Protein AF-A0A9P1G2S8-F1 (afdb_monomer_lite)

Structure (mmCIF, N/CA/C/O backbone):
data_AF-A0A9P1G2S8-F1
#
_entry.id   AF-A0A9P1G2S8-F1
#
loop_
_atom_site.group_PDB
_atom_site.id
_atom_site.type_symbol
_atom_site.label_atom_id
_atom_site.label_alt_id
_atom_site.label_comp_id
_atom_site.label_asym_id
_atom_site.label_entity_id
_atom_site.label_seq_id
_atom_site.pdbx_PDB_ins_code
_atom_site.Cartn_x
_atom_site.Cartn_y
_atom_site.Cartn_z
_atom_site.occupancy
_atom_site.B_iso_or_equiv
_atom_site.auth_seq_id
_atom_site.auth_comp_id
_atom_site.auth_asym_id
_atom_site.auth_atom_id
_atom_site.pdbx_PDB_model_num
ATOM 1 N N . MET A 1 1 ? -47.500 -24.357 4.852 1.00 42.41 1 MET A N 1
ATOM 2 C CA . MET A 1 1 ? -46.135 -23.811 5.026 1.00 42.41 1 MET A CA 1
ATOM 3 C C . MET A 1 1 ? -45.367 -24.737 5.951 1.00 42.41 1 MET A C 1
ATOM 5 O O . MET A 1 1 ? -45.923 -25.123 6.969 1.00 42.41 1 MET A O 1
ATOM 9 N N . ARG A 1 2 ? -44.141 -25.143 5.601 1.00 37.66 2 ARG A N 1
ATOM 10 C CA . ARG A 1 2 ? -43.254 -25.796 6.578 1.00 37.66 2 ARG A CA 1
ATOM 11 C C . ARG A 1 2 ? -42.805 -24.723 7.572 1.00 37.66 2 ARG A C 1
ATOM 13 O O . ARG A 1 2 ? -42.394 -23.655 7.128 1.00 37.66 2 ARG A O 1
ATOM 20 N N . MET A 1 3 ? -42.925 -24.987 8.873 1.00 40.34 3 MET A N 1
ATOM 21 C CA . MET A 1 3 ? -42.343 -24.112 9.893 1.00 40.34 3 MET A CA 1
ATOM 22 C C . MET A 1 3 ? -40.837 -24.035 9.653 1.00 40.34 3 MET A C 1
ATOM 24 O O . MET A 1 3 ? -40.172 -25.065 9.543 1.00 40.34 3 MET A O 1
ATOM 28 N N . LEU A 1 4 ? -40.329 -22.816 9.500 1.00 58.28 4 LEU A N 1
ATOM 29 C CA . LEU A 1 4 ? -38.921 -22.558 9.249 1.00 58.28 4 LEU A CA 1
ATOM 30 C C . LEU A 1 4 ? -38.306 -22.124 10.576 1.00 58.28 4 LEU A C 1
ATOM 32 O O . LEU A 1 4 ? -38.484 -20.991 11.013 1.00 58.28 4 LEU A O 1
ATOM 36 N N . THR A 1 5 ? -37.662 -23.064 11.258 1.00 68.69 5 THR A N 1
ATOM 37 C CA . THR A 1 5 ? -37.025 -22.818 12.550 1.00 68.69 5 THR A CA 1
ATOM 38 C C . THR A 1 5 ? -35.725 -22.055 12.320 1.00 68.69 5 THR A C 1
ATOM 40 O O . THR A 1 5 ? -34.803 -22.571 11.692 1.00 68.69 5 THR A O 1
ATOM 43 N N . VAL A 1 6 ? -35.654 -20.817 12.808 1.00 73.12 6 VAL A N 1
ATOM 44 C CA . VAL A 1 6 ? -34.445 -19.988 12.744 1.00 73.12 6 VAL A CA 1
ATOM 45 C C . VAL A 1 6 ? -33.815 -19.952 14.129 1.00 73.12 6 VAL A C 1
ATOM 47 O O . VAL A 1 6 ? -34.362 -19.355 15.050 1.00 73.12 6 VAL A O 1
ATOM 50 N N . THR A 1 7 ? -32.658 -20.589 14.279 1.00 79.25 7 THR A N 1
ATOM 51 C CA . THR A 1 7 ? -31.870 -20.557 15.516 1.00 79.25 7 THR A CA 1
ATOM 52 C C . THR A 1 7 ? -30.674 -19.632 15.334 1.00 79.25 7 THR A C 1
ATOM 54 O O . THR A 1 7 ? -29.745 -19.951 14.588 1.00 79.25 7 THR A O 1
ATOM 57 N N . CYS A 1 8 ? -30.681 -18.489 16.018 1.00 77.06 8 CYS A N 1
ATOM 58 C CA . CYS A 1 8 ? -29.465 -17.708 16.218 1.00 77.06 8 CYS A CA 1
ATOM 59 C C . CYS A 1 8 ? -28.588 -18.435 17.252 1.00 77.06 8 CYS A C 1
ATOM 61 O O . CYS A 1 8 ? -29.102 -18.954 18.239 1.00 77.06 8 CYS A O 1
ATOM 63 N N . GLY A 1 9 ? -27.279 -18.549 16.994 1.00 78.31 9 GLY A N 1
ATOM 64 C CA . GLY A 1 9 ? -26.351 -19.267 17.878 1.00 78.31 9 GLY A CA 1
ATOM 65 C C . GLY A 1 9 ? -26.297 -18.690 19.300 1.00 78.31 9 GLY A C 1
ATOM 66 O O . GLY A 1 9 ? -26.830 -17.611 19.560 1.00 78.31 9 GLY A O 1
ATOM 67 N N . HIS A 1 10 ? -25.630 -19.393 20.224 1.00 67.50 10 HIS A N 1
ATOM 68 C CA . HIS A 1 10 ? -25.499 -18.966 21.625 1.00 67.50 10 HIS A CA 1
ATOM 69 C C . HIS A 1 10 ? -25.072 -17.486 21.727 1.00 67.50 10 HIS A C 1
ATOM 71 O O . HIS A 1 10 ? -24.125 -17.058 21.062 1.00 67.50 10 HIS A O 1
ATOM 77 N N . ASN A 1 11 ? -25.785 -16.703 22.543 1.00 70.12 11 ASN A N 1
ATOM 78 C CA . ASN A 1 11 ? -25.596 -15.255 22.740 1.00 70.12 11 ASN A CA 1
ATOM 79 C C . ASN A 1 11 ? -25.870 -14.382 21.503 1.00 70.12 11 ASN A C 1
ATOM 81 O O . ASN A 1 11 ? -25.334 -13.279 21.377 1.00 70.12 11 ASN A O 1
ATOM 85 N N . SER A 1 12 ? -26.711 -14.850 20.583 1.00 78.31 12 SER A N 1
ATOM 86 C CA . SER A 1 12 ? -27.191 -14.056 19.453 1.00 78.31 12 SER A CA 1
ATOM 87 C C . SER A 1 12 ? -28.716 -13.994 19.448 1.00 78.31 12 SER A C 1
ATOM 89 O O . SER A 1 12 ? -29.385 -15.005 19.634 1.00 78.31 12 SER A O 1
ATOM 91 N N . VAL A 1 13 ? -29.265 -12.807 19.209 1.00 79.81 13 VAL A N 1
ATOM 92 C CA . VAL A 1 13 ? -30.699 -12.565 19.016 1.00 79.81 13 VAL A CA 1
ATOM 93 C C . VAL A 1 13 ? -30.982 -12.287 17.547 1.00 79.81 13 VAL A C 1
ATOM 95 O O . VAL A 1 13 ? -30.102 -11.855 16.803 1.00 79.81 13 VAL A O 1
ATOM 98 N N . LEU A 1 14 ? -32.214 -12.534 17.111 1.00 81.88 14 LEU A N 1
ATOM 99 C CA . LEU A 1 14 ? -32.661 -12.168 15.772 1.00 81.88 14 LEU A CA 1
ATOM 100 C C . LEU A 1 14 ? -32.690 -10.634 15.661 1.00 81.88 14 LEU A C 1
ATOM 102 O O . LEU A 1 14 ? -33.515 -9.979 16.285 1.00 81.88 14 LEU A O 1
ATOM 106 N N . GLY A 1 15 ? -31.755 -10.066 14.904 1.00 78.50 15 GLY A N 1
ATOM 107 C CA . GLY A 1 15 ? -31.619 -8.626 14.684 1.00 78.50 15 GLY A CA 1
ATOM 108 C C . GLY A 1 15 ? -32.382 -8.105 13.467 1.00 78.50 15 GLY A C 1
ATOM 109 O O . GLY A 1 15 ? -32.628 -6.908 13.373 1.00 78.50 15 GLY A O 1
ATOM 110 N N . GLY A 1 16 ? -32.777 -8.980 12.541 1.00 78.44 16 GLY A N 1
ATOM 111 C CA . GLY A 1 16 ? -33.580 -8.600 11.383 1.00 78.44 16 GLY A CA 1
ATOM 112 C C . GLY A 1 16 ? -34.168 -9.808 10.665 1.00 78.44 16 GLY A C 1
ATOM 113 O O . GLY A 1 16 ? -33.554 -10.875 10.630 1.00 78.44 16 GLY A O 1
ATOM 114 N N . PHE A 1 17 ? -35.356 -9.636 10.089 1.00 83.38 17 PHE A N 1
ATOM 115 C CA . PHE A 1 17 ? -36.053 -10.652 9.306 1.00 83.38 17 PHE A CA 1
ATOM 116 C C . PHE A 1 17 ? -36.696 -9.992 8.085 1.00 83.38 17 PHE A C 1
ATOM 118 O O . PHE A 1 17 ? -37.532 -9.103 8.213 1.00 83.38 17 PHE A O 1
ATOM 125 N N . HIS A 1 18 ? -36.296 -10.428 6.898 1.00 81.31 18 HIS A N 1
ATOM 126 C CA . HIS A 1 18 ? -36.784 -9.948 5.616 1.00 81.31 18 HIS A CA 1
ATOM 127 C C . HIS A 1 18 ? -37.332 -11.115 4.810 1.00 81.31 18 HIS A C 1
ATOM 129 O O . HIS A 1 18 ? -36.657 -12.120 4.590 1.00 81.31 18 HIS A O 1
ATOM 135 N N . PHE A 1 19 ? -38.563 -10.958 4.342 1.00 74.62 19 PHE A N 1
ATOM 136 C CA . PHE A 1 19 ? -39.216 -11.916 3.471 1.00 74.62 19 PHE A CA 1
ATOM 137 C C . PHE A 1 19 ? -39.363 -11.292 2.085 1.00 74.62 19 PHE A C 1
ATOM 139 O O . PHE A 1 19 ? -40.053 -10.291 1.917 1.00 74.62 19 PHE A O 1
ATOM 146 N N . GLU A 1 20 ? -38.688 -11.865 1.098 1.00 82.56 20 GLU A N 1
ATOM 147 C CA . GLU A 1 20 ? -38.772 -11.471 -0.305 1.00 82.56 20 GLU A CA 1
ATOM 148 C C . GLU A 1 20 ? -39.632 -12.496 -1.040 1.00 82.56 20 GLU A C 1
ATOM 150 O O . GLU A 1 20 ? -39.452 -13.698 -0.859 1.00 82.56 20 GLU A O 1
ATOM 155 N N . PHE A 1 21 ? -40.543 -12.056 -1.899 1.00 78.12 21 PHE A N 1
ATOM 156 C CA . PHE A 1 21 ? -41.272 -12.941 -2.802 1.00 78.12 2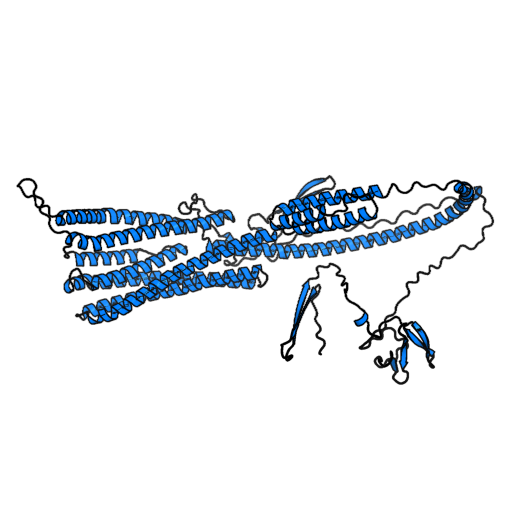1 PHE A CA 1
ATOM 157 C C . PHE A 1 21 ? -41.084 -12.472 -4.238 1.00 78.12 21 PHE A C 1
ATOM 159 O O . PHE A 1 21 ? -40.959 -11.281 -4.510 1.00 78.12 21 PHE A O 1
ATOM 166 N N . SER A 1 22 ? -41.053 -13.416 -5.174 1.00 77.69 22 SER A N 1
ATOM 167 C CA . SER A 1 22 ? -41.103 -13.078 -6.594 1.00 77.69 22 SER A CA 1
ATOM 168 C C . SER A 1 22 ? -42.436 -12.406 -6.916 1.00 77.69 22 SER A C 1
ATOM 170 O O . SER A 1 22 ? -43.462 -12.893 -6.439 1.00 77.69 22 SER A O 1
ATOM 172 N N . GLU A 1 23 ? -42.456 -11.409 -7.800 1.00 64.44 23 GLU A N 1
ATOM 173 C CA . GLU A 1 23 ? -43.695 -10.751 -8.263 1.00 64.44 23 GLU A CA 1
ATOM 174 C C . GLU A 1 23 ? -44.743 -11.738 -8.817 1.00 64.44 23 GLU A C 1
ATOM 176 O O . GLU A 1 23 ? -45.937 -11.472 -8.764 1.00 64.44 23 GLU A O 1
ATOM 181 N N . GLY A 1 24 ? -44.319 -12.920 -9.282 1.00 62.81 24 GLY A N 1
ATOM 182 C CA . GLY A 1 24 ? -45.211 -13.994 -9.738 1.00 62.81 24 GLY A CA 1
ATOM 183 C C . GLY A 1 24 ? -45.580 -15.055 -8.691 1.00 62.81 24 GLY A C 1
ATOM 184 O O . GLY A 1 24 ? -46.099 -16.101 -9.075 1.00 62.81 24 GLY A O 1
ATOM 185 N N . GLY A 1 25 ? -45.240 -14.870 -7.409 1.00 68.88 25 GLY A N 1
ATOM 186 C CA . GLY A 1 25 ? -45.541 -15.811 -6.314 1.00 68.88 25 GLY A CA 1
ATOM 187 C C . GLY A 1 25 ? -44.894 -17.202 -6.422 1.00 68.88 25 GLY A C 1
ATOM 188 O O . GLY A 1 25 ? -45.247 -18.108 -5.672 1.00 68.88 25 GLY A O 1
ATOM 189 N N . ARG A 1 26 ? -43.953 -17.399 -7.355 1.00 63.50 26 ARG A N 1
ATOM 190 C CA . ARG A 1 26 ? -43.325 -18.701 -7.637 1.00 63.50 26 ARG A CA 1
ATOM 191 C C . ARG A 1 26 ? -42.249 -19.082 -6.626 1.00 63.50 26 ARG A C 1
ATOM 193 O O . ARG A 1 26 ? -41.965 -20.265 -6.468 1.00 63.50 26 ARG A O 1
ATOM 200 N N . TRP A 1 27 ? -41.646 -18.104 -5.955 1.00 73.44 27 TRP A N 1
ATOM 201 C CA . TRP A 1 27 ? -40.699 -18.351 -4.874 1.00 73.44 27 TRP A CA 1
ATOM 202 C C . TRP A 1 27 ? -40.769 -17.266 -3.799 1.00 73.44 27 TRP A C 1
ATOM 204 O O . TRP A 1 27 ? -41.097 -16.112 -4.077 1.00 73.44 27 TRP A O 1
ATOM 214 N N . GLY A 1 28 ? -40.433 -17.665 -2.572 1.00 68.19 28 GLY A N 1
ATOM 215 C CA . GLY A 1 28 ? -40.182 -16.782 -1.439 1.00 68.19 28 GLY A CA 1
ATOM 216 C C . GLY A 1 28 ? -38.792 -17.062 -0.870 1.00 68.19 28 GLY A C 1
ATOM 217 O O . GLY A 1 28 ? -38.385 -18.221 -0.769 1.00 68.19 28 GLY A O 1
ATOM 218 N N . ARG A 1 29 ? -38.046 -16.014 -0.532 1.00 77.81 29 ARG A N 1
ATOM 219 C CA . ARG A 1 29 ? -36.735 -16.070 0.113 1.00 77.81 29 ARG A CA 1
ATOM 220 C C . ARG A 1 29 ? -36.829 -15.387 1.469 1.00 77.81 29 ARG A C 1
ATOM 222 O O . ARG A 1 29 ? -37.262 -14.246 1.570 1.00 77.81 29 ARG A O 1
ATOM 229 N N . VAL A 1 30 ? -36.351 -16.076 2.497 1.00 77.56 30 VAL A N 1
ATOM 230 C CA . VAL A 1 30 ? -36.195 -15.516 3.839 1.00 77.56 30 VAL A CA 1
ATOM 231 C C . VAL A 1 30 ? -34.740 -15.117 4.032 1.00 77.56 30 VAL A C 1
ATOM 233 O O . VAL A 1 30 ? -33.840 -15.933 3.833 1.00 77.56 30 VAL A O 1
ATOM 236 N N . ARG A 1 31 ? -34.504 -13.870 4.419 1.00 82.88 31 ARG A N 1
ATOM 237 C CA . ARG A 1 31 ? -33.220 -13.369 4.902 1.00 82.88 31 ARG A CA 1
ATOM 238 C C . ARG A 1 31 ? -33.385 -13.031 6.371 1.00 82.88 31 ARG A C 1
ATOM 240 O O . ARG A 1 31 ? -34.311 -12.318 6.734 1.00 82.88 31 ARG A O 1
ATOM 247 N N . TYR A 1 32 ? -32.496 -13.525 7.215 1.00 84.19 32 TYR A N 1
ATOM 248 C CA . TYR A 1 32 ? -32.465 -13.138 8.616 1.00 84.19 32 TYR A CA 1
ATOM 249 C C . TYR A 1 32 ? -31.050 -12.746 9.018 1.00 84.19 32 TYR A C 1
ATOM 251 O O . TYR A 1 32 ? -30.070 -13.245 8.466 1.00 84.19 32 TYR A O 1
ATOM 259 N N . GLN A 1 33 ? -30.956 -11.835 9.975 1.00 88.31 33 GLN A N 1
ATOM 260 C CA . GLN A 1 33 ? -29.709 -11.365 10.550 1.00 88.31 33 GLN A CA 1
ATOM 261 C C . GLN A 1 33 ? -29.739 -11.671 12.041 1.00 88.31 33 GLN A C 1
ATOM 263 O O . GLN A 1 33 ? -30.688 -11.302 12.725 1.00 88.31 33 GLN A O 1
ATOM 268 N N . CYS A 1 34 ? -28.711 -12.346 12.545 1.00 83.44 34 CYS A N 1
ATOM 269 C CA . CYS A 1 34 ? -28.518 -12.542 13.977 1.00 83.44 34 CYS A CA 1
ATOM 270 C C . CYS A 1 34 ? -27.506 -11.506 14.483 1.00 83.44 34 CYS A C 1
ATOM 272 O O . CYS A 1 34 ? -26.425 -11.368 13.912 1.00 83.44 34 CYS A O 1
ATOM 274 N N . CYS A 1 35 ? -27.854 -10.787 15.545 1.00 76.56 35 CYS A N 1
ATOM 275 C CA . CYS A 1 35 ? -26.988 -9.830 16.224 1.00 76.56 35 CYS A CA 1
ATOM 276 C C . CYS A 1 35 ? -26.536 -10.417 17.559 1.00 76.56 35 CYS A C 1
ATOM 278 O O . CYS A 1 35 ? -27.321 -11.047 18.262 1.00 76.56 35 CYS A O 1
ATOM 280 N N . LYS A 1 36 ? -25.275 -10.206 17.932 1.00 77.94 36 LYS A N 1
ATOM 281 C CA . LYS A 1 36 ? -24.748 -10.674 19.217 1.00 77.94 36 LYS A CA 1
ATOM 282 C C . LYS A 1 36 ? -25.405 -9.863 20.340 1.00 77.94 36 LYS A C 1
ATOM 284 O O . LYS A 1 36 ? -25.227 -8.648 20.395 1.00 77.94 36 LYS A O 1
ATOM 289 N N . ALA A 1 37 ? -26.186 -10.506 21.202 1.00 62.81 37 ALA A N 1
ATOM 290 C CA . ALA A 1 37 ? -26.769 -9.841 22.361 1.00 62.81 37 ALA A CA 1
ATOM 291 C C . ALA A 1 37 ? -25.678 -9.730 23.426 1.00 62.81 37 ALA A C 1
ATOM 293 O O . ALA A 1 37 ? -25.281 -10.728 24.023 1.00 62.81 37 ALA A O 1
ATOM 294 N N . GLY A 1 38 ? -25.142 -8.525 23.616 1.00 49.09 38 GLY A N 1
ATOM 295 C CA . GLY A 1 38 ? -24.061 -8.231 24.562 1.00 49.09 38 GLY A CA 1
ATOM 296 C C . GLY A 1 38 ? -24.475 -8.298 26.036 1.00 49.09 38 GLY A C 1
ATOM 297 O O . GLY A 1 38 ? -24.194 -7.365 26.774 1.00 49.09 38 GLY A O 1
ATOM 298 N N . GLY A 1 39 ? -25.178 -9.349 26.465 1.00 46.56 39 GLY A N 1
ATOM 299 C CA . GLY A 1 39 ? -25.519 -9.601 27.872 1.00 46.56 39 GLY A CA 1
ATOM 300 C C . GLY A 1 39 ? -26.513 -8.627 28.519 1.00 46.56 39 GLY A C 1
ATOM 301 O O . GLY A 1 39 ? -26.874 -8.827 29.673 1.00 46.56 39 GLY A O 1
ATOM 302 N N . ALA A 1 40 ? -26.988 -7.599 27.810 1.00 37.97 40 ALA A N 1
ATOM 303 C CA . ALA A 1 40 ? -28.041 -6.725 28.314 1.00 37.97 40 ALA A CA 1
ATOM 304 C C . ALA A 1 40 ? -29.403 -7.448 28.251 1.00 37.97 40 ALA A C 1
ATOM 306 O O . ALA A 1 40 ? -29.740 -7.990 27.193 1.00 37.97 40 ALA A O 1
ATOM 307 N N . PRO A 1 41 ? -30.199 -7.461 29.338 1.00 37.00 41 PRO A N 1
ATOM 308 C CA . PRO A 1 41 ? -31.570 -7.948 29.284 1.00 37.00 41 PRO A CA 1
ATOM 309 C C . PRO A 1 41 ? -32.364 -7.060 28.321 1.00 37.00 41 PRO A C 1
ATOM 311 O O . PRO A 1 41 ? -32.488 -5.855 28.527 1.00 37.00 41 PRO A O 1
ATOM 314 N N . VAL A 1 42 ? -32.857 -7.652 27.235 1.00 38.00 42 VAL A N 1
ATOM 315 C CA . VAL A 1 42 ? -33.680 -6.958 26.242 1.00 38.00 42 VAL A CA 1
ATOM 316 C C . VAL A 1 42 ? -35.136 -7.294 26.533 1.00 38.00 42 VAL A C 1
ATOM 318 O O . VAL A 1 42 ? -35.533 -8.454 26.442 1.00 38.00 42 VAL A O 1
ATOM 321 N N . THR A 1 43 ? -35.934 -6.293 26.885 1.00 33.69 43 THR A N 1
ATOM 322 C CA . THR A 1 43 ? -37.393 -6.402 26.943 1.00 33.69 43 THR A CA 1
ATOM 323 C C . THR A 1 43 ? -37.969 -6.046 25.577 1.00 33.69 43 THR A C 1
ATOM 325 O O . THR A 1 43 ? -37.717 -4.967 25.044 1.00 33.69 43 THR A O 1
ATOM 328 N N . PHE A 1 44 ? -38.743 -6.963 24.998 1.00 36.25 44 PHE A N 1
ATOM 329 C CA . PHE A 1 44 ? -39.578 -6.671 23.839 1.00 36.25 44 PHE A CA 1
ATOM 330 C C . PHE A 1 44 ? -40.893 -6.077 24.345 1.00 36.25 44 PHE A C 1
ATOM 332 O O . PHE A 1 44 ? -41.663 -6.774 24.999 1.00 36.25 44 PHE A O 1
ATOM 339 N N . ASP A 1 45 ? -41.132 -4.797 24.062 1.00 29.81 45 ASP A N 1
ATOM 340 C CA . ASP A 1 45 ? -42.415 -4.132 24.304 1.00 29.81 45 ASP A CA 1
ATOM 341 C C . ASP A 1 45 ? -43.215 -4.117 22.987 1.00 29.81 45 ASP A C 1
ATOM 343 O O . ASP A 1 45 ? -42.901 -3.330 22.082 1.00 29.81 45 ASP A O 1
ATOM 347 N N . PRO A 1 46 ? -44.182 -5.034 22.790 1.00 36.53 46 PRO A N 1
ATOM 348 C CA . PRO A 1 46 ? -44.975 -5.071 21.573 1.00 36.53 46 PRO A CA 1
ATOM 349 C C . PRO A 1 46 ? -45.916 -3.862 21.530 1.00 36.53 46 PRO A C 1
ATOM 351 O O . PRO A 1 46 ? -47.016 -3.871 22.078 1.00 36.53 46 PRO A O 1
ATOM 354 N N . ARG A 1 47 ? -45.516 -2.813 20.806 1.00 32.44 47 ARG A N 1
ATOM 355 C CA . ARG A 1 47 ? -46.432 -1.729 20.433 1.00 32.44 47 ARG A CA 1
ATOM 356 C C . ARG A 1 47 ? -47.332 -2.178 19.282 1.00 32.44 47 ARG A C 1
ATOM 358 O O . ARG A 1 47 ? -46.978 -2.056 18.114 1.00 32.44 47 ARG A O 1
ATOM 365 N N . GLY A 1 48 ? -48.503 -2.695 19.637 1.00 43.88 48 GLY A N 1
ATOM 366 C CA . GLY A 1 48 ? -49.589 -3.072 18.730 1.00 43.88 48 GLY A CA 1
ATOM 367 C C . GLY A 1 48 ? -50.742 -3.707 19.509 1.00 43.88 48 GLY A C 1
ATOM 368 O O . GLY A 1 48 ? -50.522 -4.269 20.577 1.00 43.88 48 GLY A O 1
ATOM 369 N N . GLN A 1 49 ? -51.980 -3.596 19.014 1.00 44.34 49 GLN A N 1
ATOM 370 C CA . GLN A 1 49 ? -53.155 -4.202 19.657 1.00 44.34 49 GLN A CA 1
ATOM 371 C C . GLN A 1 49 ? -52.987 -5.731 19.758 1.00 44.34 49 GLN A C 1
ATOM 373 O O . GLN A 1 49 ? -53.168 -6.458 18.785 1.00 44.34 49 GLN A O 1
ATOM 378 N N . LEU A 1 50 ? -52.655 -6.207 20.962 1.00 43.47 50 LEU A N 1
ATOM 379 C CA . LEU A 1 50 ? -52.443 -7.617 21.323 1.00 43.47 50 LEU A CA 1
ATOM 380 C C . LEU A 1 50 ? -53.700 -8.494 21.198 1.00 43.47 50 LEU A C 1
ATOM 382 O O . LEU A 1 50 ? -53.611 -9.712 21.309 1.00 43.47 50 LEU A O 1
ATOM 386 N N . SER A 1 51 ? -54.865 -7.906 20.920 1.00 47.50 51 SER A N 1
ATOM 387 C CA . SER A 1 51 ? -56.136 -8.626 20.803 1.00 47.50 51 SER A CA 1
ATOM 388 C C . SER A 1 51 ? -56.189 -9.633 19.647 1.00 47.50 51 SER A C 1
ATOM 390 O O . SER A 1 51 ? -57.095 -10.456 19.625 1.00 47.50 51 SER A O 1
ATOM 392 N N . GLN A 1 52 ? -55.235 -9.606 18.706 1.00 50.19 52 GLN A N 1
ATOM 393 C CA . GLN A 1 52 ? -55.154 -10.572 17.598 1.00 50.19 52 GLN A CA 1
ATOM 394 C C . GLN A 1 52 ? -54.155 -11.724 17.828 1.00 50.19 52 GLN A C 1
ATOM 396 O O . GLN A 1 52 ? -54.104 -12.640 17.010 1.00 50.19 52 GLN A O 1
ATOM 401 N N . LEU A 1 53 ? -53.358 -11.687 18.905 1.00 50.81 53 LEU A N 1
ATOM 402 C CA . LEU A 1 53 ? -52.322 -12.693 19.209 1.00 50.81 53 LEU A CA 1
ATOM 403 C C . LEU A 1 53 ? -52.689 -13.635 20.361 1.00 50.81 53 LEU A C 1
ATOM 405 O O . LEU A 1 53 ? -52.043 -14.667 20.514 1.00 50.81 53 LEU A O 1
ATOM 409 N N . VAL A 1 54 ? -53.710 -13.293 21.147 1.00 58.09 54 VAL A N 1
ATOM 410 C CA . VAL A 1 54 ? -54.243 -14.158 22.202 1.00 58.09 54 VAL A CA 1
ATOM 411 C C . VAL A 1 54 ? -55.106 -15.223 21.528 1.00 58.09 54 VAL A C 1
ATOM 413 O O . VAL A 1 54 ? -56.105 -14.904 20.876 1.00 58.09 54 VAL A O 1
ATOM 416 N N . SER A 1 55 ? -54.686 -16.484 21.622 1.00 71.31 55 SER A N 1
ATOM 417 C CA . SER A 1 55 ? -55.473 -17.618 21.142 1.00 71.31 55 SER A CA 1
ATOM 418 C C . SER A 1 55 ? -56.826 -17.603 21.856 1.00 71.31 55 SER A C 1
ATOM 420 O O . SER A 1 55 ? -56.876 -17.262 23.038 1.00 71.31 55 SER A O 1
ATOM 422 N N . PRO A 1 56 ? -57.939 -18.003 21.213 1.00 80.06 56 PRO A N 1
ATOM 423 C CA . PRO A 1 56 ? -59.225 -18.080 21.901 1.00 80.06 56 PRO A CA 1
ATOM 424 C C . PRO A 1 56 ? -59.173 -18.960 23.160 1.00 80.06 56 PRO A C 1
ATOM 426 O O . PRO A 1 56 ? -60.031 -18.796 24.017 1.00 80.06 56 PRO A O 1
ATOM 429 N N . PHE A 1 57 ? -58.191 -19.863 23.277 1.00 85.94 57 PHE A N 1
ATOM 430 C CA . PHE A 1 57 ? -58.012 -20.769 24.416 1.00 85.94 57 PHE A CA 1
ATOM 431 C C . PHE A 1 57 ? -57.181 -20.191 25.568 1.00 85.94 57 PHE A C 1
ATOM 433 O O . PHE A 1 57 ? -57.152 -20.805 26.634 1.00 85.94 57 PHE A O 1
ATOM 440 N N . ASP A 1 58 ? -56.527 -19.042 25.382 1.00 84.12 58 ASP A N 1
ATOM 441 C CA . ASP A 1 58 ? -55.651 -18.452 26.395 1.00 84.12 58 ASP A CA 1
ATOM 442 C C . ASP A 1 58 ? -56.480 -17.825 27.527 1.00 84.12 58 ASP A C 1
ATOM 444 O O . ASP A 1 58 ? -57.333 -16.959 27.310 1.00 84.12 58 ASP A O 1
ATOM 448 N N . GLY A 1 59 ? -56.223 -18.256 28.762 1.00 87.94 59 GLY A N 1
ATOM 449 C CA . GLY A 1 59 ? -56.871 -17.714 29.953 1.00 87.94 59 GLY A CA 1
ATOM 450 C C . GLY A 1 59 ? -56.640 -18.562 31.201 1.00 87.94 59 GLY A C 1
ATOM 451 O O . GLY A 1 59 ? -56.107 -19.668 31.136 1.00 87.94 59 GLY A O 1
ATOM 452 N N . THR A 1 60 ? -57.066 -18.045 32.352 1.00 89.62 60 THR A N 1
ATOM 453 C CA . THR A 1 60 ? -57.057 -18.794 33.616 1.00 89.62 60 THR A CA 1
ATOM 454 C C . THR A 1 60 ? -58.305 -19.670 33.693 1.00 89.62 60 THR A C 1
ATOM 456 O O . THR A 1 60 ? -59.420 -19.158 33.594 1.00 89.62 60 THR A O 1
ATOM 459 N N . TYR A 1 61 ? -58.123 -20.981 33.871 1.00 92.50 61 TYR A N 1
ATOM 460 C CA . TYR A 1 61 ? -59.211 -21.951 34.008 1.00 92.50 61 TYR A CA 1
ATOM 461 C C . TYR A 1 61 ? -59.338 -22.387 35.468 1.00 92.50 61 TYR A C 1
ATOM 463 O O . TYR A 1 61 ? -58.498 -23.121 35.988 1.00 92.50 61 TYR A O 1
ATOM 471 N N . CYS A 1 62 ? -60.405 -21.946 36.126 1.00 90.50 62 CYS A N 1
ATOM 472 C CA . CYS A 1 62 ? -60.696 -22.291 37.514 1.00 90.50 62 CYS A CA 1
ATOM 473 C C . CYS A 1 62 ? -61.646 -23.497 37.567 1.00 90.50 62 CYS A C 1
ATOM 475 O O . CYS A 1 62 ? -62.518 -23.610 36.708 1.00 90.50 62 CYS A O 1
ATOM 477 N N . PRO A 1 63 ? -61.534 -24.404 38.550 1.00 92.25 63 PRO A N 1
ATOM 478 C CA . PRO A 1 63 ? -62.479 -25.508 38.698 1.00 92.25 63 PRO A CA 1
ATOM 479 C C . PRO A 1 63 ? -63.888 -24.966 38.981 1.00 92.25 63 PRO A C 1
ATOM 481 O O . PRO A 1 63 ? -64.110 -24.299 39.989 1.00 92.25 63 PRO A O 1
ATOM 484 N N . THR A 1 64 ? -64.840 -25.244 38.092 1.00 93.50 64 THR A N 1
ATOM 485 C CA . THR A 1 64 ? -66.218 -24.726 38.166 1.00 93.50 64 THR A CA 1
ATOM 486 C C . THR A 1 64 ? -67.243 -25.801 38.506 1.00 93.50 64 THR A C 1
ATOM 488 O O . THR A 1 64 ? -68.238 -25.509 39.166 1.00 93.50 64 THR A O 1
ATOM 491 N N . ALA A 1 65 ? -67.017 -27.047 38.087 1.00 92.31 65 ALA A N 1
ATOM 492 C CA . ALA A 1 65 ? -67.940 -28.157 38.314 1.00 92.31 65 ALA A CA 1
ATOM 493 C C . ALA A 1 65 ? -67.194 -29.490 38.451 1.00 92.31 65 ALA A C 1
ATOM 495 O O . ALA A 1 65 ? -65.972 -29.555 38.324 1.00 92.31 65 ALA A O 1
ATOM 496 N N . ARG A 1 66 ? -67.931 -30.573 38.711 1.00 90.56 66 ARG A N 1
ATOM 497 C CA . ARG A 1 66 ? -67.437 -31.948 38.575 1.00 90.56 66 ARG A CA 1
ATOM 498 C C . ARG A 1 66 ? -68.316 -32.708 37.591 1.00 90.56 66 ARG A C 1
ATOM 500 O O . ARG A 1 66 ? -69.529 -32.516 37.585 1.00 90.56 66 ARG A O 1
ATOM 507 N N . ASP A 1 67 ? -67.710 -33.554 36.769 1.00 86.50 67 ASP A N 1
ATOM 508 C CA . ASP A 1 67 ? -68.440 -34.436 35.860 1.00 86.50 67 ASP A CA 1
ATOM 509 C C . ASP A 1 67 ? -69.075 -35.633 36.600 1.00 86.50 67 ASP A C 1
ATOM 511 O O . ASP A 1 67 ? -68.894 -35.818 37.807 1.00 86.50 67 ASP A O 1
ATOM 515 N N . ALA A 1 68 ? -69.805 -36.485 35.872 1.00 87.00 68 ALA A N 1
ATOM 516 C CA . ALA A 1 68 ? -70.453 -37.674 36.436 1.00 87.00 68 ALA A CA 1
ATOM 517 C C . ALA A 1 68 ? -69.471 -38.706 37.035 1.00 87.00 68 ALA A C 1
ATOM 519 O O . ALA A 1 68 ? -69.893 -39.590 37.777 1.00 87.00 68 ALA A O 1
ATOM 520 N N . SER A 1 69 ? -68.174 -38.614 36.722 1.00 84.38 69 SER A N 1
ATOM 521 C CA . SER A 1 69 ? -67.116 -39.453 37.300 1.00 84.38 69 SER A CA 1
ATOM 522 C C . SER A 1 69 ? -66.455 -38.824 38.534 1.00 84.38 69 SER A C 1
ATOM 524 O O . SER A 1 69 ? -65.600 -39.447 39.162 1.00 84.38 69 SER A O 1
ATOM 526 N N . GLY A 1 70 ? -66.850 -37.601 38.896 1.00 88.00 70 GLY A N 1
ATOM 527 C CA . GLY A 1 70 ? -66.279 -36.833 39.995 1.00 88.00 70 GLY A CA 1
ATOM 528 C C . GLY A 1 70 ? -65.024 -36.040 39.620 1.00 88.00 70 GLY A C 1
ATOM 529 O O . GLY A 1 70 ? -64.411 -35.451 40.516 1.00 88.00 70 GLY A O 1
ATOM 530 N N . ARG A 1 71 ? -64.630 -35.983 38.341 1.00 87.94 71 ARG A N 1
ATOM 531 C CA . ARG A 1 71 ? -63.460 -35.211 37.887 1.00 87.94 71 ARG A CA 1
ATOM 532 C C . ARG A 1 71 ? -63.807 -33.728 37.756 1.00 87.94 71 ARG A C 1
ATOM 534 O O . ARG A 1 71 ? -64.912 -33.414 37.318 1.00 87.94 71 ARG A O 1
ATOM 541 N N . PRO A 1 72 ? -62.902 -32.812 38.139 1.00 88.75 72 PRO A N 1
ATOM 542 C CA . PRO A 1 72 ? -63.146 -31.382 38.016 1.00 88.75 72 PRO A CA 1
ATOM 543 C C . PRO A 1 72 ? -63.229 -30.959 36.543 1.00 88.75 72 PRO A C 1
ATOM 545 O O . PRO A 1 72 ? -62.410 -31.360 35.719 1.00 88.75 72 PRO A O 1
ATOM 548 N N . GLN A 1 73 ? -64.218 -30.127 36.238 1.00 92.62 73 GLN A N 1
ATOM 549 C CA . GLN A 1 73 ? -64.312 -29.344 35.012 1.00 92.62 73 GLN A CA 1
ATOM 550 C C . GLN A 1 73 ? -63.798 -27.942 35.313 1.00 92.62 73 GLN A C 1
ATOM 552 O O . GLN A 1 73 ? -64.111 -27.391 36.373 1.00 92.62 73 GLN A O 1
ATOM 557 N N . TYR A 1 74 ? -63.026 -27.367 34.396 1.00 95.12 74 TYR A N 1
ATOM 558 C CA . TYR A 1 74 ? -62.437 -26.048 34.595 1.00 95.12 74 TYR A CA 1
ATOM 559 C C . TYR A 1 74 ? -63.056 -25.041 33.627 1.00 95.12 74 TYR A C 1
ATOM 561 O O . TYR A 1 74 ? -63.088 -25.286 32.425 1.00 95.12 74 TYR A O 1
ATOM 569 N N . GLY A 1 75 ? -63.557 -23.919 34.138 1.00 93.38 75 GLY A N 1
ATOM 570 C CA . GLY A 1 75 ? -64.125 -22.825 33.354 1.00 93.38 75 GLY A CA 1
ATOM 571 C C . GLY A 1 75 ? -63.205 -21.607 33.326 1.00 93.38 75 GLY A C 1
ATOM 572 O O . GLY A 1 75 ? -62.577 -21.273 34.330 1.00 93.38 75 GLY A O 1
ATOM 573 N N . SER A 1 76 ? -63.141 -20.945 32.175 1.00 92.25 76 SER A N 1
ATOM 574 C CA . SER A 1 76 ? -62.449 -19.669 31.980 1.00 92.25 76 SER A CA 1
ATOM 575 C C . SER A 1 76 ? -63.430 -18.492 32.004 1.00 92.25 76 SER A C 1
ATOM 577 O O . SER A 1 76 ? -64.626 -18.660 31.761 1.00 92.25 76 SER A O 1
ATOM 579 N N . SER A 1 77 ? -62.919 -17.278 32.230 1.00 85.62 77 SER A N 1
ATOM 580 C CA . SER A 1 77 ? -63.679 -16.026 32.095 1.00 85.62 77 SER A CA 1
ATOM 581 C C . SER A 1 77 ? -64.257 -15.812 30.692 1.00 85.62 77 SER A C 1
ATOM 583 O O . SER A 1 77 ? -65.233 -15.086 30.547 1.00 85.62 77 SER A O 1
ATOM 585 N N . ASN A 1 78 ? -63.684 -16.458 29.671 1.00 85.06 78 ASN A N 1
ATOM 586 C CA . ASN A 1 78 ? -64.123 -16.364 28.274 1.00 85.06 78 ASN A CA 1
ATOM 587 C C . ASN A 1 78 ? -65.198 -17.410 27.910 1.00 85.06 78 ASN A C 1
ATOM 589 O O . ASN A 1 78 ? -65.319 -17.783 26.747 1.00 85.06 78 ASN A O 1
ATOM 593 N N . GLU A 1 79 ? -65.923 -17.940 28.903 1.00 90.12 79 GLU A N 1
ATOM 594 C CA . GLU A 1 79 ? -66.972 -18.970 28.760 1.00 90.12 79 GLU A CA 1
ATOM 595 C C . GLU A 1 79 ? -66.504 -20.312 28.165 1.00 90.12 79 GLU A C 1
ATOM 597 O O . GLU A 1 79 ? -67.308 -21.176 27.813 1.00 90.12 79 GLU A O 1
ATOM 602 N N . GLN A 1 80 ? -65.194 -20.538 28.085 1.00 93.50 80 GLN A N 1
ATOM 603 C CA . GLN A 1 80 ? -64.645 -21.817 27.651 1.00 93.50 80 GLN A CA 1
ATOM 604 C C . GLN A 1 80 ? -64.520 -22.791 28.813 1.00 93.50 80 GLN A C 1
ATOM 606 O O . GLN A 1 80 ? -64.190 -22.410 29.937 1.00 93.50 80 GLN A O 1
ATOM 611 N N . THR A 1 81 ? -64.759 -24.068 28.523 1.00 94.50 81 THR A N 1
ATOM 612 C CA . THR A 1 81 ? -64.667 -25.151 29.501 1.00 94.50 81 THR A CA 1
ATOM 613 C C . THR A 1 81 ? -63.655 -26.194 29.046 1.00 94.50 81 THR A C 1
ATOM 615 O O . THR A 1 81 ? -63.712 -26.698 27.924 1.00 94.50 81 THR A O 1
ATOM 618 N N . LEU A 1 82 ? -62.716 -26.506 29.934 1.00 95.25 82 LEU A N 1
ATOM 619 C CA . LEU A 1 82 ? -61.779 -27.610 29.811 1.00 95.25 82 LEU A CA 1
ATOM 620 C C . LEU A 1 82 ? -62.401 -28.829 30.498 1.00 95.25 82 LEU A C 1
ATOM 622 O O . LEU A 1 82 ? -62.582 -28.852 31.721 1.00 95.25 82 LEU A O 1
ATOM 626 N N . THR A 1 83 ? -62.754 -29.830 29.696 1.00 95.44 83 THR A N 1
ATOM 627 C CA . THR A 1 83 ? -63.455 -31.041 30.141 1.00 95.44 83 THR A CA 1
ATOM 628 C C . THR A 1 83 ? -62.711 -32.295 29.700 1.00 95.44 83 THR A C 1
ATOM 630 O O . THR A 1 83 ? -61.969 -32.276 28.720 1.00 95.44 83 THR A O 1
ATOM 633 N N . PHE A 1 84 ? -62.883 -33.385 30.445 1.00 95.50 84 PHE A N 1
ATOM 634 C CA . PHE A 1 84 ? -62.326 -34.685 30.088 1.00 95.50 84 PHE A CA 1
ATOM 635 C C . PHE A 1 84 ? -63.382 -35.510 29.344 1.00 95.50 84 PHE A C 1
ATOM 637 O O . PHE A 1 84 ? -64.416 -35.861 29.915 1.00 95.50 84 PHE A O 1
ATOM 644 N N . ASP A 1 85 ? -63.127 -35.822 28.075 1.00 93.44 85 ASP A N 1
ATOM 645 C CA . ASP A 1 85 ? -63.914 -36.774 27.298 1.00 93.44 85 ASP A CA 1
ATOM 646 C C . ASP A 1 85 ? -63.503 -38.195 27.696 1.00 93.44 85 ASP A C 1
ATOM 648 O O . ASP A 1 85 ? -62.401 -38.665 27.394 1.00 93.44 85 ASP A O 1
ATOM 652 N N . ARG A 1 86 ? -64.408 -38.876 28.401 1.00 89.81 86 ARG A N 1
ATOM 653 C CA . ARG A 1 86 ? -64.184 -40.222 28.930 1.00 89.81 86 ARG A CA 1
ATOM 654 C C . ARG A 1 86 ? -64.119 -41.281 27.835 1.00 89.81 86 ARG A C 1
ATOM 656 O O . ARG A 1 86 ? -63.390 -42.255 27.996 1.00 89.81 86 ARG A O 1
ATOM 663 N N . ASP A 1 87 ? -64.879 -41.116 26.760 1.00 90.94 87 ASP A N 1
ATOM 664 C CA . ASP A 1 87 ? -64.967 -42.135 25.716 1.00 90.94 87 ASP A CA 1
ATOM 665 C C . ASP A 1 87 ? -63.738 -42.053 24.800 1.00 90.94 87 ASP A C 1
ATOM 667 O O . ASP A 1 87 ? -63.236 -43.076 24.331 1.00 90.94 87 ASP A O 1
ATOM 671 N N . ALA A 1 88 ? -63.198 -40.844 24.619 1.00 91.38 88 ALA A N 1
ATOM 672 C CA . ALA A 1 88 ? -61.985 -40.603 23.843 1.00 91.38 88 ALA A CA 1
ATOM 673 C C . ALA A 1 88 ? -60.683 -40.594 24.668 1.00 91.38 88 ALA A C 1
ATOM 675 O O . ALA A 1 88 ? -59.611 -40.537 24.067 1.00 91.38 88 ALA A O 1
ATOM 676 N N . TRP A 1 89 ? -60.761 -40.630 26.006 1.00 93.06 89 TRP A N 1
ATOM 677 C CA . TRP A 1 89 ? -59.629 -40.479 26.936 1.00 93.06 89 TRP A CA 1
ATOM 678 C C . TRP A 1 89 ? -58.803 -39.206 26.685 1.00 93.06 89 TRP A C 1
ATOM 680 O O . TRP A 1 89 ? -57.576 -39.253 26.595 1.00 93.06 89 TRP A O 1
ATOM 690 N N . LYS A 1 90 ? -59.467 -38.053 26.528 1.00 95.38 90 LYS A N 1
ATOM 691 C CA . LYS A 1 90 ? -58.823 -36.779 26.150 1.00 95.38 90 LYS A CA 1
ATOM 692 C C . LYS A 1 90 ? -59.308 -35.609 26.977 1.00 95.38 90 LYS A C 1
ATOM 694 O O . LYS A 1 90 ? -60.475 -35.537 27.337 1.00 95.38 90 LYS A O 1
ATOM 699 N N . TRP A 1 91 ? -58.434 -34.633 27.184 1.00 95.25 91 TRP A N 1
ATOM 700 C CA . TRP A 1 91 ? -58.827 -33.319 27.684 1.00 95.25 91 TRP A CA 1
ATOM 701 C C . TRP A 1 91 ? -59.125 -32.389 26.514 1.00 95.25 91 TRP A C 1
ATOM 703 O O . TRP A 1 91 ? -58.305 -32.268 25.606 1.00 95.25 91 TRP A O 1
ATOM 713 N N . CYS A 1 92 ? -60.283 -31.736 26.527 1.00 94.44 92 CYS A N 1
ATOM 714 C CA . CYS A 1 92 ? -60.772 -30.924 25.420 1.00 94.44 92 CYS A CA 1
ATOM 715 C C . CYS A 1 92 ? -61.201 -29.531 25.881 1.00 94.44 92 CYS A C 1
ATOM 717 O O . CYS A 1 92 ? -61.880 -29.390 26.900 1.00 94.44 92 CYS A O 1
ATOM 719 N N . ILE A 1 93 ? -60.852 -28.521 25.079 1.00 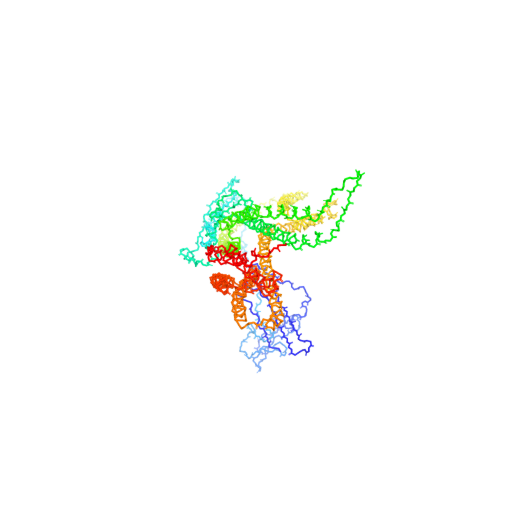94.69 93 ILE A N 1
ATOM 720 C CA . ILE A 1 93 ? -61.439 -27.178 25.129 1.00 94.69 93 ILE A CA 1
ATOM 721 C C . ILE A 1 93 ? -62.238 -26.995 23.837 1.00 94.69 93 ILE A C 1
ATOM 723 O O . ILE A 1 93 ? -61.672 -26.895 22.743 1.00 94.69 93 ILE A O 1
ATOM 727 N N . GLY A 1 94 ? -63.568 -27.039 23.938 1.00 91.12 94 GLY A N 1
ATOM 728 C CA . GLY A 1 94 ? -64.441 -27.107 22.763 1.00 91.12 94 GLY A CA 1
ATOM 729 C C . GLY A 1 94 ? -64.128 -28.336 21.896 1.00 91.12 94 GLY A C 1
ATOM 730 O O . GLY A 1 94 ? -64.117 -29.460 22.386 1.00 91.12 94 GLY A O 1
ATOM 731 N N . SER A 1 95 ? -63.843 -28.129 20.608 1.00 91.31 95 SER A N 1
ATOM 732 C CA . SER A 1 95 ? -63.465 -29.199 19.668 1.00 91.31 95 SER A CA 1
ATOM 733 C C . SER A 1 95 ? -61.971 -29.558 19.676 1.00 91.31 95 SER A C 1
ATOM 735 O O . SER A 1 95 ? -61.545 -30.418 18.905 1.00 91.31 95 SER A O 1
ATOM 737 N N . HIS A 1 96 ? -61.151 -28.882 20.488 1.00 92.62 96 HIS A N 1
ATOM 738 C CA . HIS A 1 96 ? -59.697 -29.049 20.497 1.00 92.62 96 HIS A CA 1
ATOM 739 C C . HIS A 1 96 ? -59.260 -29.919 21.668 1.00 92.62 96 HIS A C 1
ATOM 741 O O . HIS A 1 96 ? -59.191 -29.461 22.808 1.00 92.62 96 HIS A O 1
ATOM 747 N N . CYS A 1 97 ? -58.938 -31.170 21.357 1.00 94.31 97 CYS A N 1
ATOM 748 C CA . CYS A 1 97 ? -58.580 -32.184 22.336 1.00 94.31 97 CYS A CA 1
ATOM 749 C C . CYS A 1 97 ? -57.078 -32.489 22.351 1.00 94.31 97 CYS A C 1
ATOM 751 O O . CYS A 1 97 ? -56.397 -32.409 21.322 1.00 94.31 97 CYS A O 1
ATOM 753 N N . SER A 1 98 ? -56.573 -32.890 23.515 1.00 92.81 98 SER A N 1
ATOM 754 C CA . SER A 1 98 ? -55.244 -33.469 23.682 1.00 92.81 98 SER A CA 1
ATOM 755 C C . SER A 1 98 ? -55.111 -34.803 22.938 1.00 92.81 98 SER A C 1
ATOM 757 O O . SER A 1 98 ? -56.086 -35.373 22.444 1.00 92.81 98 SER A O 1
ATOM 759 N N . ALA A 1 99 ? -53.888 -35.331 22.864 1.00 91.06 99 ALA A N 1
ATOM 760 C CA . ALA A 1 99 ? -53.708 -36.753 22.584 1.00 91.06 99 ALA A CA 1
ATOM 761 C C . ALA A 1 99 ? -54.309 -37.597 23.725 1.00 91.06 99 ALA A C 1
ATOM 763 O O . ALA A 1 99 ? -54.545 -37.073 24.820 1.00 91.06 99 ALA A O 1
ATOM 764 N N . ASP A 1 100 ? -54.560 -38.878 23.448 1.00 89.38 100 ASP A N 1
ATOM 765 C CA . ASP A 1 100 ? -55.058 -39.851 24.422 1.00 89.38 100 ASP A CA 1
ATOM 766 C C . ASP A 1 100 ? -54.169 -39.818 25.680 1.00 89.38 100 ASP A C 1
ATOM 768 O O . ASP A 1 100 ? -52.943 -39.929 25.592 1.00 89.38 100 ASP A O 1
ATOM 772 N N . THR A 1 101 ? -54.778 -39.611 26.846 1.00 86.12 101 THR A N 1
ATOM 773 C CA . THR A 1 101 ? -54.082 -39.471 28.126 1.00 86.12 101 THR A CA 1
ATOM 774 C C . THR A 1 101 ? -54.896 -40.095 29.255 1.00 86.12 101 THR A C 1
ATOM 776 O O . THR A 1 101 ? -56.106 -39.906 29.374 1.00 86.12 101 THR A O 1
ATOM 779 N N . ASP A 1 102 ? -54.214 -40.854 30.106 1.00 84.06 102 ASP A N 1
ATOM 780 C CA . ASP A 1 102 ? -54.758 -41.459 31.321 1.00 84.06 102 ASP A CA 1
ATOM 781 C C . ASP A 1 102 ? -54.652 -40.528 32.544 1.00 84.06 102 ASP A C 1
ATOM 783 O O . ASP A 1 102 ? -55.135 -40.858 33.633 1.00 84.06 102 ASP A O 1
ATOM 787 N N . VAL A 1 103 ? -54.063 -39.339 32.376 1.00 85.50 103 VAL A N 1
ATOM 788 C CA . VAL A 1 103 ? -53.779 -38.415 33.474 1.00 85.50 103 VAL A CA 1
ATOM 789 C C . VAL A 1 103 ? -55.074 -37.786 33.990 1.00 85.50 103 VAL A C 1
ATOM 791 O O . VAL A 1 103 ? -55.859 -37.173 33.262 1.00 85.50 103 VAL A O 1
ATOM 794 N N . ALA A 1 104 ? -55.299 -37.934 35.298 1.00 83.25 104 ALA A N 1
ATOM 795 C CA . ALA A 1 104 ? -56.514 -37.466 35.962 1.00 83.25 104 ALA A CA 1
ATOM 796 C C . ALA A 1 104 ? -56.615 -35.943 36.127 1.00 83.25 104 ALA A C 1
ATOM 798 O O . ALA A 1 104 ? -57.691 -35.433 36.428 1.00 83.25 104 ALA A O 1
ATOM 799 N N . SER A 1 105 ? -55.508 -35.236 35.923 1.00 87.62 105 SER A N 1
ATOM 800 C CA . SER A 1 105 ? -55.388 -33.784 36.000 1.00 87.62 105 SER A CA 1
ATOM 801 C C . SER A 1 105 ? -54.906 -33.247 34.654 1.00 87.62 105 SER A C 1
ATOM 803 O O . SER A 1 105 ? -54.048 -33.882 34.040 1.00 87.62 105 SER A O 1
ATOM 805 N N . PRO A 1 106 ? -55.392 -32.082 34.197 1.00 90.00 106 PRO A N 1
ATOM 806 C CA . PRO A 1 106 ? -54.900 -31.495 32.962 1.00 90.00 106 PRO A CA 1
ATOM 807 C C . PRO A 1 106 ? -53.506 -30.861 33.103 1.00 90.00 106 PRO A C 1
ATOM 809 O O . PRO A 1 106 ? -52.931 -30.439 32.105 1.00 90.00 106 PRO A O 1
ATOM 812 N N . LEU A 1 107 ? -52.955 -30.767 34.321 1.00 89.31 107 LEU A N 1
ATOM 813 C CA . LEU A 1 107 ? -51.663 -30.128 34.581 1.00 89.31 107 LEU A CA 1
ATOM 814 C C . LEU A 1 107 ? -50.521 -30.801 33.806 1.00 89.31 107 LEU A C 1
ATOM 816 O O . LEU A 1 107 ? -50.313 -32.009 33.913 1.00 89.31 107 LEU A O 1
ATOM 820 N N . GLY A 1 108 ? -49.752 -29.997 33.069 1.00 86.06 108 GLY A N 1
ATOM 821 C CA . GLY A 1 108 ? -48.627 -30.460 32.255 1.00 86.06 108 GLY A CA 1
ATOM 822 C C . GLY A 1 108 ? -49.019 -30.997 30.876 1.00 86.06 108 GLY A C 1
ATOM 823 O O . GLY A 1 108 ? -48.143 -31.459 30.145 1.00 86.06 108 GLY A O 1
ATOM 824 N N . LEU A 1 109 ? -50.301 -30.942 30.491 1.00 89.50 109 LEU A N 1
ATOM 825 C CA . LEU A 1 109 ? -50.716 -31.298 29.135 1.00 89.50 109 LEU A CA 1
ATOM 826 C C . LEU A 1 109 ? -50.244 -30.256 28.128 1.00 89.50 109 LEU A C 1
ATOM 828 O O . LEU A 1 109 ? -50.488 -29.063 28.293 1.00 89.50 109 LEU A O 1
ATOM 832 N N . VAL A 1 110 ? -49.636 -30.741 27.046 1.00 84.94 110 VAL A N 1
ATOM 833 C CA . VAL A 1 110 ? -49.201 -29.937 25.902 1.00 84.94 110 VAL A CA 1
ATOM 834 C C . VAL A 1 110 ? -49.885 -30.478 24.651 1.00 84.94 110 VAL A C 1
ATOM 836 O O . VAL A 1 110 ? -49.748 -31.652 24.304 1.00 84.94 110 VAL A O 1
ATOM 839 N N . THR A 1 111 ? -50.641 -29.629 23.964 1.00 88.50 111 THR A N 1
ATOM 840 C CA . THR A 1 111 ? -51.286 -29.948 22.685 1.00 88.50 111 THR A CA 1
ATOM 841 C C . THR A 1 111 ? -50.650 -29.147 21.552 1.00 88.50 111 THR A C 1
ATOM 843 O O . THR A 1 111 ? -49.732 -28.358 21.758 1.00 88.50 111 THR A O 1
ATOM 846 N N . LYS A 1 112 ? -51.140 -29.322 20.319 1.00 85.50 112 LYS A N 1
ATOM 847 C CA . LYS A 1 112 ? -50.694 -28.489 19.189 1.00 85.50 112 LYS A CA 1
ATOM 848 C C . LYS A 1 112 ? -51.112 -27.019 19.322 1.00 85.50 112 LYS A C 1
ATOM 850 O O . LYS A 1 112 ? -50.559 -26.192 18.607 1.00 85.50 112 LYS A O 1
ATOM 855 N N . THR A 1 113 ? -52.116 -26.720 20.149 1.00 85.75 113 THR A N 1
ATOM 856 C CA . THR A 1 113 ? -52.791 -25.412 20.188 1.00 85.75 113 THR A CA 1
ATOM 857 C C . THR A 1 113 ? -52.795 -24.741 21.559 1.00 85.75 113 THR A C 1
ATOM 859 O O . THR A 1 113 ? -53.051 -23.546 21.616 1.00 85.75 113 THR A O 1
ATOM 862 N N . TRP A 1 114 ? -52.549 -25.481 22.642 1.00 90.31 114 TRP A N 1
ATOM 863 C CA . TRP A 1 114 ? -52.573 -24.979 24.021 1.00 90.31 114 TRP A CA 1
ATOM 864 C C . TRP A 1 114 ? -51.757 -25.879 24.961 1.00 90.31 114 TRP A C 1
ATOM 866 O O . TRP A 1 114 ? -51.609 -27.076 24.695 1.00 90.31 114 TRP A O 1
ATOM 876 N N . GLU A 1 115 ? -51.272 -25.315 26.067 1.00 90.94 115 GLU A N 1
ATOM 877 C CA . GLU A 1 115 ? -50.617 -26.029 27.170 1.00 90.94 115 GLU A CA 1
ATOM 878 C C . GLU A 1 115 ? -51.207 -25.615 28.526 1.00 90.94 115 GLU A C 1
ATOM 880 O O . GLU A 1 115 ? -51.737 -24.514 28.661 1.00 90.94 115 GLU A O 1
ATOM 885 N N . VAL A 1 116 ? -51.139 -26.496 29.528 1.00 90.62 116 VAL A N 1
ATOM 886 C CA . VAL A 1 116 ? -51.698 -26.246 30.867 1.00 90.62 116 VAL A CA 1
ATOM 887 C C . VAL A 1 116 ? -50.582 -26.203 31.904 1.00 90.62 116 VAL A C 1
ATOM 889 O O . VAL A 1 116 ? -49.937 -27.215 32.189 1.00 90.62 116 VAL A O 1
ATOM 892 N N . VAL A 1 117 ? -50.407 -25.037 32.525 1.00 86.94 117 VAL A N 1
ATOM 893 C CA . VAL A 1 117 ? -49.401 -24.780 33.565 1.00 86.94 117 VAL A CA 1
ATOM 894 C C . VAL A 1 117 ? -50.101 -24.405 34.872 1.00 86.94 117 VAL A C 1
ATOM 896 O O . VAL A 1 117 ? -51.131 -23.733 34.860 1.00 86.94 117 VAL A O 1
ATOM 899 N N . ASN A 1 118 ? -49.562 -24.854 36.009 1.00 84.38 118 ASN A N 1
ATOM 900 C CA . ASN A 1 118 ? -50.093 -24.474 37.317 1.00 84.38 118 ASN A CA 1
ATOM 901 C C . ASN A 1 118 ? -49.765 -23.004 37.616 1.00 84.38 118 ASN A C 1
ATOM 903 O O . ASN A 1 118 ? -48.608 -22.598 37.506 1.00 84.38 118 ASN A O 1
ATOM 907 N N . VAL A 1 119 ? -50.759 -22.235 38.050 1.00 70.75 119 VAL A N 1
ATOM 908 C CA . VAL A 1 119 ? -50.571 -20.873 38.556 1.00 70.75 119 VAL A CA 1
ATOM 909 C C . VAL A 1 119 ? -50.746 -20.941 40.070 1.00 70.75 119 VAL A C 1
ATOM 911 O O . VAL A 1 119 ? -51.869 -21.077 40.546 1.00 70.75 119 VAL A O 1
ATOM 914 N N . SER A 1 120 ? -49.647 -20.902 40.833 1.00 55.97 120 SER A N 1
ATOM 915 C CA . SER A 1 120 ? -49.737 -20.806 42.294 1.00 55.97 120 SER A CA 1
ATOM 916 C C . SER A 1 120 ? -50.122 -19.383 42.685 1.00 55.97 120 SER A C 1
ATOM 918 O O . SER A 1 120 ? -49.434 -18.427 42.314 1.00 55.97 120 SER A O 1
ATOM 920 N N . ASP A 1 121 ? -51.189 -19.244 43.455 1.00 47.81 121 ASP A N 1
ATOM 921 C CA . ASP A 1 121 ? -51.568 -18.003 44.104 1.00 47.81 121 ASP A CA 1
ATOM 922 C C . ASP A 1 121 ? -50.530 -17.642 45.177 1.00 47.81 121 ASP A C 1
ATOM 924 O O . ASP A 1 121 ? -50.440 -18.250 46.235 1.00 47.81 121 ASP A O 1
ATOM 928 N N . PHE A 1 122 ? -49.708 -16.627 44.913 1.00 43.16 122 PHE A N 1
ATOM 929 C CA . PHE A 1 122 ? -48.909 -15.968 45.950 1.00 43.16 122 PHE A CA 1
ATOM 930 C C . PHE A 1 122 ? -49.856 -15.149 46.851 1.00 43.16 122 PHE A C 1
ATOM 932 O O . PHE A 1 122 ? -49.958 -13.931 46.723 1.00 43.16 122 PHE A O 1
ATOM 939 N N . ASN A 1 123 ? -50.613 -15.817 47.721 1.00 47.34 123 ASN A N 1
ATOM 940 C CA . ASN A 1 123 ? -51.662 -15.216 48.554 1.00 47.34 123 ASN A CA 1
ATOM 941 C C . ASN A 1 123 ? -51.196 -14.774 49.959 1.00 47.34 123 ASN A C 1
ATOM 943 O O . ASN A 1 123 ? -51.956 -14.111 50.653 1.00 47.34 123 ASN A O 1
ATOM 947 N N . GLY A 1 124 ? -49.941 -15.016 50.357 1.00 43.44 124 GLY A N 1
ATOM 948 C CA . GLY A 1 124 ? -49.321 -14.304 51.486 1.00 43.44 124 GLY A CA 1
ATOM 949 C C . GLY A 1 124 ? -50.034 -14.426 52.844 1.00 43.44 124 GLY A C 1
ATOM 950 O O . GLY A 1 124 ? -50.007 -13.470 53.616 1.00 43.44 124 GLY A O 1
ATOM 951 N N . GLU A 1 125 ? -50.653 -15.564 53.169 1.00 38.94 125 GLU A N 1
ATOM 952 C CA . GLU A 1 125 ? -51.162 -15.803 54.526 1.00 38.94 125 GLU A CA 1
ATOM 953 C C . GLU A 1 125 ? -50.014 -16.161 55.488 1.00 38.94 125 GLU A C 1
ATOM 955 O O . GLU A 1 125 ? -49.356 -17.193 55.362 1.00 38.94 125 GLU A O 1
ATOM 960 N N . PHE A 1 126 ? -49.764 -15.280 56.462 1.00 38.31 126 PHE A N 1
ATOM 961 C CA . PHE A 1 126 ? -48.861 -15.506 57.594 1.00 38.31 126 PHE A CA 1
ATOM 962 C C . PHE A 1 126 ? -49.674 -16.053 58.781 1.00 38.31 126 PHE A C 1
ATOM 964 O O . PHE A 1 126 ? -50.504 -15.340 59.347 1.00 38.31 126 PHE A O 1
ATOM 971 N N . GLU A 1 127 ? -49.421 -17.295 59.203 1.00 36.53 127 GLU A N 1
ATOM 972 C CA . GLU A 1 127 ? -49.977 -17.866 60.440 1.00 36.53 127 GLU A CA 1
ATOM 973 C C . GLU A 1 127 ? -49.286 -17.258 61.678 1.00 36.53 127 GLU A C 1
ATOM 975 O O . GLU A 1 127 ? -48.336 -17.808 62.236 1.00 36.53 127 GLU A O 1
ATOM 980 N N . GLY A 1 128 ? -49.740 -16.086 62.123 1.00 36.91 128 GLY A N 1
ATOM 981 C CA . GLY A 1 128 ? -49.308 -15.499 63.393 1.00 36.91 128 GLY A CA 1
ATOM 982 C C . GLY A 1 128 ? -49.980 -16.185 64.587 1.00 36.91 128 GLY A C 1
ATOM 983 O O . GLY A 1 128 ? -51.163 -15.969 64.841 1.00 36.91 128 GLY A O 1
ATOM 984 N N . GLN A 1 129 ? -49.234 -16.980 65.361 1.00 37.97 129 GLN A N 1
ATOM 985 C CA . GLN A 1 129 ? -49.674 -17.438 66.684 1.00 37.97 129 GLN A CA 1
ATOM 986 C C . GLN A 1 129 ? -49.775 -16.235 67.634 1.00 37.97 129 GLN A C 1
ATOM 988 O O . GLN A 1 129 ? -48.764 -15.757 68.142 1.00 37.97 129 GLN A O 1
ATOM 993 N N . MET A 1 130 ? -50.985 -15.735 67.895 1.00 31.05 130 MET A N 1
ATOM 994 C CA . MET A 1 130 ? -51.180 -14.748 68.961 1.00 31.05 130 MET A CA 1
ATOM 995 C C . MET A 1 130 ? -50.917 -15.382 70.342 1.00 31.05 130 MET A C 1
ATOM 997 O O . MET A 1 130 ? -51.337 -16.524 70.577 1.00 31.05 130 MET A O 1
ATOM 1001 N N . PRO A 1 131 ? -50.256 -14.671 71.281 1.00 37.91 131 PRO A N 1
ATOM 1002 C CA . PRO A 1 131 ? -50.049 -15.170 72.633 1.00 37.91 131 PRO A CA 1
ATOM 1003 C C . PRO A 1 131 ? -51.399 -15.336 73.331 1.00 37.91 131 PRO A C 1
ATOM 1005 O O . PRO A 1 131 ? -52.258 -14.458 73.276 1.00 37.91 131 PRO A O 1
ATOM 1008 N N . LYS A 1 132 ? -51.588 -16.469 74.008 1.00 41.22 132 LYS A N 1
ATOM 1009 C CA . LYS A 1 132 ? -52.802 -16.755 74.780 1.00 41.22 132 LYS A CA 1
ATOM 1010 C C . LYS A 1 132 ? -52.990 -15.686 75.865 1.00 41.22 132 LYS A C 1
ATOM 1012 O O . LYS A 1 132 ? -52.142 -15.554 76.746 1.00 41.22 132 LYS A O 1
ATOM 1017 N N . GLU A 1 133 ? -54.107 -14.962 75.813 1.00 38.03 133 GLU A N 1
ATOM 1018 C CA . GLU A 1 133 ? -54.538 -14.003 76.835 1.00 38.03 133 GLU A CA 1
ATOM 1019 C C . GLU A 1 133 ? -54.621 -14.689 78.211 1.00 38.03 133 GLU A C 1
ATOM 1021 O O . GLU A 1 133 ? -55.540 -15.456 78.496 1.00 38.03 133 GLU A O 1
ATOM 1026 N N . GLY A 1 134 ? -53.628 -14.448 79.069 1.00 41.41 134 GLY A N 1
ATOM 1027 C CA . GLY A 1 134 ? -53.571 -15.036 80.412 1.00 41.41 134 GLY A CA 1
ATOM 1028 C C . GLY A 1 134 ? -52.955 -14.146 81.493 1.00 41.41 134 GLY A C 1
ATOM 1029 O O . GLY A 1 134 ? -52.980 -14.511 82.668 1.00 41.41 134 GLY A O 1
ATOM 1030 N N . THR A 1 135 ? -52.420 -12.972 81.158 1.00 46.12 135 THR A N 1
ATOM 1031 C CA . THR A 1 135 ? -51.719 -12.105 82.116 1.00 46.12 135 THR A CA 1
ATOM 1032 C C . THR A 1 135 ? -52.654 -11.060 82.722 1.00 46.12 135 THR A C 1
ATOM 1034 O O . THR A 1 135 ? -52.817 -9.950 82.225 1.00 46.12 135 THR A O 1
ATOM 1037 N N . LYS A 1 136 ? -53.260 -11.404 83.864 1.00 47.06 136 LYS A N 1
ATOM 1038 C CA . LYS A 1 136 ? -53.893 -10.426 84.760 1.00 47.06 136 LYS A CA 1
ATOM 1039 C C . LYS A 1 136 ? -52.841 -9.428 85.280 1.00 47.06 136 LYS A C 1
ATOM 1041 O O . LYS A 1 136 ? -51.946 -9.823 86.017 1.00 47.06 136 LYS A O 1
ATOM 1046 N N . GLY A 1 137 ? -52.997 -8.158 84.892 1.00 52.81 137 GLY A N 1
ATOM 1047 C CA . GLY A 1 137 ? -52.517 -6.925 85.542 1.00 52.81 137 GLY A CA 1
ATOM 1048 C C . GLY A 1 137 ? -51.141 -6.949 86.215 1.00 52.81 137 GLY A C 1
ATOM 1049 O O . GLY A 1 137 ? -51.060 -7.058 87.436 1.00 52.81 137 GLY A O 1
ATOM 1050 N N . MET A 1 138 ? -50.073 -6.753 85.439 1.00 55.06 138 MET A N 1
ATOM 1051 C CA . MET A 1 138 ? -48.732 -6.472 85.966 1.00 55.06 138 MET A CA 1
ATOM 1052 C C . MET A 1 138 ? -48.561 -4.951 86.164 1.00 55.06 138 MET A C 1
ATOM 1054 O O . MET A 1 138 ? -48.899 -4.174 85.273 1.00 55.06 138 MET A O 1
ATOM 1058 N N . SER A 1 139 ? -48.086 -4.508 87.334 1.00 62.03 139 SER A N 1
ATOM 1059 C CA . SER A 1 139 ? -47.903 -3.081 87.653 1.00 62.03 139 SER A CA 1
ATOM 1060 C C . SER A 1 139 ? -46.680 -2.481 86.934 1.00 62.03 139 SER A C 1
ATOM 1062 O O . SER A 1 139 ? -45.711 -3.198 86.675 1.00 62.03 139 SER A O 1
ATOM 1064 N N . LEU A 1 140 ? -46.667 -1.163 86.662 1.00 57.19 140 LEU A N 1
ATOM 1065 C CA . LEU A 1 140 ? -45.520 -0.473 86.033 1.00 57.19 140 LEU A CA 1
ATOM 1066 C C . LEU A 1 140 ? -44.205 -0.720 86.804 1.00 57.19 140 LEU A C 1
ATOM 1068 O O . LEU A 1 140 ? -43.150 -0.880 86.199 1.00 57.19 140 LEU A O 1
ATOM 1072 N N . GLN A 1 141 ? -44.258 -0.824 88.136 1.00 70.25 141 GLN A N 1
ATOM 1073 C CA . GLN A 1 141 ? -43.080 -1.075 88.977 1.00 70.25 141 GLN A CA 1
ATOM 1074 C C . GLN A 1 141 ? -42.522 -2.498 88.837 1.00 70.25 141 GLN A C 1
ATOM 1076 O O . GLN A 1 141 ? -41.322 -2.697 89.021 1.00 70.25 141 GLN A O 1
ATOM 1081 N N . ASP A 1 142 ? -43.360 -3.480 88.507 1.00 72.25 142 ASP A N 1
ATOM 1082 C CA . ASP A 1 142 ? -42.921 -4.857 88.272 1.00 72.25 142 ASP A CA 1
ATOM 1083 C C . ASP A 1 142 ? -42.467 -5.062 86.822 1.00 72.25 142 ASP A C 1
ATOM 1085 O O . ASP A 1 142 ? -41.471 -5.752 86.596 1.00 72.25 142 ASP A O 1
ATOM 1089 N N . ALA A 1 143 ? -43.089 -4.362 85.863 1.00 65.50 143 ALA A N 1
ATOM 1090 C CA . ALA A 1 143 ? -42.615 -4.287 84.479 1.00 65.50 143 ALA A CA 1
ATOM 1091 C C . ALA A 1 143 ? -41.201 -3.675 84.392 1.00 65.50 143 ALA A C 1
ATOM 1093 O O . ALA A 1 143 ? -40.349 -4.172 83.657 1.00 65.50 143 ALA A O 1
ATOM 1094 N N . LEU A 1 144 ? -40.899 -2.662 85.216 1.00 70.06 144 LEU A N 1
ATOM 1095 C CA . LEU A 1 144 ? -39.575 -2.024 85.277 1.00 70.06 144 LEU A CA 1
ATOM 1096 C C . LEU A 1 144 ? -38.473 -2.902 85.907 1.00 70.06 144 LEU A C 1
ATOM 1098 O O . LEU A 1 144 ? -37.291 -2.617 85.716 1.00 70.06 144 LEU A O 1
ATOM 1102 N N . LYS A 1 145 ? -38.816 -3.971 86.643 1.00 77.69 145 LYS A N 1
ATOM 1103 C CA . LYS A 1 145 ? -37.830 -4.910 87.225 1.00 77.69 145 LYS A CA 1
ATOM 1104 C C . LYS A 1 145 ? -37.396 -6.006 86.247 1.00 77.69 145 LYS A C 1
ATOM 1106 O O . LYS A 1 145 ? -36.413 -6.701 86.521 1.00 77.69 145 LYS A O 1
ATOM 1111 N N . MET A 1 146 ? -38.097 -6.185 85.124 1.00 77.75 146 MET A N 1
ATOM 1112 C CA . MET A 1 146 ? -37.680 -7.135 84.094 1.00 77.75 146 MET A CA 1
ATOM 1113 C C . MET A 1 146 ? -36.377 -6.657 83.444 1.00 77.75 146 MET A C 1
ATOM 1115 O O . MET A 1 146 ? -36.258 -5.515 82.995 1.00 77.75 146 MET A O 1
ATOM 1119 N N . LYS A 1 147 ? -35.381 -7.546 83.377 1.00 78.56 147 LYS A N 1
ATOM 1120 C CA . LYS A 1 147 ? -34.109 -7.242 82.714 1.00 78.56 147 LYS A CA 1
ATOM 1121 C C . LYS A 1 147 ? -34.311 -7.272 81.196 1.00 78.56 147 LYS A C 1
ATOM 1123 O O . LYS A 1 147 ? -34.856 -8.258 80.703 1.00 78.56 147 LYS A O 1
ATOM 1128 N N . PRO A 1 148 ? -33.851 -6.252 80.458 1.00 73.25 148 PRO A N 1
ATOM 1129 C CA . PRO A 1 148 ? -34.005 -6.220 79.012 1.00 73.25 148 PRO A CA 1
ATOM 1130 C C . PRO A 1 148 ? -33.222 -7.370 78.355 1.00 73.25 148 PRO A C 1
ATOM 1132 O O . PRO A 1 148 ? -32.106 -7.681 78.800 1.00 73.25 148 PRO A O 1
ATOM 1135 N N . PRO A 1 149 ? -33.766 -7.996 77.295 1.00 81.00 149 PRO A N 1
ATOM 1136 C CA . PRO A 1 149 ? -33.066 -9.045 76.565 1.00 81.00 149 PRO A CA 1
ATOM 1137 C C . PRO A 1 149 ? -31.760 -8.496 75.974 1.00 81.00 149 PRO A C 1
ATOM 1139 O O . PRO A 1 149 ? -31.731 -7.441 75.330 1.00 81.00 149 PRO A O 1
ATOM 1142 N N . LYS A 1 150 ? -30.647 -9.204 76.207 1.00 83.75 150 LYS A N 1
ATOM 1143 C CA . LYS A 1 150 ? -29.331 -8.818 75.674 1.00 83.75 150 LYS A CA 1
ATOM 1144 C C . LYS A 1 150 ? -29.290 -9.085 74.173 1.00 83.75 150 LYS A C 1
ATOM 1146 O O . LYS A 1 150 ? -29.598 -10.189 73.739 1.00 83.75 150 LYS A O 1
ATOM 1151 N N . ARG A 1 151 ? -28.866 -8.083 73.399 1.00 79.00 151 ARG A N 1
ATOM 1152 C CA . ARG A 1 151 ? -28.727 -8.199 71.943 1.00 79.00 151 ARG A CA 1
ATOM 1153 C C . ARG A 1 151 ? -27.697 -9.289 71.598 1.00 79.00 151 ARG A C 1
ATOM 1155 O O . ARG A 1 151 ? -26.586 -9.229 72.138 1.00 79.00 151 ARG A O 1
ATOM 1162 N N . PRO A 1 152 ? -28.029 -10.267 70.736 1.00 86.81 152 PRO A N 1
ATOM 1163 C CA . PRO A 1 152 ? -27.062 -11.249 70.262 1.00 86.81 152 PRO A CA 1
ATOM 1164 C C . PRO A 1 152 ? -25.926 -10.567 69.492 1.00 86.81 152 PRO A C 1
ATOM 1166 O O . PRO A 1 152 ? -26.100 -9.483 68.931 1.00 86.81 152 PRO A O 1
ATOM 1169 N N . LYS A 1 153 ? -24.753 -11.205 69.448 1.00 86.69 153 LYS A N 1
ATOM 1170 C CA . LYS A 1 153 ? -23.677 -10.762 68.553 1.00 86.69 153 LYS A CA 1
ATOM 1171 C C . LYS A 1 153 ? -24.070 -11.095 67.115 1.00 86.69 153 LYS A C 1
ATOM 1173 O O . LYS A 1 153 ? -24.543 -12.200 66.865 1.00 86.69 153 LYS A O 1
ATOM 1178 N N . ALA A 1 154 ? -23.864 -10.151 66.199 1.00 78.50 154 ALA A N 1
ATOM 1179 C CA . ALA A 1 154 ? -24.117 -10.376 64.782 1.00 78.50 154 ALA A CA 1
ATOM 1180 C C . ALA A 1 154 ? -23.266 -11.551 64.258 1.00 78.50 154 ALA A C 1
ATOM 1182 O O . ALA A 1 154 ? -22.129 -11.725 64.721 1.00 78.50 154 ALA A O 1
ATOM 1183 N N . PRO A 1 155 ? -23.787 -12.350 63.310 1.00 87.50 155 PRO A N 1
ATOM 1184 C CA . PRO A 1 155 ? -23.001 -13.393 62.668 1.00 87.50 155 PRO A CA 1
ATOM 1185 C C . PRO A 1 155 ? -21.771 -12.780 61.972 1.00 87.50 155 PRO A C 1
ATOM 1187 O O . PRO A 1 155 ? -21.844 -11.649 61.476 1.00 87.50 155 PRO A O 1
ATOM 1190 N N . PRO A 1 156 ? -20.624 -13.484 61.945 1.00 87.75 156 PRO A N 1
ATOM 1191 C CA . PRO A 1 156 ? -19.426 -12.990 61.278 1.00 87.75 156 PRO A CA 1
ATOM 1192 C C . PRO A 1 156 ? -19.677 -12.850 59.771 1.00 87.75 156 PRO A C 1
ATOM 1194 O O . PRO A 1 156 ? -20.181 -13.770 59.128 1.00 87.75 156 PRO A O 1
ATOM 1197 N N . MET A 1 157 ? -19.327 -11.691 59.210 1.00 76.25 157 MET A N 1
ATOM 1198 C CA . MET A 1 157 ? -19.446 -11.440 57.774 1.00 76.25 157 MET A CA 1
ATOM 1199 C C . MET A 1 157 ? -18.384 -12.246 57.017 1.00 76.25 157 MET A C 1
ATOM 1201 O O . MET A 1 157 ? -17.228 -12.297 57.437 1.00 76.25 157 MET A O 1
ATOM 1205 N N . GLN A 1 158 ? -18.771 -12.885 55.912 1.00 86.62 158 GLN A N 1
ATOM 1206 C CA . GLN A 1 158 ? -17.814 -13.561 55.036 1.00 86.62 158 GLN A CA 1
ATOM 1207 C C . GLN A 1 158 ? -16.933 -12.535 54.317 1.00 86.62 158 GLN A C 1
ATOM 1209 O O . GLN A 1 158 ? -17.403 -11.468 53.922 1.00 86.62 158 GLN A O 1
ATOM 1214 N N . GLU A 1 159 ? -15.657 -12.872 54.142 1.00 90.62 159 GLU A N 1
ATOM 1215 C CA . GLU A 1 159 ? -14.710 -12.043 53.402 1.00 90.62 159 GLU A CA 1
ATOM 1216 C C . GLU A 1 159 ? -15.127 -11.972 51.926 1.00 90.62 159 GLU A C 1
ATOM 1218 O O . GLU A 1 159 ? -15.353 -12.997 51.273 1.00 90.62 159 GLU A O 1
ATOM 1223 N N . LEU A 1 160 ? -15.298 -10.751 51.418 1.00 88.44 160 LEU A N 1
ATOM 1224 C CA . LEU A 1 160 ? -15.763 -10.522 50.055 1.00 88.44 160 LEU A CA 1
ATOM 1225 C C . LEU A 1 160 ? -14.634 -10.803 49.063 1.00 88.44 160 LEU A C 1
ATOM 1227 O O . LEU A 1 160 ? -13.478 -10.449 49.280 1.00 88.44 160 LEU A O 1
ATOM 1231 N N . GLN A 1 161 ? -14.975 -11.421 47.937 1.00 92.00 161 GLN A N 1
ATOM 1232 C CA . GLN A 1 161 ? -14.015 -11.696 46.876 1.00 92.00 161 GLN A CA 1
ATOM 1233 C C . GLN A 1 161 ? -13.611 -10.389 46.189 1.00 92.00 161 GLN A C 1
ATOM 1235 O O . GLN A 1 161 ? -14.461 -9.701 45.621 1.00 92.00 161 GLN A O 1
ATOM 1240 N N . GLU A 1 162 ? -12.314 -10.084 46.164 1.00 89.81 162 GLU A N 1
ATOM 1241 C CA . GLU A 1 162 ? -11.777 -8.961 45.391 1.00 89.81 162 GLU A CA 1
ATOM 1242 C C . GLU A 1 162 ? -11.723 -9.289 43.897 1.00 89.81 162 GLU A C 1
ATOM 1244 O O . GLU A 1 162 ? -11.272 -10.366 43.488 1.00 89.81 162 GLU A O 1
ATOM 1249 N N . PHE A 1 163 ? -12.145 -8.350 43.053 1.00 87.75 163 PHE A N 1
ATOM 1250 C CA . PHE A 1 163 ? -11.957 -8.427 41.608 1.00 87.75 163 PHE A CA 1
ATOM 1251 C C . PHE A 1 163 ? -10.632 -7.764 41.208 1.00 87.75 163 PHE A C 1
ATOM 1253 O O . PHE A 1 163 ? -10.365 -6.625 41.568 1.00 87.75 163 PHE A O 1
ATOM 1260 N N . LYS A 1 164 ? -9.816 -8.486 40.434 1.00 87.44 164 LYS A N 1
ATOM 1261 C CA . LYS A 1 164 ? -8.614 -7.967 39.775 1.00 87.44 164 LYS A CA 1
ATOM 1262 C C . LYS A 1 164 ? -8.765 -8.279 38.294 1.00 87.44 164 LYS A C 1
ATOM 1264 O O . LYS A 1 164 ? -9.009 -9.438 37.956 1.00 87.44 164 LYS A O 1
ATOM 1269 N N . ALA A 1 165 ? -8.696 -7.255 37.451 1.00 83.88 165 ALA A N 1
ATOM 1270 C CA . ALA A 1 165 ? -8.823 -7.415 36.010 1.00 83.88 165 ALA A CA 1
ATOM 1271 C C . ALA A 1 165 ? -7.606 -8.165 35.447 1.00 83.88 165 ALA A C 1
ATOM 1273 O O . ALA A 1 165 ? -6.470 -7.898 35.837 1.00 83.88 165 ALA A O 1
ATOM 1274 N N . GLU A 1 166 ? -7.842 -9.102 34.530 1.00 85.94 166 GLU A N 1
ATOM 1275 C CA . GLU A 1 166 ? -6.783 -9.725 33.737 1.00 85.94 166 GLU A CA 1
ATOM 1276 C C . GLU A 1 166 ? -6.508 -8.844 32.508 1.00 85.94 166 GLU A C 1
ATOM 1278 O O . GLU A 1 166 ? -7.423 -8.545 31.735 1.00 85.94 166 GLU A O 1
ATOM 1283 N N . GLN A 1 167 ? -5.258 -8.415 32.318 1.00 83.94 167 GLN A N 1
ATOM 1284 C CA . GLN A 1 167 ? -4.872 -7.657 31.126 1.00 83.94 167 GLN A CA 1
ATOM 1285 C C . GLN A 1 167 ? -4.889 -8.554 29.871 1.00 83.94 167 GLN A C 1
ATOM 1287 O O . GLN A 1 167 ? -4.523 -9.736 29.952 1.00 83.94 167 GLN A O 1
ATOM 1292 N N . PRO A 1 168 ? -5.272 -8.017 28.698 1.00 86.75 168 PRO A N 1
ATOM 1293 C CA . PRO A 1 168 ? -5.187 -8.738 27.432 1.00 86.75 168 PRO A CA 1
ATOM 1294 C C . PRO A 1 168 ? -3.737 -9.112 27.097 1.00 86.75 168 PRO A C 1
ATOM 1296 O O . PRO A 1 168 ? -2.800 -8.353 27.345 1.00 86.75 168 PRO A O 1
ATOM 1299 N N . LYS A 1 169 ? -3.568 -10.285 26.481 1.00 88.50 169 LYS A N 1
ATOM 1300 C CA . LYS A 1 169 ? -2.295 -10.734 25.900 1.00 88.50 169 LYS A CA 1
ATOM 1301 C C . LYS A 1 169 ? -2.342 -10.547 24.393 1.00 88.50 169 LYS A C 1
ATOM 1303 O O . LYS A 1 169 ? -3.294 -11.036 23.783 1.00 88.50 169 LYS A O 1
ATOM 1308 N N . TYR A 1 170 ? -1.343 -9.897 23.810 1.00 87.62 170 TYR A N 1
ATOM 1309 C CA . TYR A 1 170 ? -1.302 -9.538 22.385 1.00 87.62 170 TYR A CA 1
ATOM 1310 C C . TYR A 1 170 ? -0.318 -10.403 21.599 1.00 87.62 170 TYR A C 1
ATOM 1312 O O . TYR A 1 170 ? 0.526 -11.075 22.195 1.00 87.62 170 TYR A O 1
ATOM 1320 N N . ALA A 1 171 ? -0.421 -10.393 20.270 1.00 86.00 171 ALA A N 1
ATOM 1321 C CA . ALA A 1 171 ? 0.578 -11.030 19.418 1.00 86.00 171 ALA A CA 1
ATOM 1322 C C . ALA A 1 171 ? 1.973 -10.402 19.642 1.00 86.00 171 ALA A C 1
ATOM 1324 O O . ALA A 1 171 ? 2.100 -9.181 19.797 1.00 86.00 171 ALA A O 1
ATOM 1325 N N . ALA A 1 172 ? 3.020 -11.229 19.705 1.00 86.62 172 ALA A N 1
ATOM 1326 C CA . ALA A 1 172 ? 4.379 -10.801 20.055 1.00 86.62 172 ALA A CA 1
ATOM 1327 C C . ALA A 1 172 ? 4.936 -9.732 19.094 1.00 86.62 172 ALA A C 1
ATOM 1329 O O . ALA A 1 172 ? 5.589 -8.773 19.519 1.00 86.62 172 ALA A O 1
ATOM 1330 N N . GLU A 1 173 ? 4.620 -9.856 17.809 1.00 84.94 173 GLU A N 1
ATOM 1331 C CA . GLU A 1 173 ? 4.989 -8.929 16.742 1.00 84.94 173 GLU A CA 1
ATOM 1332 C C . GLU A 1 173 ? 4.386 -7.529 16.922 1.00 84.94 173 GLU A C 1
ATOM 1334 O O . GLU A 1 173 ? 5.008 -6.535 16.548 1.00 84.94 173 GLU A O 1
ATOM 1339 N N . CYS A 1 174 ? 3.230 -7.430 17.580 1.00 86.31 174 CYS A N 1
ATOM 1340 C CA . CYS A 1 174 ? 2.547 -6.164 17.832 1.00 86.31 174 CYS A CA 1
ATOM 1341 C C . CYS A 1 174 ? 3.040 -5.448 19.096 1.00 86.31 174 CYS A C 1
ATOM 1343 O O . CYS A 1 174 ? 2.885 -4.235 19.218 1.00 86.31 174 CYS A O 1
ATOM 1345 N N . LEU A 1 175 ? 3.684 -6.165 20.023 1.00 80.75 175 LEU A N 1
ATOM 1346 C CA . LEU A 1 175 ? 4.215 -5.594 21.269 1.00 80.75 175 LEU A CA 1
ATOM 1347 C C . LEU A 1 175 ? 5.537 -4.847 21.081 1.00 80.75 175 LEU A C 1
ATOM 1349 O O . LEU A 1 175 ? 5.817 -3.876 21.789 1.00 80.75 175 LEU A O 1
ATOM 1353 N N . ASN A 1 176 ? 6.356 -5.285 20.124 1.00 70.12 176 ASN A N 1
ATOM 1354 C CA . ASN A 1 176 ? 7.612 -4.612 19.791 1.00 70.12 176 ASN A CA 1
ATOM 1355 C C . ASN A 1 176 ? 7.427 -3.420 18.846 1.00 70.12 176 ASN A C 1
ATOM 1357 O O . ASN A 1 176 ? 8.369 -2.650 18.654 1.00 70.12 176 ASN A O 1
ATOM 1361 N N . TYR A 1 177 ? 6.223 -3.225 18.309 1.00 63.38 177 TYR A N 1
ATOM 1362 C CA . TYR A 1 177 ? 5.945 -2.172 17.348 1.00 63.38 177 TYR A CA 1
ATOM 1363 C C . TYR A 1 177 ? 5.917 -0.784 18.027 1.00 63.38 177 TYR A C 1
ATOM 1365 O O . TYR A 1 177 ? 5.055 -0.482 18.855 1.00 63.38 177 TYR A O 1
ATOM 1373 N N . GLN A 1 178 ? 6.905 0.061 17.699 1.00 59.78 178 GLN A N 1
ATOM 1374 C CA . GLN A 1 178 ? 7.014 1.491 18.053 1.00 59.78 178 GLN A CA 1
ATOM 1375 C C . GLN A 1 178 ? 7.042 1.893 19.542 1.00 59.78 178 GLN A C 1
ATOM 1377 O O . GLN A 1 178 ? 6.779 3.048 19.862 1.00 59.78 178 GLN A O 1
ATOM 1382 N N . ASN A 1 179 ? 7.362 1.001 20.483 1.00 64.31 179 ASN A N 1
ATOM 1383 C CA . ASN A 1 179 ? 7.301 1.265 21.940 1.00 64.31 179 ASN A CA 1
ATOM 1384 C C . ASN A 1 179 ? 5.905 1.637 22.493 1.00 64.31 179 ASN A C 1
ATOM 1386 O O . ASN A 1 179 ? 5.720 1.555 23.708 1.00 64.31 179 ASN A O 1
ATOM 1390 N N . LEU A 1 180 ? 4.937 1.988 21.638 1.00 59.38 180 LEU A N 1
ATOM 1391 C CA . LEU A 1 180 ? 3.568 2.385 21.980 1.00 59.38 180 LEU A CA 1
ATOM 1392 C C . LEU A 1 180 ? 2.840 1.307 22.791 1.00 59.38 180 LEU A C 1
ATOM 1394 O O . LEU A 1 180 ? 2.026 1.630 23.646 1.00 59.38 180 LEU A O 1
ATOM 1398 N N . TRP A 1 181 ? 3.189 0.038 22.572 1.00 67.12 181 TRP A N 1
ATOM 1399 C CA . TRP A 1 181 ? 2.574 -1.113 23.234 1.00 67.12 181 TRP A CA 1
ATOM 1400 C C . TRP A 1 181 ? 3.466 -1.762 24.302 1.00 67.12 181 TRP A C 1
ATOM 1402 O O . TRP A 1 181 ? 3.138 -2.822 24.827 1.00 67.12 181 TRP A O 1
ATOM 1412 N N . LYS A 1 182 ? 4.602 -1.153 24.673 1.00 68.31 182 LYS A N 1
ATOM 1413 C CA . LYS A 1 182 ? 5.491 -1.744 25.695 1.00 68.31 182 LYS A CA 1
ATOM 1414 C C . LYS A 1 182 ? 4.958 -1.579 27.114 1.00 68.31 182 LYS A C 1
ATOM 1416 O O . LYS A 1 182 ? 5.302 -2.372 27.994 1.00 68.31 182 LYS A O 1
ATOM 1421 N N . LYS A 1 183 ? 4.179 -0.526 27.355 1.00 77.19 183 LYS A N 1
ATOM 1422 C CA . LYS A 1 183 ? 3.673 -0.146 28.673 1.00 77.19 183 LYS A CA 1
ATOM 1423 C C . LYS A 1 183 ? 2.282 0.449 28.524 1.00 77.19 183 LYS A C 1
ATOM 1425 O O . LYS A 1 183 ? 2.091 1.335 27.699 1.00 77.19 183 LYS A O 1
ATOM 1430 N N . VAL A 1 184 ? 1.350 -0.008 29.348 1.00 76.31 184 VAL A N 1
ATOM 1431 C CA . VAL A 1 184 ? 0.088 0.692 29.580 1.00 76.31 184 VAL A CA 1
ATOM 1432 C C . VAL A 1 184 ? 0.229 1.404 30.913 1.00 76.31 184 VAL A C 1
ATOM 1434 O O . VAL A 1 184 ? 0.507 0.770 31.932 1.00 76.31 184 VAL A O 1
ATOM 1437 N N . THR A 1 185 ? 0.111 2.727 30.886 1.00 76.94 185 THR A N 1
ATOM 1438 C CA . THR A 1 185 ? 0.020 3.559 32.082 1.00 76.94 185 THR A CA 1
ATOM 1439 C C . THR A 1 185 ? -1.443 3.854 32.355 1.00 76.94 185 THR A C 1
ATOM 1441 O O . THR A 1 185 ? -2.108 4.561 31.600 1.00 76.94 185 THR A O 1
ATOM 1444 N N . GLU A 1 186 ? -1.952 3.271 33.433 1.00 77.94 186 GLU A N 1
ATOM 1445 C CA . GLU A 1 186 ? -3.254 3.619 33.984 1.00 77.94 186 GLU A CA 1
ATOM 1446 C C . GLU A 1 186 ? -3.032 4.662 35.073 1.00 77.94 186 GLU A C 1
ATOM 1448 O O . GLU A 1 186 ? -2.379 4.394 36.083 1.00 77.94 186 GLU A O 1
ATOM 1453 N N . THR A 1 187 ? -3.557 5.864 34.860 1.00 79.44 187 THR A N 1
ATOM 1454 C CA . THR A 1 187 ? -3.654 6.885 35.898 1.00 79.44 187 THR A CA 1
ATOM 1455 C C . THR A 1 187 ? -5.031 6.795 36.535 1.00 79.44 187 THR A C 1
ATOM 1457 O O . THR A 1 187 ? -6.056 6.987 35.879 1.00 79.44 187 THR A O 1
ATOM 1460 N N . PHE A 1 188 ? -5.066 6.480 37.824 1.00 81.94 188 PHE A N 1
ATOM 1461 C CA . PHE A 1 188 ? -6.287 6.518 38.622 1.00 81.94 188 PHE A CA 1
ATOM 1462 C C . PHE A 1 188 ? -6.027 7.286 39.910 1.00 81.94 188 PHE A C 1
ATOM 1464 O O . PHE A 1 188 ? -4.886 7.422 40.349 1.00 81.94 188 PHE A O 1
ATOM 1471 N N . LYS A 1 189 ? -7.092 7.832 40.492 1.00 84.00 189 LYS A N 1
ATOM 1472 C CA . LYS A 1 189 ? -7.007 8.440 41.812 1.00 84.00 189 LYS A CA 1
ATOM 1473 C C . LYS A 1 189 ? -7.188 7.362 42.872 1.00 84.00 189 LYS A C 1
ATOM 1475 O O . LYS A 1 189 ? -8.113 6.556 42.751 1.00 84.00 189 LYS A O 1
ATOM 1480 N N . ASP A 1 190 ? -6.291 7.312 43.846 1.00 85.19 190 ASP A N 1
ATOM 1481 C CA . ASP A 1 190 ? -6.453 6.435 45.004 1.00 85.19 190 ASP A CA 1
ATOM 1482 C C . ASP A 1 190 ? -7.518 6.977 45.978 1.00 85.19 190 ASP A C 1
ATOM 1484 O O . ASP A 1 190 ? -8.182 7.982 45.714 1.00 85.19 190 ASP A O 1
ATOM 1488 N N . GLU A 1 191 ? -7.720 6.284 47.100 1.00 85.69 191 GLU A N 1
ATOM 1489 C CA . GLU A 1 191 ? -8.683 6.687 48.136 1.00 85.69 191 GLU A CA 1
ATOM 1490 C C . GLU A 1 191 ? -8.358 8.055 48.770 1.00 85.69 191 GLU A C 1
ATOM 1492 O O . GLU A 1 191 ? -9.236 8.674 49.371 1.00 85.69 191 GLU A O 1
ATOM 1497 N N . GLU A 1 192 ? -7.128 8.549 48.606 1.00 89.38 192 GLU A N 1
ATOM 1498 C CA . GLU A 1 192 ? -6.651 9.843 49.102 1.00 89.38 192 GLU A CA 1
ATOM 1499 C C . GLU A 1 192 ? -6.710 10.947 48.025 1.00 89.38 192 GLU A C 1
ATOM 1501 O O . GLU A 1 192 ? -6.218 12.054 48.240 1.00 89.38 192 GLU A O 1
ATOM 1506 N N . ASP A 1 193 ? -7.340 10.667 46.877 1.00 83.00 193 ASP A N 1
ATOM 1507 C CA . ASP A 1 193 ? -7.439 11.549 45.704 1.00 83.00 193 ASP A CA 1
ATOM 1508 C C . ASP A 1 193 ? -6.074 11.865 45.046 1.00 83.00 193 ASP A C 1
ATOM 1510 O O . ASP A 1 193 ? -5.979 12.748 44.184 1.00 83.00 193 ASP A O 1
ATOM 1514 N N . ASN A 1 194 ? -5.018 11.115 45.382 1.00 89.44 194 ASN A N 1
ATOM 1515 C CA . ASN A 1 194 ? -3.710 11.238 44.744 1.00 89.44 194 ASN A CA 1
ATOM 1516 C C . ASN A 1 194 ? -3.725 10.530 43.386 1.00 89.44 194 ASN A C 1
ATOM 1518 O O . ASN A 1 194 ? -4.234 9.418 43.250 1.00 89.44 194 ASN A O 1
ATOM 1522 N N . GLN A 1 195 ? -3.123 11.142 42.362 1.00 82.94 195 GLN A N 1
ATOM 1523 C CA . GLN A 1 195 ? -2.917 10.465 41.080 1.00 82.94 195 GLN A CA 1
ATOM 1524 C C . GLN A 1 195 ? -1.840 9.387 41.225 1.00 82.94 195 GLN A C 1
ATOM 1526 O O . GLN A 1 195 ? -0.656 9.693 41.364 1.00 82.94 195 GLN A O 1
ATOM 1531 N N . VAL A 1 196 ? -2.249 8.126 41.144 1.00 86.19 196 VAL A N 1
ATOM 1532 C CA . VAL A 1 196 ? -1.351 6.976 41.094 1.00 86.19 196 VAL A CA 1
ATOM 1533 C C . VAL A 1 196 ? -1.228 6.533 39.641 1.00 86.19 196 VAL A C 1
ATOM 1535 O O . VAL A 1 196 ? -2.210 6.171 38.993 1.00 86.19 196 VAL A O 1
ATOM 1538 N N . GLU A 1 197 ? -0.006 6.571 39.117 1.00 88.12 197 GLU A N 1
ATOM 1539 C CA . GLU A 1 197 ? 0.316 6.062 37.787 1.00 88.12 197 GLU A CA 1
ATOM 1540 C C . GLU A 1 197 ? 0.809 4.618 37.907 1.00 88.12 197 GLU A C 1
ATOM 1542 O O . GLU A 1 197 ? 1.920 4.341 38.368 1.00 88.12 197 GLU A O 1
ATOM 1547 N N . LYS A 1 198 ? -0.027 3.665 37.497 1.00 86.69 198 LYS A N 1
ATOM 1548 C CA . LYS A 1 198 ? 0.327 2.250 37.482 1.00 86.69 198 LYS A CA 1
ATOM 1549 C C . LYS A 1 198 ? 0.753 1.859 36.076 1.00 86.69 198 LYS A C 1
ATOM 1551 O O . LYS A 1 198 ? -0.037 1.860 35.139 1.00 86.69 198 LYS A O 1
ATOM 1556 N N . THR A 1 199 ? 2.031 1.522 35.936 1.00 82.25 199 THR A N 1
ATOM 1557 C CA . THR A 1 199 ? 2.591 1.038 34.673 1.00 82.25 199 THR A CA 1
ATOM 1558 C C . THR A 1 199 ? 2.594 -0.487 34.660 1.00 82.25 199 THR A C 1
ATOM 1560 O O . THR A 1 199 ? 3.350 -1.106 35.411 1.00 82.25 199 THR A O 1
ATOM 1563 N N . GLU A 1 200 ? 1.817 -1.106 33.775 1.00 83.19 200 GLU A N 1
ATOM 1564 C CA . GLU A 1 200 ? 1.871 -2.550 33.532 1.00 83.19 200 GLU A CA 1
ATOM 1565 C C . GLU A 1 200 ? 2.500 -2.843 32.164 1.00 83.19 200 GLU A C 1
ATOM 1567 O O . GLU A 1 200 ? 2.257 -2.153 31.170 1.00 83.19 200 GLU A O 1
ATOM 1572 N N . LYS A 1 201 ? 3.364 -3.864 32.113 1.00 84.69 201 LYS A N 1
ATOM 1573 C CA . LYS A 1 201 ? 3.911 -4.363 30.848 1.00 84.69 201 LYS A CA 1
ATOM 1574 C C . LYS A 1 201 ? 2.877 -5.267 30.193 1.00 84.69 201 LYS A C 1
ATOM 1576 O O . LYS A 1 201 ? 2.404 -6.211 30.824 1.00 84.69 201 LYS A O 1
ATOM 1581 N N . LEU A 1 202 ? 2.578 -5.001 28.926 1.00 83.25 202 LEU A N 1
ATOM 1582 C CA . LEU A 1 202 ? 1.765 -5.903 28.124 1.00 83.25 202 LEU A CA 1
ATOM 1583 C C . LEU A 1 202 ? 2.532 -7.206 27.877 1.00 83.25 202 LEU A C 1
ATOM 1585 O O . LEU A 1 202 ? 3.739 -7.194 27.627 1.00 83.25 202 LEU A O 1
ATOM 1589 N N . LEU A 1 203 ? 1.829 -8.329 27.998 1.00 85.88 203 LEU A N 1
ATOM 1590 C CA . LEU A 1 203 ? 2.403 -9.663 27.850 1.00 85.88 203 LEU A CA 1
ATOM 1591 C C . LEU A 1 203 ? 2.068 -10.231 26.472 1.00 85.88 203 LEU A C 1
ATOM 1593 O O . LEU A 1 203 ? 0.948 -10.065 25.979 1.00 85.88 203 LEU A O 1
ATOM 1597 N N . ALA A 1 204 ? 3.034 -10.929 25.876 1.00 85.56 204 ALA A N 1
ATOM 1598 C CA . ALA A 1 204 ? 2.816 -11.681 24.650 1.00 85.56 204 ALA A CA 1
ATOM 1599 C C . ALA A 1 204 ? 1.885 -12.867 24.912 1.00 85.56 204 ALA A C 1
ATOM 1601 O O . ALA A 1 204 ? 1.833 -13.433 26.011 1.00 85.56 204 ALA A O 1
ATOM 1602 N N . GLU A 1 205 ? 1.126 -13.259 23.895 1.00 84.69 205 GLU A N 1
ATOM 1603 C CA . GLU A 1 205 ? 0.441 -14.535 23.938 1.00 84.69 205 GLU A CA 1
ATOM 1604 C C . GLU A 1 205 ? 1.470 -15.671 23.805 1.00 84.69 205 GLU A C 1
ATOM 1606 O O . GLU A 1 205 ? 2.269 -15.646 22.862 1.00 84.69 205 GLU A O 1
ATOM 1611 N N . PRO A 1 206 ? 1.424 -16.698 24.677 1.00 85.12 206 PRO A N 1
ATOM 1612 C CA . PRO A 1 206 ? 2.412 -17.780 24.681 1.00 85.12 206 PRO A CA 1
ATOM 1613 C C . PRO A 1 206 ? 2.537 -18.525 23.347 1.00 85.12 206 PRO A C 1
ATOM 1615 O O . PRO A 1 206 ? 3.563 -19.126 23.072 1.00 85.12 206 PRO A O 1
ATOM 1618 N N . THR A 1 207 ? 1.486 -18.514 22.521 1.00 84.88 207 THR A N 1
ATOM 1619 C CA . THR A 1 207 ? 1.472 -19.161 21.200 1.00 84.88 207 THR A CA 1
ATOM 1620 C C . THR A 1 207 ? 2.208 -18.367 20.126 1.00 84.88 207 THR A C 1
ATOM 1622 O O . THR A 1 207 ? 2.577 -18.940 19.108 1.00 84.88 207 THR A O 1
ATOM 1625 N N . THR A 1 208 ? 2.382 -17.060 20.327 1.00 83.62 208 THR A N 1
ATOM 1626 C CA . THR A 1 208 ? 3.110 -16.166 19.407 1.00 83.62 208 THR A CA 1
ATOM 1627 C C . THR A 1 208 ? 4.523 -15.861 19.898 1.00 83.62 208 THR A C 1
ATOM 1629 O O . THR A 1 208 ? 5.377 -15.432 19.129 1.00 83.62 208 THR A O 1
ATOM 1632 N N . GLU A 1 209 ? 4.790 -16.090 21.182 1.00 83.19 209 GLU A N 1
ATOM 1633 C CA . GLU A 1 209 ? 6.097 -15.866 21.783 1.00 83.19 209 GLU A CA 1
ATOM 1634 C C . GLU A 1 209 ? 7.108 -16.897 21.253 1.00 83.19 209 GLU A C 1
ATOM 1636 O O . GLU A 1 209 ? 7.020 -18.087 21.544 1.00 83.19 209 GLU A O 1
ATOM 1641 N N . GLY A 1 210 ? 8.055 -16.439 20.428 1.00 81.25 210 GLY A N 1
ATOM 1642 C CA . GLY A 1 210 ? 9.070 -17.291 19.798 1.00 81.25 210 GLY A CA 1
ATOM 1643 C C . GLY A 1 210 ? 8.641 -17.951 18.484 1.00 81.25 210 GLY A C 1
ATOM 1644 O O . GLY A 1 210 ? 9.410 -18.737 17.936 1.00 81.25 210 GLY A O 1
ATOM 1645 N N . ALA A 1 211 ? 7.451 -17.634 17.961 1.00 84.94 211 ALA A N 1
ATOM 1646 C CA . ALA A 1 211 ? 7.088 -18.018 16.603 1.00 84.94 211 ALA A CA 1
ATOM 1647 C C . ALA A 1 211 ? 7.922 -17.198 15.607 1.00 84.94 211 ALA A C 1
ATOM 1649 O O . ALA A 1 211 ? 7.883 -15.967 15.620 1.00 84.94 211 ALA A O 1
ATOM 1650 N N . GLU A 1 212 ? 8.692 -17.881 14.762 1.00 86.06 212 GLU A N 1
ATOM 1651 C CA . GLU A 1 212 ? 9.392 -17.241 13.650 1.00 86.06 212 GLU A CA 1
ATOM 1652 C C . GLU A 1 212 ? 8.337 -16.770 12.641 1.00 86.06 212 GLU A C 1
ATOM 1654 O O . GLU A 1 212 ? 7.539 -17.567 12.141 1.00 86.06 212 GLU A O 1
ATOM 1659 N N . LEU A 1 213 ? 8.276 -15.459 12.402 1.00 86.06 213 LEU A N 1
ATOM 1660 C CA . LEU A 1 213 ? 7.448 -14.916 11.334 1.00 86.06 213 LEU A CA 1
ATOM 1661 C C . LEU A 1 213 ? 8.079 -15.303 10.000 1.00 86.06 213 LEU A C 1
ATOM 1663 O O . LEU A 1 213 ? 9.294 -15.208 9.842 1.00 86.06 213 LEU A O 1
ATOM 1667 N N . ASP A 1 214 ? 7.255 -15.676 9.022 1.00 83.88 214 ASP A N 1
ATOM 1668 C CA . ASP A 1 214 ? 7.738 -15.825 7.652 1.00 83.88 214 ASP A CA 1
ATOM 1669 C C . ASP A 1 214 ? 8.425 -14.524 7.193 1.00 83.88 214 ASP A C 1
ATOM 1671 O O . ASP A 1 214 ? 7.909 -13.433 7.445 1.00 83.88 214 ASP A O 1
ATOM 1675 N N . ASP A 1 215 ? 9.510 -14.621 6.416 1.00 82.12 215 ASP A N 1
ATOM 1676 C CA . ASP A 1 215 ? 10.227 -13.462 5.840 1.00 82.12 215 ASP A CA 1
ATOM 1677 C C . ASP A 1 215 ? 9.316 -12.519 5.023 1.00 82.12 215 ASP A C 1
ATOM 1679 O O . ASP A 1 215 ? 9.651 -11.367 4.742 1.00 82.12 215 ASP A O 1
ATOM 1683 N N . TYR A 1 216 ? 8.157 -13.021 4.588 1.00 77.56 216 TYR A N 1
ATOM 1684 C CA . TYR A 1 216 ? 7.146 -12.275 3.838 1.00 77.56 216 TYR A CA 1
ATOM 1685 C C . TYR A 1 216 ? 6.017 -11.737 4.712 1.00 77.56 216 TYR A C 1
ATOM 1687 O O . TYR A 1 216 ? 5.068 -11.162 4.179 1.00 77.56 216 TYR A O 1
ATOM 1695 N N . HIS A 1 217 ? 6.070 -11.920 6.028 1.00 83.81 217 HIS A N 1
ATOM 1696 C CA . HIS A 1 217 ? 5.078 -11.352 6.920 1.00 83.81 217 HIS A CA 1
ATOM 1697 C C . HIS A 1 217 ? 5.180 -9.817 6.875 1.00 83.81 217 HIS A C 1
ATOM 1699 O O . HIS A 1 217 ? 6.282 -9.279 7.020 1.00 83.81 217 HIS A O 1
ATOM 1705 N N . PRO A 1 218 ? 4.067 -9.078 6.702 1.00 82.81 218 PRO A N 1
ATOM 1706 C CA . PRO A 1 218 ? 4.111 -7.621 6.574 1.00 82.81 218 PRO A CA 1
ATOM 1707 C C . PRO A 1 218 ? 4.840 -6.922 7.729 1.00 82.81 218 PRO A C 1
ATOM 1709 O O . PRO A 1 218 ? 5.564 -5.959 7.500 1.00 82.81 218 PRO A O 1
ATOM 1712 N N . CYS A 1 219 ? 4.717 -7.441 8.954 1.00 85.19 219 CYS A N 1
ATOM 1713 C CA . CYS A 1 219 ? 5.430 -6.890 10.107 1.00 85.19 219 CYS A CA 1
ATOM 1714 C C . CYS A 1 219 ? 6.946 -7.127 10.075 1.00 85.19 219 CYS A C 1
ATOM 1716 O O . CYS A 1 219 ? 7.687 -6.247 10.501 1.00 85.19 219 CYS A O 1
ATOM 1718 N N . GLU A 1 220 ? 7.423 -8.255 9.538 1.00 87.31 220 GLU A N 1
ATOM 1719 C CA . GLU A 1 220 ? 8.868 -8.513 9.438 1.00 87.31 220 GLU A CA 1
ATOM 1720 C C . GLU A 1 220 ? 9.488 -7.665 8.318 1.00 87.31 220 GLU A C 1
ATOM 1722 O O . GLU A 1 220 ? 10.523 -7.027 8.505 1.00 87.31 220 GLU A O 1
ATOM 1727 N N . VAL A 1 221 ? 8.779 -7.530 7.189 1.00 83.88 221 VAL A N 1
ATOM 1728 C CA . VAL A 1 221 ? 9.172 -6.621 6.099 1.00 83.88 221 VAL A CA 1
ATOM 1729 C C . VAL A 1 221 ? 9.200 -5.163 6.576 1.00 83.88 221 VAL A C 1
ATOM 1731 O O . VAL A 1 221 ? 10.105 -4.415 6.211 1.00 83.88 221 VAL A O 1
ATOM 1734 N N . ALA A 1 222 ? 8.238 -4.754 7.410 1.00 83.44 222 ALA A N 1
ATOM 1735 C CA . ALA A 1 222 ? 8.191 -3.408 7.978 1.00 83.44 222 ALA A CA 1
ATOM 1736 C C . ALA A 1 222 ? 9.292 -3.149 9.019 1.00 83.44 222 ALA A C 1
ATOM 1738 O O . ALA A 1 222 ? 9.707 -2.008 9.181 1.00 83.44 222 ALA A O 1
ATOM 1739 N N . LYS A 1 223 ? 9.780 -4.179 9.714 1.00 82.38 223 LYS A N 1
ATOM 1740 C CA . LYS A 1 223 ? 10.870 -4.062 10.693 1.00 82.38 223 LYS A CA 1
ATOM 1741 C C . LYS A 1 223 ? 12.230 -3.847 10.026 1.00 82.38 223 LYS A C 1
ATOM 1743 O O . LYS A 1 223 ? 13.051 -3.098 10.536 1.00 82.38 223 LYS A O 1
ATOM 1748 N N . GLY A 1 224 ? 12.452 -4.461 8.863 1.00 79.12 224 GLY A N 1
ATOM 1749 C CA . GLY A 1 224 ? 13.640 -4.223 8.034 1.00 79.12 224 GLY A CA 1
ATOM 1750 C C . GLY A 1 224 ? 13.589 -2.927 7.216 1.00 79.12 224 GLY A C 1
ATOM 1751 O O . GLY A 1 224 ? 14.455 -2.697 6.370 1.00 79.12 224 GLY A O 1
ATOM 1752 N N . ALA A 1 225 ? 12.561 -2.098 7.405 1.00 75.44 225 ALA A N 1
ATOM 1753 C CA . ALA A 1 225 ? 12.349 -0.899 6.616 1.00 75.44 225 ALA A CA 1
ATOM 1754 C C . ALA A 1 225 ? 13.296 0.236 7.028 1.00 75.44 225 ALA A C 1
ATOM 1756 O O . ALA A 1 225 ? 13.028 0.977 7.970 1.00 75.44 225 ALA A O 1
ATOM 1757 N N . GLY A 1 226 ? 14.377 0.408 6.270 1.00 77.31 226 GLY A N 1
ATOM 1758 C CA . GLY A 1 226 ? 15.295 1.544 6.373 1.00 77.31 226 GLY A CA 1
ATOM 1759 C C . GLY A 1 226 ? 15.457 2.293 5.047 1.00 77.31 226 GLY A C 1
ATOM 1760 O O . GLY A 1 226 ? 14.927 1.891 4.008 1.00 77.31 226 GLY A O 1
ATOM 1761 N N . GLY A 1 227 ? 16.192 3.401 5.084 1.00 84.12 227 GLY A N 1
ATOM 1762 C CA . GLY A 1 227 ? 16.549 4.206 3.913 1.00 84.12 227 GLY A CA 1
ATOM 1763 C C . GLY A 1 227 ? 17.299 5.477 4.307 1.00 84.12 227 GLY A C 1
ATOM 1764 O O . GLY A 1 227 ? 17.533 5.702 5.487 1.00 84.12 227 GLY A O 1
ATOM 1765 N N . ILE A 1 228 ? 17.680 6.305 3.339 1.00 84.69 228 ILE A N 1
ATOM 1766 C CA . ILE A 1 228 ? 18.308 7.618 3.548 1.00 84.69 228 ILE A CA 1
ATOM 1767 C C . ILE A 1 228 ? 17.363 8.716 3.042 1.00 84.69 228 ILE A C 1
ATOM 1769 O O . ILE A 1 228 ? 16.847 8.628 1.929 1.00 84.69 228 ILE A O 1
ATOM 1773 N N . PHE A 1 229 ? 17.133 9.756 3.838 1.00 86.81 229 PHE A N 1
ATOM 1774 C CA . PHE A 1 229 ? 16.415 10.958 3.411 1.00 86.81 229 PHE A CA 1
ATOM 1775 C C . PHE A 1 229 ? 17.361 11.856 2.638 1.00 86.81 229 PHE A C 1
ATOM 1777 O O . PHE A 1 229 ? 18.014 12.707 3.224 1.00 86.81 229 PHE A O 1
ATOM 1784 N N . GLY A 1 230 ? 17.520 11.644 1.342 1.00 85.19 230 GLY A N 1
ATOM 1785 C CA . GLY A 1 230 ? 18.513 12.408 0.605 1.00 85.19 230 GLY A CA 1
ATOM 1786 C C . GLY A 1 230 ? 18.069 13.825 0.188 1.00 85.19 230 GLY A C 1
ATOM 1787 O O . GLY A 1 230 ? 16.874 14.133 0.203 1.00 85.19 230 GLY A O 1
ATOM 1788 N N . PRO A 1 231 ? 19.034 14.693 -0.171 1.00 87.19 231 PRO A N 1
ATOM 1789 C CA . PRO A 1 231 ? 18.810 16.104 -0.502 1.00 87.19 231 PRO A CA 1
ATOM 1790 C C . PRO A 1 231 ? 17.969 16.374 -1.755 1.00 87.19 231 PRO A C 1
ATOM 1792 O O . PRO A 1 231 ? 17.257 17.379 -1.791 1.00 87.19 231 PRO A O 1
ATOM 1795 N N . TRP A 1 232 ? 18.010 15.520 -2.778 1.00 84.38 232 TRP A N 1
ATOM 1796 C CA . TRP A 1 232 ? 17.183 15.672 -3.982 1.00 84.38 232 TRP A CA 1
ATOM 1797 C C . TRP A 1 232 ? 15.696 15.421 -3.710 1.00 84.38 232 TRP A C 1
ATOM 1799 O O . TRP A 1 232 ? 14.850 15.981 -4.404 1.00 84.38 232 TRP A O 1
ATOM 1809 N N . GLY A 1 233 ? 15.381 14.619 -2.691 1.00 83.00 233 GLY A N 1
ATOM 1810 C CA . GLY A 1 233 ? 14.033 14.452 -2.143 1.00 83.00 233 GLY A CA 1
ATOM 1811 C C . GLY A 1 233 ? 13.688 15.409 -0.995 1.00 83.00 233 GLY A C 1
ATOM 1812 O O . GLY A 1 233 ? 12.806 15.086 -0.205 1.00 83.00 233 GLY A O 1
ATOM 1813 N N . GLY A 1 234 ? 14.422 16.516 -0.827 1.00 84.81 234 GLY A N 1
ATOM 1814 C CA . GLY A 1 234 ? 14.178 17.495 0.242 1.00 84.81 234 GLY A CA 1
ATOM 1815 C C . GLY A 1 234 ? 14.640 17.063 1.642 1.00 84.81 234 GLY A C 1
ATOM 1816 O O . GLY A 1 234 ? 14.366 17.764 2.616 1.00 84.81 234 GLY A O 1
ATOM 181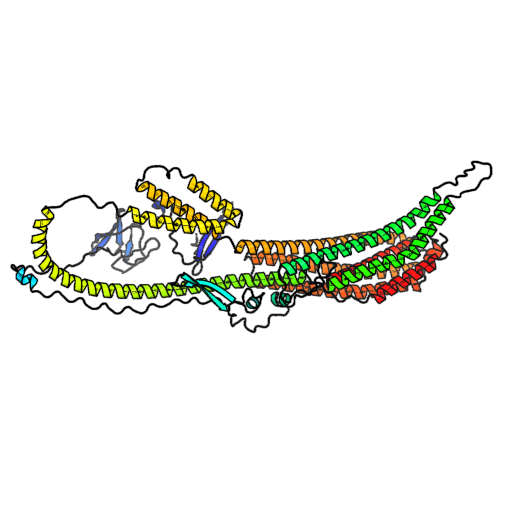7 N N . GLY A 1 235 ? 15.341 15.932 1.755 1.00 87.12 235 GLY A N 1
ATOM 1818 C CA . GLY A 1 235 ? 15.906 15.410 2.998 1.00 87.12 235 GLY A CA 1
ATOM 1819 C C . GLY A 1 235 ? 17.274 15.998 3.364 1.00 87.12 235 GLY A C 1
ATOM 1820 O O . GLY A 1 235 ? 17.902 16.728 2.601 1.00 87.12 235 GLY A O 1
ATOM 1821 N N . ASP A 1 236 ? 17.763 15.675 4.558 1.00 89.94 236 ASP A N 1
ATOM 1822 C CA . ASP A 1 236 ? 19.015 16.191 5.137 1.00 89.94 236 ASP A CA 1
ATOM 1823 C C . ASP A 1 236 ? 20.217 15.229 5.004 1.00 89.94 236 ASP A C 1
ATOM 1825 O O . ASP A 1 236 ? 21.308 15.498 5.507 1.00 89.94 236 ASP A O 1
ATOM 1829 N N . GLY A 1 237 ? 20.032 14.099 4.326 1.00 87.62 237 GLY A N 1
ATOM 1830 C CA . GLY A 1 237 ? 20.984 12.994 4.218 1.00 87.62 237 GLY A CA 1
ATOM 1831 C C . GLY A 1 237 ? 20.958 12.025 5.404 1.00 87.62 237 GLY A C 1
ATOM 1832 O O . GLY A 1 237 ? 21.802 11.127 5.464 1.00 87.62 237 GLY A O 1
ATOM 1833 N N . SER A 1 238 ? 20.036 12.181 6.358 1.00 90.44 238 SER A N 1
ATOM 1834 C CA . SER A 1 238 ? 19.951 11.297 7.523 1.00 90.44 238 SER A CA 1
ATOM 1835 C C . SER A 1 238 ? 19.446 9.898 7.157 1.00 90.44 238 SER A C 1
ATOM 1837 O O . SER A 1 238 ? 18.702 9.692 6.196 1.00 90.44 238 SER A O 1
ATOM 1839 N N . THR A 1 239 ? 19.878 8.897 7.928 1.00 87.31 239 THR A N 1
ATOM 1840 C CA . THR A 1 239 ? 19.335 7.537 7.826 1.00 87.31 239 THR A CA 1
ATOM 1841 C C . THR A 1 239 ? 17.998 7.482 8.546 1.00 87.31 239 THR A C 1
ATOM 1843 O O . THR A 1 239 ? 17.864 7.948 9.678 1.00 87.31 239 THR A O 1
ATOM 1846 N N . ALA A 1 240 ? 17.002 6.902 7.886 1.00 83.44 240 ALA A N 1
ATOM 1847 C CA . ALA A 1 240 ? 15.705 6.676 8.476 1.00 83.44 240 ALA A CA 1
ATOM 1848 C C . ALA A 1 240 ? 15.855 5.761 9.700 1.00 83.44 240 ALA A C 1
ATOM 1850 O O . ALA A 1 240 ? 16.579 4.760 9.635 1.00 83.44 240 ALA A O 1
ATOM 1851 N N . PRO A 1 241 ? 15.197 6.094 10.820 1.00 83.12 241 PRO A N 1
ATOM 1852 C CA . PRO A 1 241 ? 15.326 5.311 12.034 1.00 83.12 241 PRO A CA 1
ATOM 1853 C C . PRO A 1 241 ? 14.775 3.896 11.822 1.00 83.12 241 PRO A C 1
ATOM 1855 O O . PRO A 1 241 ? 13.822 3.690 11.073 1.00 83.12 241 PRO A O 1
ATOM 1858 N N . GLU A 1 242 ? 15.339 2.927 12.549 1.00 73.38 242 GLU A N 1
ATOM 1859 C CA . GLU A 1 242 ? 14.974 1.496 12.500 1.00 73.38 242 GLU A CA 1
ATOM 1860 C C . GLU A 1 242 ? 13.477 1.247 12.796 1.00 73.38 242 GLU A C 1
ATOM 1862 O O . GLU A 1 242 ? 12.915 0.221 12.437 1.00 73.38 242 GLU A O 1
ATOM 1867 N N . ASN A 1 243 ? 12.807 2.226 13.417 1.00 72.12 243 ASN A N 1
ATOM 1868 C CA . ASN A 1 243 ? 11.359 2.283 13.593 1.00 72.12 243 ASN A CA 1
ATOM 1869 C C . ASN A 1 243 ? 10.817 3.607 13.051 1.00 72.12 243 ASN A C 1
ATOM 1871 O O . ASN A 1 243 ? 10.327 4.439 13.819 1.00 72.12 243 ASN A O 1
ATOM 1875 N N . MET A 1 244 ? 10.935 3.796 11.737 1.00 76.06 244 MET A N 1
ATOM 1876 C CA . MET A 1 244 ? 10.393 4.935 10.991 1.00 76.06 244 MET A CA 1
ATOM 1877 C C . MET A 1 244 ? 9.005 5.305 11.539 1.00 76.06 244 MET A C 1
ATOM 1879 O O . MET A 1 244 ? 8.203 4.412 11.804 1.00 76.06 244 MET A O 1
ATOM 1883 N N . MET A 1 245 ? 8.671 6.571 11.760 1.00 79.75 245 MET A N 1
ATOM 1884 C CA . MET A 1 245 ? 7.306 7.008 12.098 1.00 79.75 245 MET A CA 1
ATOM 1885 C C . MET A 1 245 ? 6.479 7.283 10.832 1.00 79.75 245 MET A C 1
ATOM 1887 O O . MET A 1 245 ? 6.998 7.220 9.723 1.00 79.75 245 MET A O 1
ATOM 1891 N N . TYR A 1 246 ? 5.172 7.548 10.961 1.00 77.00 246 TYR A N 1
ATOM 1892 C CA . TYR A 1 246 ? 4.346 7.940 9.803 1.00 77.00 246 TYR A CA 1
ATOM 1893 C C . TYR A 1 246 ? 4.776 9.285 9.202 1.00 77.00 246 TYR A C 1
ATOM 1895 O O . TYR A 1 246 ? 4.590 9.487 8.008 1.00 77.00 246 TYR A O 1
ATOM 1903 N N . ALA A 1 247 ? 5.343 10.181 10.019 1.00 80.69 247 ALA A N 1
ATOM 1904 C CA . ALA A 1 247 ? 5.951 11.424 9.549 1.00 80.69 247 ALA A CA 1
ATOM 1905 C C . ALA A 1 247 ? 7.157 11.110 8.655 1.00 80.69 247 ALA A C 1
ATOM 1907 O O . ALA A 1 247 ? 7.097 11.364 7.462 1.00 80.69 247 ALA A O 1
ATOM 1908 N N . ASP A 1 248 ? 8.137 10.387 9.198 1.00 82.88 248 ASP A N 1
ATOM 1909 C CA . ASP A 1 248 ? 9.305 9.887 8.468 1.00 82.88 248 ASP A CA 1
ATOM 1910 C C . ASP A 1 248 ? 8.921 9.114 7.184 1.00 82.88 248 ASP A C 1
ATOM 1912 O O . ASP A 1 248 ? 9.575 9.213 6.150 1.00 82.88 248 ASP A O 1
ATOM 1916 N N . TRP A 1 249 ? 7.830 8.342 7.213 1.00 81.88 249 TRP A N 1
ATOM 1917 C CA . TRP A 1 249 ? 7.326 7.644 6.028 1.00 81.88 249 TRP A CA 1
ATOM 1918 C C . TRP A 1 249 ? 6.708 8.591 4.992 1.00 81.88 249 TRP A C 1
ATOM 1920 O O . TRP A 1 249 ? 6.961 8.430 3.797 1.00 81.88 249 TRP A O 1
ATOM 1930 N N . ASN A 1 250 ? 5.913 9.573 5.423 1.00 80.56 250 ASN A N 1
ATOM 1931 C CA . ASN A 1 250 ? 5.390 10.608 4.534 1.00 80.56 250 ASN A CA 1
ATOM 1932 C C . ASN A 1 250 ? 6.528 11.421 3.914 1.00 80.56 250 ASN A C 1
ATOM 1934 O O . ASN A 1 250 ? 6.462 11.704 2.724 1.00 80.56 250 ASN A O 1
ATOM 1938 N N . ASP A 1 251 ? 7.576 11.724 4.677 1.00 83.69 251 ASP A N 1
ATOM 1939 C CA . ASP A 1 251 ? 8.765 12.416 4.182 1.00 83.69 251 ASP A CA 1
ATOM 1940 C C . ASP A 1 251 ? 9.508 11.545 3.159 1.00 83.69 251 ASP A C 1
ATOM 1942 O O . ASP A 1 251 ? 9.900 12.026 2.099 1.00 83.69 251 ASP A O 1
ATOM 1946 N N . CYS A 1 252 ? 9.601 10.230 3.394 1.00 85.50 252 CYS A N 1
ATOM 1947 C CA . CYS A 1 252 ? 10.138 9.288 2.407 1.00 85.50 252 CYS A CA 1
ATOM 1948 C C . CYS A 1 252 ? 9.299 9.260 1.115 1.00 85.50 252 CYS A C 1
ATOM 1950 O O . CYS A 1 252 ? 9.859 9.270 0.018 1.00 85.50 252 CYS A O 1
ATOM 1952 N N . MET A 1 253 ? 7.965 9.233 1.221 1.00 81.44 253 MET A N 1
ATOM 1953 C CA . MET A 1 253 ? 7.074 9.282 0.055 1.00 81.44 253 MET A CA 1
ATOM 1954 C C . MET A 1 253 ? 7.195 10.602 -0.705 1.00 81.44 253 MET A C 1
ATOM 1956 O O . MET A 1 253 ? 7.266 10.607 -1.931 1.00 81.44 253 MET A O 1
ATOM 1960 N N . GLN A 1 254 ? 7.190 11.717 0.020 1.00 82.00 254 GLN A N 1
ATOM 1961 C CA . GLN A 1 254 ? 7.283 13.051 -0.553 1.00 82.00 254 GLN A CA 1
ATOM 1962 C C . GLN A 1 254 ? 8.626 13.226 -1.262 1.00 82.00 254 GLN A C 1
ATOM 1964 O O . GLN A 1 254 ? 8.651 13.672 -2.407 1.00 82.00 254 GLN A O 1
ATOM 1969 N N . GLY A 1 255 ? 9.714 12.761 -0.647 1.00 84.25 255 GLY A N 1
ATOM 1970 C CA . GLY A 1 255 ? 11.033 12.769 -1.263 1.00 84.25 255 GLY A CA 1
ATOM 1971 C C . GLY A 1 255 ? 11.144 11.874 -2.498 1.00 84.25 255 GLY A C 1
ATOM 1972 O O . GLY A 1 255 ? 11.887 12.206 -3.415 1.00 84.25 255 GLY A O 1
ATOM 1973 N N . ASP A 1 256 ? 10.391 10.772 -2.583 1.00 80.81 256 ASP A N 1
ATOM 1974 C CA . ASP A 1 256 ? 10.290 9.960 -3.809 1.00 80.81 256 ASP A CA 1
ATOM 1975 C C . ASP A 1 256 ? 9.594 10.731 -4.939 1.00 80.81 256 ASP A C 1
ATOM 1977 O O . ASP A 1 256 ? 10.108 10.786 -6.052 1.00 80.81 256 ASP A O 1
ATOM 1981 N N . ILE A 1 257 ? 8.486 11.416 -4.636 1.00 75.75 257 ILE A N 1
ATOM 1982 C CA . ILE A 1 257 ? 7.760 12.252 -5.606 1.00 75.75 257 ILE A CA 1
ATOM 1983 C C . ILE A 1 257 ? 8.619 13.430 -6.083 1.00 75.75 257 ILE A C 1
ATOM 1985 O O . ILE A 1 257 ? 8.650 13.729 -7.277 1.00 75.75 257 ILE A O 1
ATOM 1989 N N . GLU A 1 258 ? 9.297 14.121 -5.165 1.00 79.81 258 GLU A N 1
ATOM 1990 C CA . GLU A 1 258 ? 10.150 15.271 -5.485 1.00 79.81 258 GLU A CA 1
ATOM 1991 C C . GLU A 1 258 ? 11.362 14.858 -6.314 1.00 79.81 258 GLU A C 1
ATOM 1993 O O . GLU A 1 258 ? 11.692 15.525 -7.298 1.00 79.81 258 GLU A O 1
ATOM 1998 N N . ARG A 1 259 ? 11.961 13.710 -5.992 1.00 84.38 259 ARG A N 1
ATOM 1999 C CA . ARG A 1 259 ? 13.051 13.125 -6.768 1.00 84.38 259 ARG A CA 1
ATOM 2000 C C . ARG A 1 259 ? 12.597 12.703 -8.166 1.00 84.38 259 ARG A C 1
ATOM 2002 O O . ARG A 1 259 ? 13.276 13.032 -9.136 1.00 84.38 259 ARG A O 1
ATOM 2009 N N . ASP A 1 260 ? 11.454 12.030 -8.290 1.00 73.25 260 ASP A N 1
ATOM 2010 C CA . ASP A 1 260 ? 10.881 11.652 -9.589 1.00 73.25 260 ASP A CA 1
ATOM 2011 C C . ASP A 1 260 ? 10.586 12.894 -10.441 1.00 73.25 260 ASP A C 1
ATOM 2013 O O . ASP A 1 260 ? 10.868 12.918 -11.640 1.00 73.25 260 ASP A O 1
ATOM 2017 N N . LEU A 1 261 ? 10.072 13.962 -9.823 1.00 71.06 261 LEU A N 1
ATOM 2018 C CA . LEU A 1 261 ? 9.851 15.240 -10.494 1.00 71.06 261 LEU A CA 1
ATOM 2019 C C . LEU A 1 261 ? 11.172 15.893 -10.927 1.00 71.06 261 LEU A C 1
ATOM 2021 O O . LEU A 1 261 ? 11.247 16.432 -12.033 1.00 71.06 261 LEU A O 1
ATOM 2025 N N . ALA A 1 262 ? 12.209 15.848 -10.087 1.00 76.44 262 ALA A N 1
ATOM 2026 C CA . ALA A 1 262 ? 13.538 16.355 -10.418 1.00 76.44 262 ALA A CA 1
ATOM 2027 C C . ALA A 1 262 ? 14.160 15.579 -11.591 1.00 76.44 262 ALA A C 1
ATOM 2029 O O . ALA A 1 262 ? 14.658 16.201 -12.532 1.00 76.44 262 ALA A O 1
ATOM 2030 N N . SER A 1 263 ? 14.047 14.247 -11.586 1.00 74.69 263 SER A N 1
ATOM 2031 C CA . SER A 1 263 ? 14.477 13.377 -12.686 1.00 74.69 263 SER A CA 1
ATOM 2032 C C . SER A 1 263 ? 13.713 13.689 -13.970 1.00 74.69 263 SER A C 1
ATOM 2034 O O . SER A 1 263 ? 14.325 13.982 -14.991 1.00 74.69 263 SER A O 1
ATOM 2036 N N . ALA A 1 264 ? 12.379 13.736 -13.919 1.00 64.75 264 ALA A N 1
ATOM 2037 C CA . ALA A 1 264 ? 11.552 14.043 -15.084 1.00 64.75 264 ALA A CA 1
ATOM 2038 C C . ALA A 1 264 ? 11.835 15.443 -15.648 1.00 64.75 264 ALA A C 1
ATOM 2040 O O . ALA A 1 264 ? 11.767 15.657 -16.857 1.00 64.75 264 ALA A O 1
ATOM 2041 N N . ARG A 1 265 ? 12.169 16.411 -14.788 1.00 67.88 265 ARG A N 1
ATOM 2042 C CA . ARG A 1 265 ? 12.562 17.757 -15.211 1.00 67.88 265 ARG A CA 1
ATOM 2043 C C . ARG A 1 265 ? 13.926 17.760 -15.897 1.00 67.88 265 ARG A C 1
ATOM 2045 O O . ARG A 1 265 ? 14.082 18.475 -16.885 1.00 67.88 265 ARG A O 1
ATOM 2052 N N . LEU A 1 266 ? 14.888 16.982 -15.402 1.00 74.12 266 LEU A N 1
ATOM 2053 C CA . LEU A 1 266 ? 16.183 16.792 -16.063 1.00 74.12 266 LEU A CA 1
ATOM 2054 C C . LEU A 1 266 ? 16.018 16.097 -17.414 1.00 74.12 266 LEU A C 1
ATOM 2056 O O . LEU A 1 266 ? 16.553 16.597 -18.398 1.00 74.12 266 LEU A O 1
ATOM 2060 N N . ASP A 1 267 ? 15.218 15.033 -17.482 1.00 68.19 267 ASP A N 1
ATOM 2061 C CA . ASP A 1 267 ? 14.929 14.311 -18.724 1.00 68.19 267 ASP A CA 1
ATOM 2062 C C . ASP A 1 267 ? 14.211 15.208 -19.735 1.00 68.19 267 ASP A C 1
ATOM 2064 O O . ASP A 1 267 ? 14.584 15.253 -20.904 1.00 68.19 267 ASP A O 1
ATOM 2068 N N . TYR A 1 268 ? 13.221 15.987 -19.288 1.00 60.56 268 TYR A N 1
ATOM 2069 C CA . TYR A 1 268 ? 12.536 16.962 -20.134 1.00 60.56 268 TYR A CA 1
ATOM 2070 C C . TYR A 1 268 ? 13.495 18.040 -20.645 1.00 60.56 268 TYR A C 1
ATOM 2072 O O . TYR A 1 268 ? 13.442 18.392 -21.820 1.00 60.56 268 TYR A O 1
ATOM 2080 N N . HIS A 1 269 ? 14.381 18.568 -19.796 1.00 65.88 269 HIS A N 1
ATOM 2081 C CA . HIS A 1 269 ? 15.384 19.538 -20.231 1.00 65.88 269 HIS A CA 1
ATOM 2082 C C . HIS A 1 269 ? 16.396 18.925 -21.199 1.00 65.88 269 HIS A C 1
ATOM 2084 O O . HIS A 1 269 ? 16.751 19.587 -22.171 1.00 65.88 269 HIS A O 1
ATOM 2090 N N . GLY A 1 270 ? 16.813 17.680 -20.976 1.00 69.88 270 GLY A N 1
ATOM 2091 C CA . GLY A 1 270 ? 17.645 16.913 -21.899 1.00 69.88 270 GLY A CA 1
ATOM 2092 C C . GLY A 1 270 ? 16.971 16.757 -23.261 1.00 69.88 270 GLY A C 1
ATOM 2093 O O . GLY A 1 270 ? 17.498 17.244 -24.256 1.00 69.88 270 GLY A O 1
ATOM 2094 N N . ALA A 1 271 ? 15.758 16.204 -23.286 1.00 56.72 271 ALA A N 1
ATOM 2095 C CA . ALA A 1 271 ? 14.982 15.984 -24.505 1.00 56.72 271 ALA A CA 1
ATOM 2096 C C . ALA A 1 271 ? 14.624 17.289 -25.231 1.00 56.72 271 ALA A C 1
ATOM 2098 O O . ALA A 1 271 ? 14.647 17.343 -26.456 1.00 56.72 271 ALA A O 1
ATOM 2099 N N . LEU A 1 272 ? 14.308 18.365 -24.502 1.00 54.47 272 LEU A N 1
ATOM 2100 C CA . LEU A 1 272 ? 14.047 19.677 -25.095 1.00 54.47 272 LEU A CA 1
ATOM 2101 C C . LEU A 1 272 ? 15.322 20.273 -25.695 1.00 54.47 272 LEU A C 1
ATOM 2103 O O . LEU A 1 272 ? 15.258 20.902 -26.746 1.00 54.47 272 LEU A O 1
ATOM 2107 N N . THR A 1 273 ? 16.470 20.084 -25.042 1.00 62.78 273 THR A N 1
ATOM 2108 C CA . THR A 1 273 ? 17.760 20.543 -25.568 1.00 62.78 273 THR A CA 1
ATOM 2109 C C . THR A 1 273 ? 18.115 19.766 -26.829 1.00 62.78 273 THR A C 1
ATOM 2111 O O . THR A 1 273 ? 18.463 20.391 -27.821 1.00 62.78 273 THR A O 1
ATOM 2114 N N . GLU A 1 274 ? 17.944 18.443 -26.843 1.00 62.97 274 GLU A N 1
ATOM 2115 C CA . GLU A 1 274 ? 18.108 17.625 -28.052 1.00 62.97 274 GLU A CA 1
ATOM 2116 C C . GLU A 1 274 ? 17.147 18.069 -29.162 1.00 62.97 274 GLU A C 1
ATOM 2118 O O . GLU A 1 274 ? 17.594 18.415 -30.248 1.00 62.97 274 GLU A O 1
ATOM 2123 N N . PHE A 1 275 ? 15.851 18.207 -28.866 1.00 48.41 275 PHE A N 1
ATOM 2124 C CA . PHE A 1 275 ? 14.848 18.650 -29.836 1.00 48.41 275 PHE A CA 1
ATOM 2125 C C . PHE A 1 275 ? 15.142 20.041 -30.413 1.00 48.41 275 PHE A C 1
ATOM 2127 O O . PHE A 1 275 ? 15.002 20.251 -31.615 1.00 48.41 275 PHE A O 1
ATOM 2134 N N . ILE A 1 276 ? 15.538 21.011 -29.581 1.00 51.34 276 ILE A N 1
ATOM 2135 C CA . ILE A 1 276 ? 15.907 22.354 -30.050 1.00 51.34 276 ILE A CA 1
ATOM 2136 C C . ILE A 1 276 ? 17.141 22.274 -30.945 1.00 51.34 276 ILE A C 1
ATOM 2138 O O . ILE A 1 276 ? 17.176 22.939 -31.977 1.00 51.34 276 ILE A O 1
ATOM 2142 N N . MET A 1 277 ? 18.133 21.465 -30.579 1.00 58.75 277 MET A N 1
ATOM 2143 C CA . MET A 1 277 ? 19.346 21.307 -31.378 1.00 58.75 277 MET A CA 1
ATOM 2144 C C . MET A 1 277 ? 19.043 20.640 -32.724 1.00 58.75 277 MET A C 1
ATOM 2146 O O . MET A 1 277 ? 19.509 21.137 -33.748 1.00 58.75 277 MET A O 1
ATOM 2150 N N . ASP A 1 278 ? 18.177 19.627 -32.750 1.00 53.00 278 ASP A N 1
ATOM 2151 C CA . ASP A 1 278 ? 17.706 18.983 -33.981 1.00 53.00 278 ASP A CA 1
ATOM 2152 C C . ASP A 1 278 ? 16.867 19.937 -34.847 1.00 53.00 278 ASP A C 1
ATOM 2154 O O . ASP A 1 278 ? 16.981 19.946 -36.072 1.00 53.00 278 ASP A O 1
ATOM 2158 N N . MET A 1 279 ? 16.029 20.783 -34.235 1.00 45.38 279 MET A N 1
ATOM 2159 C CA . MET A 1 279 ? 15.206 21.755 -34.964 1.00 45.38 279 MET A CA 1
ATOM 2160 C C . MET A 1 279 ? 16.044 22.906 -35.534 1.00 45.38 279 MET A C 1
ATOM 2162 O O . MET A 1 279 ? 15.741 23.407 -36.616 1.00 45.38 279 MET A O 1
ATOM 2166 N N . VAL A 1 280 ? 17.098 23.325 -34.831 1.00 52.44 280 VAL A N 1
ATOM 2167 C CA . VAL A 1 280 ? 18.073 24.306 -35.330 1.00 52.44 280 VAL A CA 1
ATOM 2168 C C . VAL A 1 280 ? 18.895 23.713 -36.475 1.00 52.44 280 VAL A C 1
ATOM 2170 O O . VAL A 1 280 ? 19.154 24.410 -37.451 1.00 52.44 280 VAL A O 1
ATOM 2173 N N . GLU A 1 281 ? 19.236 22.428 -36.416 1.00 57.38 281 GLU A N 1
ATOM 2174 C CA . GLU A 1 281 ? 19.936 21.718 -37.492 1.00 57.38 281 GLU A CA 1
ATOM 2175 C C . GLU A 1 281 ? 19.052 21.547 -38.736 1.00 57.38 281 GLU A C 1
ATOM 2177 O O . GLU A 1 281 ? 19.463 21.885 -39.845 1.00 57.38 281 GLU A O 1
ATOM 2182 N N . ALA A 1 282 ? 17.795 21.137 -38.556 1.00 46.59 282 ALA A N 1
ATOM 2183 C CA . ALA A 1 282 ? 16.842 20.981 -39.653 1.00 46.59 282 ALA A CA 1
ATOM 2184 C C . ALA A 1 282 ? 16.339 22.322 -40.228 1.00 46.59 282 ALA A C 1
ATOM 2186 O O . ALA A 1 282 ? 16.027 22.412 -41.416 1.00 46.59 282 ALA A O 1
ATOM 2187 N N . GLY A 1 283 ? 16.220 23.359 -39.394 1.00 39.19 283 GLY A N 1
ATOM 2188 C CA . GLY A 1 283 ? 15.689 24.673 -39.772 1.00 39.19 283 GLY A CA 1
ATOM 2189 C C . GLY A 1 283 ? 16.746 25.669 -40.251 1.00 39.19 283 GLY A C 1
ATOM 2190 O O . GLY A 1 283 ? 16.440 26.521 -41.087 1.00 39.19 283 GLY A O 1
ATOM 2191 N N . GLY A 1 284 ? 17.984 25.562 -39.762 1.00 48.19 284 GLY A N 1
ATOM 2192 C CA . GLY A 1 284 ? 19.080 26.472 -40.100 1.00 48.19 284 GLY A CA 1
ATOM 2193 C C . GLY A 1 284 ? 19.448 26.440 -41.583 1.00 48.19 284 GLY A C 1
ATOM 2194 O O . GLY A 1 284 ? 19.624 27.499 -42.181 1.00 48.19 284 GLY A O 1
ATOM 2195 N N . GLY A 1 285 ? 19.434 25.256 -42.205 1.00 50.97 285 GLY A N 1
ATOM 2196 C CA . GLY A 1 285 ? 19.632 25.125 -43.654 1.00 50.97 285 GLY A CA 1
ATOM 2197 C C . GLY A 1 285 ? 18.538 25.825 -44.471 1.00 50.97 285 GLY A C 1
ATOM 2198 O O . GLY A 1 285 ? 18.829 26.567 -45.402 1.00 50.97 285 GLY A O 1
ATOM 2199 N N . MET A 1 286 ? 17.266 25.693 -44.073 1.00 41.03 286 MET A N 1
ATOM 2200 C CA . MET A 1 286 ? 16.150 26.276 -44.836 1.00 41.03 286 MET A CA 1
ATOM 2201 C C . MET A 1 286 ? 16.037 27.803 -44.718 1.00 41.03 286 MET A C 1
ATOM 2203 O O . MET A 1 286 ? 15.523 28.448 -45.631 1.00 41.03 286 MET A O 1
ATOM 2207 N N . ILE A 1 287 ? 16.467 28.396 -43.599 1.00 47.19 287 ILE A N 1
ATOM 2208 C CA . ILE A 1 287 ? 16.372 29.850 -43.384 1.00 47.19 287 ILE A CA 1
ATOM 2209 C C . ILE A 1 287 ? 17.531 30.585 -44.066 1.00 47.19 287 ILE A C 1
ATOM 2211 O O . ILE A 1 287 ? 17.309 31.665 -44.613 1.00 47.19 287 ILE A O 1
ATOM 2215 N N . CYS A 1 288 ? 18.737 30.011 -44.081 1.00 47.62 288 CYS A N 1
ATOM 2216 C CA . CYS A 1 288 ? 19.883 30.633 -44.745 1.00 47.62 288 CYS A CA 1
ATOM 2217 C C . CYS A 1 288 ? 19.753 30.616 -46.284 1.00 47.62 288 CYS A C 1
ATOM 2219 O O . CYS A 1 288 ? 20.160 31.585 -46.923 1.00 47.62 288 CYS A O 1
ATOM 2221 N N . ASP A 1 289 ? 19.090 29.609 -46.867 1.00 48.59 289 ASP A N 1
ATOM 2222 C CA . ASP A 1 289 ? 18.832 29.524 -48.318 1.00 48.59 289 ASP A CA 1
ATOM 2223 C C . ASP A 1 289 ? 17.733 30.480 -48.823 1.00 48.59 289 ASP A C 1
ATOM 2225 O O . ASP A 1 289 ? 17.625 30.751 -50.021 1.00 48.59 289 ASP A O 1
ATOM 2229 N N . ALA A 1 290 ? 16.897 31.010 -47.925 1.00 45.28 290 ALA A N 1
ATOM 2230 C CA . ALA A 1 290 ? 15.753 31.850 -48.283 1.00 45.28 290 ALA A CA 1
ATOM 2231 C C . ALA A 1 290 ? 16.048 33.365 -48.268 1.00 45.28 290 ALA A C 1
ATOM 2233 O O . ALA A 1 290 ? 15.167 34.157 -48.617 1.00 45.28 290 ALA A O 1
ATOM 2234 N N . ILE A 1 291 ? 17.253 33.794 -47.869 1.00 46.44 291 ILE A N 1
ATOM 2235 C CA . ILE A 1 291 ? 17.631 35.214 -47.799 1.00 46.44 291 ILE A CA 1
ATOM 2236 C C . ILE A 1 291 ? 18.378 35.599 -49.088 1.00 46.44 291 ILE A C 1
ATOM 2238 O O . ILE A 1 291 ? 19.526 35.196 -49.262 1.00 46.44 291 ILE A O 1
ATOM 2242 N N . PRO A 1 292 ? 17.774 36.385 -50.003 1.00 44.47 292 PRO A N 1
ATOM 2243 C CA . PRO A 1 292 ? 18.450 36.794 -51.230 1.00 44.47 292 PRO A CA 1
ATOM 2244 C C . PRO A 1 292 ? 19.620 37.739 -50.926 1.00 44.47 292 PRO A C 1
ATOM 2246 O O . PRO A 1 292 ? 19.531 38.582 -50.032 1.00 44.47 292 PRO A O 1
ATOM 2249 N N . ASP A 1 293 ? 20.701 37.634 -51.701 1.00 46.06 293 ASP A N 1
ATOM 2250 C CA . ASP A 1 293 ? 21.847 38.542 -51.612 1.00 46.06 293 ASP A CA 1
ATOM 2251 C C . ASP A 1 293 ? 21.405 40.001 -51.827 1.00 46.06 293 ASP A C 1
ATOM 2253 O O . ASP A 1 293 ? 20.867 40.359 -52.878 1.00 46.06 293 ASP A O 1
ATOM 2257 N N . VAL A 1 294 ? 21.655 40.870 -50.840 1.00 45.00 294 VAL A N 1
ATOM 2258 C CA . VAL A 1 294 ? 21.342 42.304 -50.932 1.00 45.00 294 VAL A CA 1
ATOM 2259 C C . VAL A 1 294 ? 22.635 43.111 -51.003 1.00 45.00 294 VAL A C 1
ATOM 2261 O O . VAL A 1 294 ? 23.396 43.197 -50.042 1.00 45.00 294 VAL A O 1
ATOM 2264 N N . MET A 1 295 ? 22.867 43.762 -52.145 1.00 36.66 295 MET A N 1
ATOM 2265 C CA . MET A 1 295 ? 23.931 44.754 -52.300 1.00 36.66 295 MET A CA 1
ATOM 2266 C C . MET A 1 295 ? 23.496 46.085 -51.671 1.00 36.66 295 MET A C 1
ATOM 2268 O O . MET A 1 295 ? 22.561 46.723 -52.151 1.00 36.66 295 MET A O 1
ATOM 2272 N N . ILE A 1 296 ? 24.193 46.537 -50.627 1.00 39.94 296 ILE A N 1
ATOM 2273 C CA . ILE A 1 296 ? 23.998 47.871 -50.041 1.00 39.94 296 ILE A CA 1
ATOM 2274 C C . ILE A 1 296 ? 25.243 48.709 -50.343 1.00 39.94 296 ILE A C 1
ATOM 2276 O O . ILE A 1 296 ? 26.331 48.416 -49.854 1.00 39.94 296 ILE A O 1
ATOM 2280 N N . ALA A 1 297 ? 25.091 49.760 -51.156 1.00 41.06 297 ALA A N 1
ATOM 2281 C CA . ALA A 1 297 ? 26.182 50.652 -51.556 1.00 41.06 297 ALA A CA 1
ATOM 2282 C C . ALA A 1 297 ? 25.819 52.129 -51.304 1.00 41.06 297 ALA A C 1
ATOM 2284 O O . ALA A 1 297 ? 25.263 52.777 -52.191 1.00 41.06 297 ALA A O 1
ATOM 2285 N N . PRO A 1 298 ? 26.134 52.698 -50.123 1.00 29.45 298 PRO A N 1
ATOM 2286 C CA . PRO A 1 298 ? 25.794 54.091 -49.829 1.00 29.45 298 PRO A CA 1
ATOM 2287 C C . PRO A 1 298 ? 26.802 55.125 -50.367 1.00 29.45 298 PRO A C 1
ATOM 2289 O O . PRO A 1 298 ? 26.455 56.297 -50.428 1.00 29.45 298 PRO A O 1
ATOM 2292 N N . PHE A 1 299 ? 28.025 54.741 -50.777 1.00 29.42 299 PHE A N 1
ATOM 2293 C CA . PHE A 1 299 ? 29.075 55.699 -51.196 1.00 29.42 299 PHE A CA 1
ATOM 2294 C C . PHE A 1 299 ? 30.046 55.188 -52.284 1.00 29.42 299 PHE A C 1
ATOM 2296 O O . PHE A 1 299 ? 31.237 55.482 -52.256 1.00 29.42 299 PHE A O 1
ATOM 2303 N N . GLY A 1 300 ? 29.565 54.438 -53.278 1.00 32.38 300 GLY A N 1
ATOM 2304 C CA . GLY A 1 300 ? 30.337 54.202 -54.514 1.00 32.38 300 GLY A CA 1
ATOM 2305 C C . GLY A 1 300 ? 31.498 53.195 -54.445 1.00 32.38 300 GLY A C 1
ATOM 2306 O O . GLY A 1 300 ? 32.136 52.951 -55.464 1.00 32.38 300 GLY A O 1
ATOM 2307 N N . THR A 1 301 ? 31.730 52.539 -53.309 1.00 36.03 301 THR A N 1
ATOM 2308 C CA . THR A 1 301 ? 32.506 51.291 -53.211 1.00 36.03 301 THR A CA 1
ATOM 2309 C C . THR A 1 301 ? 31.608 50.202 -52.630 1.00 36.03 301 THR A C 1
ATOM 2311 O O . THR A 1 301 ? 31.193 50.263 -51.476 1.00 36.03 301 THR A O 1
ATOM 2314 N N . GLY A 1 302 ? 31.231 49.229 -53.463 1.00 32.69 302 GLY A N 1
ATOM 2315 C CA . GLY A 1 302 ? 30.359 48.130 -53.056 1.00 32.69 302 GLY A CA 1
ATOM 2316 C C . GLY A 1 302 ? 31.130 47.101 -52.237 1.00 32.69 302 GLY A C 1
ATOM 2317 O O . GLY A 1 302 ? 32.039 46.459 -52.757 1.00 32.69 302 GLY A O 1
ATOM 2318 N N . VAL A 1 303 ? 30.755 46.923 -50.971 1.00 37.88 303 VAL A N 1
ATOM 2319 C CA . VAL A 1 303 ? 31.117 45.725 -50.209 1.00 37.88 303 VAL A CA 1
ATOM 2320 C C . VAL A 1 303 ? 29.940 44.769 -50.338 1.00 37.88 303 VAL A C 1
ATOM 2322 O O . VAL A 1 303 ? 28.852 45.048 -49.839 1.00 37.88 303 VAL A O 1
ATOM 2325 N N . GLY A 1 304 ? 30.142 43.660 -51.049 1.00 42.56 304 GLY A N 1
ATOM 2326 C CA . GLY A 1 304 ? 29.172 42.574 -51.078 1.00 42.56 304 GLY A CA 1
ATOM 2327 C C . GLY A 1 304 ? 29.124 41.924 -49.702 1.00 42.56 304 GLY A C 1
ATOM 2328 O O . GLY A 1 304 ? 29.995 41.124 -49.369 1.00 42.56 304 GLY A O 1
ATOM 2329 N N . MET A 1 305 ? 28.138 42.285 -48.886 1.00 42.69 305 MET A N 1
ATOM 2330 C CA . MET A 1 305 ? 27.763 41.451 -47.754 1.00 42.69 305 MET A CA 1
ATOM 2331 C C . MET A 1 305 ? 26.912 40.326 -48.320 1.00 42.69 305 MET A C 1
ATOM 2333 O O . MET A 1 305 ? 25.822 40.576 -48.817 1.00 42.69 305 MET A O 1
ATOM 2337 N N . ASN A 1 306 ? 27.452 39.111 -48.299 1.00 52.09 306 ASN A N 1
ATOM 2338 C CA . ASN A 1 306 ? 26.684 37.908 -48.568 1.00 52.09 306 ASN A CA 1
ATOM 2339 C C . ASN A 1 306 ? 26.070 37.484 -47.219 1.00 52.09 306 ASN A C 1
ATOM 2341 O O . ASN A 1 306 ? 26.798 36.947 -46.377 1.00 52.09 306 ASN A O 1
ATOM 2345 N N . PRO A 1 307 ? 24.793 37.808 -46.937 1.00 50.03 307 PRO A N 1
ATOM 2346 C CA . PRO A 1 307 ? 24.144 37.421 -45.688 1.00 50.03 307 PRO A CA 1
ATOM 2347 C C . PRO A 1 307 ? 24.136 35.901 -45.496 1.00 50.03 307 PRO A C 1
ATOM 2349 O O . PRO A 1 307 ? 24.185 35.463 -44.350 1.00 50.03 307 PRO A O 1
ATOM 2352 N N . GLY A 1 308 ? 24.195 35.116 -46.579 1.00 54.25 308 GLY A N 1
ATOM 2353 C CA . GLY A 1 308 ? 24.417 33.669 -46.539 1.00 54.25 308 GLY A CA 1
ATOM 2354 C C . GLY A 1 308 ? 25.708 33.294 -45.810 1.00 54.25 308 GLY A C 1
ATOM 2355 O O . GLY A 1 308 ? 25.664 32.469 -44.910 1.00 54.25 308 GLY A O 1
ATOM 2356 N N . LYS A 1 309 ? 26.823 33.996 -46.054 1.00 54.22 309 LYS A N 1
ATOM 2357 C CA . LYS 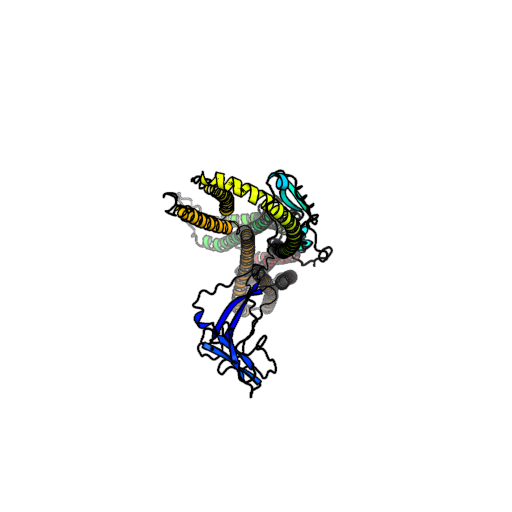A 1 309 ? 28.096 33.763 -45.335 1.00 54.22 309 LYS A CA 1
ATOM 2358 C C . LYS A 1 309 ? 28.082 34.188 -43.866 1.00 54.22 309 LYS A C 1
ATOM 2360 O O . LYS A 1 309 ? 28.825 33.645 -43.054 1.00 54.22 309 LYS A O 1
ATOM 2365 N N . ILE A 1 310 ? 27.263 35.177 -43.507 1.00 51.69 310 ILE A N 1
ATOM 2366 C CA . ILE A 1 310 ? 27.068 35.580 -42.104 1.00 51.69 310 ILE A CA 1
ATOM 2367 C C . ILE A 1 310 ? 26.166 34.560 -41.390 1.00 51.69 310 ILE A C 1
ATOM 2369 O O . ILE A 1 310 ? 26.401 34.251 -40.224 1.00 51.69 310 ILE A O 1
ATOM 2373 N N . CYS A 1 311 ? 25.177 34.008 -42.099 1.00 51.75 311 CYS A N 1
ATOM 2374 C CA . CYS A 1 311 ? 24.307 32.926 -41.639 1.00 51.75 311 CYS A CA 1
ATOM 2375 C C . CYS A 1 311 ? 25.097 31.616 -41.466 1.00 51.75 311 CYS A C 1
ATOM 2377 O O . CYS A 1 311 ? 25.023 31.013 -40.400 1.00 51.75 311 CYS A O 1
ATOM 2379 N N . GLU A 1 312 ? 25.944 31.249 -42.436 1.00 55.12 312 GLU A N 1
ATOM 2380 C CA . GLU A 1 312 ? 26.917 30.150 -42.339 1.00 55.12 312 GLU A CA 1
ATOM 2381 C C . GLU A 1 312 ? 27.853 30.345 -41.149 1.00 55.12 312 GLU A C 1
ATOM 2383 O O . GLU A 1 312 ? 27.972 29.444 -40.332 1.00 55.12 312 GLU A O 1
ATOM 2388 N N . GLY A 1 313 ? 28.453 31.529 -40.976 1.00 48.28 313 GLY A N 1
ATOM 2389 C CA . GLY A 1 313 ? 29.337 31.798 -39.836 1.00 48.28 313 GLY A CA 1
ATOM 2390 C C . GLY A 1 313 ? 28.623 31.745 -38.477 1.00 48.28 313 GLY A C 1
ATOM 2391 O O . GLY A 1 313 ? 29.210 31.338 -37.475 1.00 48.28 313 GLY A O 1
ATOM 2392 N N . ALA A 1 314 ? 27.340 32.113 -38.424 1.00 49.09 314 ALA A N 1
ATOM 2393 C CA . ALA A 1 314 ? 26.515 31.958 -37.228 1.00 49.09 314 ALA A CA 1
ATOM 2394 C C . ALA A 1 314 ? 26.155 30.484 -36.967 1.00 49.09 314 ALA A C 1
ATOM 2396 O O . ALA A 1 314 ? 26.198 30.048 -35.818 1.00 49.09 314 ALA A O 1
ATOM 2397 N N . MET A 1 315 ? 25.860 29.705 -38.011 1.00 53.25 315 MET A N 1
ATOM 2398 C CA . MET A 1 315 ? 25.617 28.261 -37.923 1.00 53.25 315 MET A CA 1
ATOM 2399 C C . MET A 1 315 ? 26.888 27.486 -37.558 1.00 53.25 315 MET A C 1
ATOM 2401 O O . MET A 1 315 ? 26.824 26.541 -36.777 1.00 53.25 315 MET A O 1
ATOM 2405 N N . GLU A 1 316 ? 28.052 27.927 -38.030 1.00 52.84 316 GLU A N 1
ATOM 2406 C CA . GLU A 1 316 ? 29.366 27.382 -37.685 1.00 52.84 316 GLU A CA 1
ATOM 2407 C C . GLU A 1 316 ? 29.717 27.689 -36.220 1.00 52.84 316 GLU A C 1
ATOM 2409 O O . GLU A 1 316 ? 30.194 26.815 -35.498 1.00 52.84 316 GLU A O 1
ATOM 2414 N N . LEU A 1 317 ? 29.373 28.885 -35.721 1.00 44.19 317 LEU A N 1
ATOM 2415 C CA . LEU A 1 317 ? 29.467 29.227 -34.297 1.00 44.19 317 LEU A CA 1
ATOM 2416 C C . LEU A 1 317 ? 28.507 28.382 -33.442 1.00 44.19 317 LEU A C 1
ATOM 2418 O O . LEU A 1 317 ? 28.894 27.921 -32.371 1.00 44.19 317 LEU A O 1
ATOM 2422 N N . VAL A 1 318 ? 27.279 28.132 -33.907 1.00 48.84 318 VAL A N 1
AT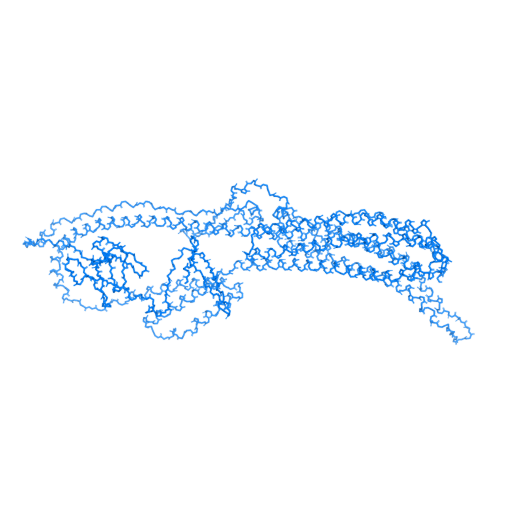OM 2423 C CA . VAL A 1 318 ? 26.317 27.231 -33.242 1.00 48.84 318 VAL A CA 1
ATOM 2424 C C . VAL A 1 318 ? 26.819 25.781 -33.258 1.00 48.84 318 VAL A C 1
ATOM 2426 O O . VAL A 1 318 ? 26.727 25.096 -32.240 1.00 48.84 318 VAL A O 1
ATOM 2429 N N . GLY A 1 319 ? 27.434 25.328 -34.353 1.00 51.56 319 GLY A N 1
ATOM 2430 C CA . GLY A 1 319 ? 28.086 24.021 -34.475 1.00 51.56 319 GLY A CA 1
ATOM 2431 C C . GLY A 1 319 ? 29.321 23.873 -33.575 1.00 51.56 319 GLY A C 1
ATOM 2432 O O . GLY A 1 319 ? 29.519 22.825 -32.954 1.00 51.56 319 GLY A O 1
ATOM 2433 N N . ALA A 1 320 ? 30.108 24.939 -33.418 1.00 47.47 320 ALA A N 1
ATOM 2434 C CA . ALA A 1 320 ? 31.239 25.011 -32.492 1.00 47.47 320 ALA A CA 1
ATOM 2435 C C . ALA A 1 320 ? 30.774 25.026 -31.024 1.00 47.47 320 ALA A C 1
ATOM 2437 O O . ALA A 1 320 ? 31.337 24.336 -30.172 1.00 47.47 320 ALA A O 1
ATOM 2438 N N . ILE A 1 321 ? 29.689 25.746 -30.723 1.00 46.25 321 ILE A N 1
ATOM 2439 C CA . ILE A 1 321 ? 29.031 25.703 -29.413 1.00 46.25 321 ILE A CA 1
ATOM 2440 C C . ILE A 1 321 ? 28.445 24.305 -29.165 1.00 46.25 321 ILE A C 1
ATOM 2442 O O . ILE A 1 321 ? 28.555 23.820 -28.051 1.00 46.25 321 ILE A O 1
ATOM 2446 N N . LYS A 1 322 ? 27.909 23.597 -30.167 1.00 47.59 322 LYS A N 1
ATOM 2447 C CA . LYS A 1 322 ? 27.430 22.202 -30.051 1.00 47.59 322 LYS A CA 1
ATOM 2448 C C . LYS A 1 322 ? 28.565 21.223 -29.741 1.00 47.59 322 LYS A C 1
ATOM 2450 O O . LYS A 1 322 ? 28.417 20.384 -28.857 1.00 47.59 322 LYS A O 1
ATOM 2455 N N . THR A 1 323 ? 29.709 21.343 -30.409 1.00 49.47 323 THR A N 1
ATOM 2456 C CA . THR A 1 323 ? 30.881 20.481 -30.155 1.00 49.47 323 THR A CA 1
ATOM 2457 C C . THR A 1 323 ? 31.541 20.763 -28.806 1.00 49.47 323 THR A C 1
ATOM 2459 O O . THR A 1 323 ? 32.050 19.836 -28.178 1.00 49.47 323 THR A O 1
ATOM 2462 N N . PHE A 1 324 ? 31.489 22.006 -28.318 1.00 41.34 324 PHE A N 1
ATOM 2463 C CA . PHE A 1 324 ? 32.060 22.379 -27.021 1.00 41.34 324 PHE A CA 1
ATOM 2464 C C . PHE A 1 324 ? 31.084 22.187 -25.845 1.00 41.34 324 PHE A C 1
ATOM 2466 O O . PHE A 1 324 ? 31.471 21.708 -24.779 1.00 41.34 324 PHE A O 1
ATOM 2473 N N . ALA A 1 325 ? 29.808 22.532 -26.027 1.00 42.41 325 ALA A N 1
ATOM 2474 C CA . ALA A 1 325 ? 28.773 22.464 -25.000 1.00 42.41 325 ALA A CA 1
ATOM 2475 C C . ALA A 1 325 ? 28.065 21.108 -24.954 1.00 42.41 325 ALA A C 1
ATOM 2477 O O . ALA A 1 325 ? 27.700 20.695 -23.863 1.00 42.41 325 ALA A O 1
ATOM 2478 N N . GLY A 1 326 ? 27.910 20.387 -26.069 1.00 51.31 326 GLY A N 1
ATOM 2479 C CA . GLY A 1 326 ? 27.233 19.082 -26.119 1.00 51.31 326 GLY A CA 1
ATOM 2480 C C . GLY A 1 326 ? 27.816 18.032 -25.159 1.00 51.31 326 GLY A C 1
ATOM 2481 O O . GLY A 1 326 ? 27.055 17.405 -24.421 1.00 51.31 326 GLY A O 1
ATOM 2482 N N . PRO A 1 327 ? 29.153 17.876 -25.065 1.00 45.59 327 PRO A N 1
ATOM 2483 C CA . PRO A 1 327 ? 29.767 16.986 -24.081 1.00 45.59 327 PRO A CA 1
ATOM 2484 C C . PRO A 1 327 ? 29.670 17.521 -22.645 1.00 45.59 327 PRO A C 1
ATOM 2486 O O . PRO A 1 327 ? 29.492 16.744 -21.711 1.00 45.59 327 PRO A O 1
ATOM 2489 N N . ALA A 1 328 ? 29.778 18.840 -22.448 1.00 49.03 328 ALA A N 1
ATOM 2490 C CA . ALA A 1 328 ? 29.799 19.458 -21.121 1.00 49.03 328 ALA A CA 1
ATOM 2491 C C . ALA A 1 328 ? 28.404 19.527 -20.471 1.00 49.03 328 ALA A C 1
ATOM 2493 O O . ALA A 1 328 ? 28.264 19.221 -19.286 1.00 49.03 328 ALA A O 1
ATOM 2494 N N . SER A 1 329 ? 27.368 19.877 -21.238 1.00 53.97 329 SER A N 1
ATOM 2495 C CA . SER A 1 329 ? 25.975 19.877 -20.786 1.00 53.97 329 SER A CA 1
ATOM 2496 C C . SER A 1 329 ? 25.467 18.448 -20.612 1.00 53.97 329 SER A C 1
ATOM 2498 O O . SER A 1 329 ? 24.920 18.133 -19.558 1.00 53.97 329 SER A O 1
ATOM 2500 N N . GLY A 1 330 ? 25.747 17.552 -21.566 1.00 54.84 330 GLY A N 1
ATOM 2501 C CA . GLY A 1 330 ? 25.404 16.133 -21.467 1.00 54.84 330 GLY A CA 1
ATOM 2502 C C . GLY A 1 330 ? 26.044 15.454 -20.253 1.00 54.84 330 GLY A C 1
ATOM 2503 O O . GLY A 1 330 ? 25.369 14.735 -19.520 1.00 54.84 330 GLY A O 1
ATOM 2504 N N . PHE A 1 331 ? 27.321 15.736 -19.966 1.00 51.59 331 PHE A N 1
ATOM 2505 C CA . PHE A 1 331 ? 27.993 15.214 -18.772 1.00 51.59 331 PHE A CA 1
ATOM 2506 C C . PHE A 1 331 ? 27.410 15.787 -17.474 1.00 51.59 331 PHE A C 1
ATOM 2508 O O . PHE A 1 331 ? 27.273 15.056 -16.495 1.00 51.59 331 PHE A O 1
ATOM 2515 N N . HIS A 1 332 ? 27.029 17.067 -17.456 1.00 65.12 332 HIS A N 1
ATOM 2516 C CA . HIS A 1 332 ? 26.388 17.683 -16.294 1.00 65.12 332 HIS A CA 1
ATOM 2517 C C . HIS A 1 332 ? 25.012 17.067 -16.005 1.00 65.12 332 HIS A C 1
ATOM 2519 O O . HIS A 1 332 ? 24.745 16.696 -14.863 1.00 65.12 332 HIS A O 1
ATOM 2525 N N . PHE A 1 333 ? 24.169 16.887 -17.027 1.00 68.25 333 PHE A N 1
ATOM 2526 C CA . PHE A 1 333 ? 22.872 16.217 -16.890 1.00 68.25 333 PHE A CA 1
ATOM 2527 C C . PHE A 1 333 ? 23.030 14.748 -16.487 1.00 68.25 333 PHE A C 1
ATOM 2529 O O . PHE A 1 333 ? 22.344 14.290 -15.578 1.00 68.25 333 PHE A O 1
ATOM 2536 N N . ALA A 1 334 ? 23.989 14.028 -17.075 1.00 61.84 334 ALA A N 1
ATOM 2537 C CA . ALA A 1 334 ? 24.281 12.647 -16.700 1.00 61.84 334 ALA A CA 1
ATOM 2538 C C . ALA A 1 334 ? 24.793 12.527 -15.256 1.00 61.84 334 ALA A C 1
ATOM 2540 O O . ALA A 1 334 ? 24.436 11.580 -14.558 1.00 61.84 334 ALA A O 1
ATOM 2541 N N . LYS A 1 335 ? 25.609 13.480 -14.790 1.00 70.69 335 LYS A N 1
ATOM 2542 C CA . LYS A 1 335 ? 26.103 13.521 -13.409 1.00 70.69 335 LYS A CA 1
ATOM 2543 C C . LYS A 1 335 ? 24.988 13.858 -12.416 1.00 70.69 335 LYS A C 1
ATOM 2545 O O . LYS A 1 335 ? 24.897 13.204 -11.385 1.00 70.69 335 LYS A O 1
ATOM 2550 N N . GLN A 1 336 ? 24.135 14.835 -12.717 1.00 75.12 336 GLN A N 1
ATOM 2551 C CA . GLN A 1 336 ? 22.995 15.166 -11.855 1.00 75.12 336 GLN A CA 1
ATOM 2552 C C . GLN A 1 336 ? 21.964 14.037 -11.816 1.00 75.12 336 GLN A C 1
ATOM 2554 O O . GLN A 1 336 ? 21.513 13.670 -10.736 1.00 75.12 336 GLN A O 1
ATOM 2559 N N . GLY A 1 337 ? 21.660 13.428 -12.967 1.00 72.12 337 GLY A N 1
ATOM 2560 C CA . GLY A 1 337 ? 20.848 12.214 -13.032 1.00 72.12 337 GLY A CA 1
ATOM 2561 C C . GLY A 1 337 ? 21.451 11.098 -12.177 1.00 72.12 337 GLY A C 1
ATOM 2562 O O . GLY A 1 337 ? 20.757 10.510 -11.359 1.00 72.12 337 GLY A O 1
ATOM 2563 N N . TRP A 1 338 ? 22.769 10.886 -12.261 1.00 68.94 338 TRP A N 1
ATOM 2564 C CA . TRP A 1 338 ? 23.479 9.913 -11.428 1.00 68.94 338 TRP A CA 1
ATOM 2565 C C . TRP A 1 338 ? 23.365 10.181 -9.920 1.00 68.94 338 TRP A C 1
ATOM 2567 O O . TRP A 1 338 ? 23.142 9.250 -9.151 1.00 68.94 338 TRP A O 1
ATOM 2577 N N . GLU A 1 339 ? 23.519 11.431 -9.481 1.00 73.00 339 GLU A N 1
ATOM 2578 C CA . GLU A 1 339 ? 23.416 11.808 -8.062 1.00 73.00 339 GLU A CA 1
ATOM 2579 C C . GLU A 1 339 ? 21.989 11.604 -7.523 1.00 73.00 339 GLU A C 1
ATOM 2581 O O . GLU A 1 339 ? 21.816 11.017 -6.454 1.00 73.00 339 GLU A O 1
ATOM 2586 N N . ILE A 1 340 ? 20.971 12.000 -8.294 1.00 79.31 340 ILE A N 1
ATOM 2587 C CA . ILE A 1 340 ? 19.546 11.759 -7.999 1.00 79.31 340 ILE A CA 1
ATOM 2588 C C . ILE A 1 340 ? 19.259 10.260 -7.880 1.00 79.31 340 ILE A C 1
ATOM 2590 O O . ILE A 1 340 ? 18.518 9.818 -7.003 1.00 79.31 340 ILE A O 1
ATOM 2594 N N . GLU A 1 341 ? 19.867 9.453 -8.740 1.00 66.19 341 GLU A N 1
ATOM 2595 C CA . GLU A 1 341 ? 19.666 8.005 -8.774 1.00 66.19 341 GLU A CA 1
ATOM 2596 C C . GLU A 1 341 ? 20.367 7.275 -7.636 1.00 66.19 341 GLU A C 1
ATOM 2598 O O . GLU A 1 341 ? 19.784 6.373 -7.030 1.00 66.19 341 GLU A O 1
ATOM 2603 N N . GLN A 1 342 ? 21.604 7.668 -7.327 1.00 73.94 342 GLN A N 1
ATOM 2604 C CA . GLN A 1 342 ? 22.346 7.134 -6.190 1.00 73.94 342 GLN A CA 1
ATOM 2605 C C . GLN A 1 342 ? 21.584 7.407 -4.891 1.00 73.94 342 GLN A C 1
ATOM 2607 O O . GLN A 1 342 ? 21.480 6.534 -4.024 1.00 73.94 342 GLN A O 1
ATOM 2612 N N . GLU A 1 343 ? 20.987 8.592 -4.797 1.00 77.88 343 GLU A N 1
ATOM 2613 C CA . GLU A 1 343 ? 20.101 8.950 -3.707 1.00 77.88 343 GLU A CA 1
ATOM 2614 C C . GLU A 1 343 ? 18.816 8.110 -3.695 1.00 77.88 343 GLU A C 1
ATOM 2616 O O . GLU A 1 343 ? 18.449 7.575 -2.653 1.00 77.88 343 GLU A O 1
ATOM 2621 N N . GLY A 1 344 ? 18.156 7.912 -4.840 1.00 73.38 344 GLY A N 1
ATOM 2622 C CA . GLY A 1 344 ? 16.942 7.094 -4.934 1.00 73.38 344 GLY A CA 1
ATOM 2623 C C . GLY A 1 344 ? 17.140 5.625 -4.544 1.00 73.38 344 GLY A C 1
ATOM 2624 O O . GLY A 1 344 ? 16.253 5.018 -3.926 1.00 73.38 344 GLY A O 1
ATOM 2625 N N . TYR A 1 345 ? 18.319 5.068 -4.837 1.00 69.88 345 TYR A N 1
ATOM 2626 C CA . TYR A 1 345 ? 18.703 3.719 -4.417 1.00 69.88 345 TYR A CA 1
ATOM 2627 C C . TYR A 1 345 ? 18.868 3.619 -2.899 1.00 69.88 345 TYR A C 1
ATOM 2629 O O . TYR A 1 345 ? 18.393 2.663 -2.286 1.00 69.88 345 TYR A O 1
ATOM 2637 N N . ALA A 1 346 ? 19.516 4.615 -2.293 1.00 75.31 346 ALA A N 1
ATOM 2638 C CA . ALA A 1 346 ? 19.700 4.676 -0.850 1.00 75.31 346 ALA A CA 1
ATOM 2639 C C . ALA A 1 346 ? 18.420 5.088 -0.102 1.00 75.31 346 ALA A C 1
ATOM 2641 O O . ALA A 1 346 ? 18.284 4.797 1.086 1.00 75.31 346 ALA A O 1
ATOM 2642 N N . ALA A 1 347 ? 17.475 5.742 -0.779 1.00 77.75 347 ALA A N 1
ATOM 2643 C CA . ALA A 1 347 ? 16.230 6.201 -0.185 1.00 77.75 347 ALA A CA 1
ATOM 2644 C C . ALA A 1 347 ? 15.340 5.047 0.293 1.00 77.75 347 ALA A C 1
ATOM 2646 O O . ALA A 1 347 ? 15.452 3.905 -0.161 1.00 77.75 347 ALA A O 1
ATOM 2647 N N . CYS A 1 348 ? 14.394 5.330 1.188 1.00 79.06 348 CYS A N 1
ATOM 2648 C CA . CYS A 1 348 ? 13.396 4.334 1.588 1.00 79.06 348 CYS A CA 1
ATOM 2649 C C . CYS A 1 348 ? 12.482 3.991 0.386 1.00 79.06 348 CYS A C 1
ATOM 2651 O O . CYS A 1 348 ? 12.270 4.824 -0.495 1.00 79.06 348 CYS A O 1
ATOM 2653 N N . ASN A 1 349 ? 12.045 2.732 0.236 1.00 74.88 349 ASN A N 1
ATOM 2654 C CA . ASN A 1 349 ? 11.097 2.323 -0.816 1.00 74.88 349 ASN A CA 1
ATOM 2655 C C . ASN A 1 349 ? 9.664 2.545 -0.310 1.00 74.88 349 ASN A C 1
ATOM 2657 O O . ASN A 1 349 ? 9.155 1.674 0.404 1.00 74.88 349 ASN A O 1
ATOM 2661 N N . PRO A 1 350 ? 8.999 3.658 -0.664 1.00 71.38 350 PRO A N 1
ATOM 2662 C CA . PRO A 1 350 ? 7.725 4.016 -0.053 1.00 71.38 350 PRO A CA 1
ATOM 2663 C C . PRO A 1 350 ? 6.628 2.997 -0.356 1.00 71.38 350 PRO A C 1
ATOM 2665 O O . PRO A 1 350 ? 5.773 2.760 0.495 1.00 71.38 350 PRO A O 1
ATOM 2668 N N . MET A 1 351 ? 6.678 2.349 -1.525 1.00 69.56 351 MET A N 1
ATOM 2669 C CA . MET A 1 351 ? 5.656 1.394 -1.934 1.00 69.56 351 MET A CA 1
ATOM 2670 C C . MET A 1 351 ? 5.801 0.072 -1.181 1.00 69.56 351 MET A C 1
ATOM 2672 O O . MET A 1 351 ? 4.839 -0.380 -0.577 1.00 69.56 351 MET A O 1
ATOM 2676 N N . GLN A 1 352 ? 6.986 -0.541 -1.149 1.00 72.06 352 GLN A N 1
ATOM 2677 C CA . GLN A 1 352 ? 7.156 -1.828 -0.461 1.00 72.06 352 GLN A CA 1
ATOM 2678 C C . GLN A 1 352 ? 7.047 -1.679 1.063 1.00 72.06 352 GLN A C 1
ATOM 2680 O O . GLN A 1 352 ? 6.330 -2.443 1.711 1.00 72.06 352 GLN A O 1
ATOM 2685 N N . ILE A 1 353 ? 7.717 -0.669 1.624 1.00 78.75 353 ILE A N 1
ATOM 2686 C CA . ILE A 1 353 ? 7.731 -0.406 3.067 1.00 78.75 353 ILE A CA 1
ATOM 2687 C C . ILE A 1 353 ? 6.368 0.099 3.528 1.00 78.75 353 ILE A C 1
ATOM 2689 O O . ILE A 1 353 ? 5.834 -0.407 4.511 1.00 78.75 353 ILE A O 1
ATOM 2693 N N . GLY A 1 354 ? 5.783 1.065 2.814 1.00 75.94 354 GLY A N 1
ATOM 2694 C CA . GLY A 1 354 ? 4.498 1.654 3.184 1.00 75.94 354 GLY A CA 1
ATOM 2695 C C . GLY A 1 354 ? 3.367 0.638 3.165 1.00 75.94 354 GLY A C 1
ATOM 2696 O O . GLY A 1 354 ? 2.528 0.630 4.062 1.00 75.94 354 GLY A O 1
ATOM 2697 N N . PHE A 1 355 ? 3.379 -0.274 2.192 1.00 76.38 355 PHE A N 1
ATOM 2698 C CA . PHE A 1 355 ? 2.381 -1.333 2.110 1.00 76.38 355 PHE A CA 1
ATOM 2699 C C . PHE A 1 355 ? 2.539 -2.357 3.233 1.00 76.38 355 PHE A C 1
ATOM 2701 O O . PHE A 1 355 ? 1.570 -2.656 3.926 1.00 76.38 355 PHE A O 1
ATOM 2708 N N . ALA A 1 356 ? 3.758 -2.859 3.452 1.00 82.25 356 ALA A N 1
ATOM 2709 C CA . ALA A 1 356 ? 4.047 -3.802 4.531 1.00 82.25 356 ALA A CA 1
ATOM 2710 C C . ALA A 1 356 ? 3.686 -3.215 5.904 1.00 82.25 356 ALA A C 1
ATOM 2712 O O . ALA A 1 356 ? 3.043 -3.867 6.729 1.00 82.25 356 ALA A O 1
ATOM 2713 N N . ARG A 1 357 ? 4.020 -1.940 6.104 1.00 83.38 357 ARG A N 1
ATOM 2714 C CA . ARG A 1 357 ? 3.703 -1.186 7.306 1.00 83.38 357 ARG A CA 1
ATOM 2715 C C . ARG A 1 357 ? 2.210 -1.010 7.527 1.00 83.38 357 ARG A C 1
ATOM 2717 O O . ARG A 1 357 ? 1.726 -1.388 8.586 1.00 83.38 357 ARG A O 1
ATOM 2724 N N . ALA A 1 358 ? 1.483 -0.479 6.545 1.00 79.50 358 ALA A N 1
ATOM 2725 C CA . ALA A 1 358 ? 0.042 -0.279 6.673 1.00 79.50 358 ALA A CA 1
ATOM 2726 C C . ALA A 1 358 ? -0.670 -1.604 6.989 1.00 79.50 358 ALA A C 1
ATOM 2728 O O . ALA A 1 358 ? -1.576 -1.643 7.818 1.00 79.50 358 ALA A O 1
ATOM 2729 N N . PHE A 1 359 ? -0.218 -2.708 6.386 1.00 81.31 359 PHE A N 1
ATOM 2730 C CA . PHE A 1 359 ? -0.730 -4.045 6.678 1.00 81.31 359 PHE A CA 1
ATOM 2731 C C . PHE A 1 359 ? -0.410 -4.497 8.104 1.00 81.31 359 PHE A C 1
ATOM 2733 O O . PHE A 1 359 ? -1.293 -5.042 8.766 1.00 81.31 359 PHE A O 1
ATOM 2740 N N . CYS A 1 360 ? 0.816 -4.270 8.580 1.00 85.81 360 CYS A N 1
ATOM 2741 C CA . CYS A 1 360 ? 1.201 -4.589 9.951 1.00 85.81 360 CYS A CA 1
ATOM 2742 C C . CYS A 1 360 ? 0.398 -3.769 10.973 1.00 85.81 360 CYS A C 1
ATOM 2744 O O . CYS A 1 360 ? -0.155 -4.335 11.911 1.00 85.81 360 CYS A O 1
ATOM 2746 N N . ASP A 1 361 ? 0.238 -2.465 10.749 1.00 82.88 361 ASP A N 1
ATOM 2747 C CA . ASP A 1 361 ? -0.537 -1.585 11.628 1.00 82.88 361 ASP A CA 1
ATOM 2748 C C . ASP A 1 361 ? -2.004 -2.007 11.691 1.00 82.88 361 ASP A C 1
ATOM 2750 O O . ASP A 1 361 ? -2.573 -2.158 12.770 1.00 82.88 361 ASP A O 1
ATOM 2754 N N . ILE A 1 362 ? -2.617 -2.273 10.535 1.00 78.25 362 ILE A N 1
ATOM 2755 C CA . ILE A 1 362 ? -3.984 -2.794 10.446 1.00 78.25 362 ILE A CA 1
ATOM 2756 C C . ILE A 1 362 ? -4.119 -4.126 11.187 1.00 78.25 362 ILE A C 1
ATOM 2758 O O . ILE A 1 362 ? -5.120 -4.363 11.872 1.00 78.25 362 ILE A O 1
ATOM 2762 N N . HIS A 1 363 ? -3.138 -5.013 11.021 1.00 84.38 363 HIS A N 1
ATOM 2763 C CA . HIS A 1 363 ? -3.102 -6.294 11.706 1.00 84.38 363 HIS A CA 1
ATOM 2764 C C . HIS A 1 363 ? -3.048 -6.090 13.224 1.00 84.38 363 HIS A C 1
ATOM 2766 O O . HIS A 1 363 ? -3.917 -6.605 13.926 1.00 84.38 363 HIS A O 1
ATOM 2772 N N . CYS A 1 364 ? -2.124 -5.265 13.713 1.00 85.62 364 CYS A N 1
ATOM 2773 C CA . CYS A 1 364 ? -1.922 -5.028 15.137 1.00 85.62 364 CYS A CA 1
ATOM 2774 C C . CYS A 1 364 ? -3.054 -4.243 15.799 1.00 85.62 364 CYS A C 1
ATOM 2776 O O . CYS A 1 364 ? -3.439 -4.568 16.918 1.00 85.62 364 CYS A O 1
ATOM 2778 N N . VAL A 1 365 ? -3.663 -3.273 15.114 1.00 82.81 365 VAL A N 1
ATOM 2779 C CA . VAL A 1 365 ? -4.864 -2.587 15.616 1.00 82.81 365 VAL A CA 1
ATOM 2780 C C . VAL A 1 365 ? -6.027 -3.568 15.727 1.00 82.81 365 VAL A C 1
ATOM 2782 O O . VAL A 1 365 ? -6.720 -3.589 16.743 1.00 82.81 365 VAL A O 1
ATOM 2785 N N . ARG A 1 366 ? -6.244 -4.420 14.718 1.00 78.81 366 ARG A N 1
ATOM 2786 C CA . ARG A 1 366 ? -7.304 -5.433 14.788 1.00 78.81 366 ARG A CA 1
ATOM 2787 C C . ARG A 1 366 ? -7.028 -6.451 15.893 1.00 78.81 366 ARG A C 1
ATOM 2789 O O . ARG A 1 366 ? -7.964 -6.825 16.595 1.00 78.81 366 ARG A O 1
ATOM 2796 N N . ASP A 1 367 ? -5.785 -6.899 16.037 1.00 82.62 367 ASP A N 1
ATOM 2797 C CA . ASP A 1 367 ? -5.366 -7.802 17.110 1.00 82.62 367 ASP A CA 1
ATOM 2798 C C . ASP A 1 367 ? -5.653 -7.174 18.479 1.00 82.62 367 ASP A C 1
ATOM 2800 O O . ASP A 1 367 ? -6.305 -7.793 19.325 1.00 82.62 367 ASP A O 1
ATOM 2804 N N . ALA A 1 368 ? -5.287 -5.899 18.636 1.00 82.00 368 ALA A N 1
ATOM 2805 C CA . ALA A 1 368 ? -5.519 -5.137 19.848 1.00 82.00 368 ALA A CA 1
ATOM 2806 C C . ALA A 1 368 ? -7.010 -5.017 20.189 1.00 82.00 368 ALA A C 1
ATOM 2808 O O . ALA A 1 368 ? -7.403 -5.294 21.321 1.00 82.00 368 ALA A O 1
ATOM 2809 N N . VAL A 1 369 ? -7.853 -4.681 19.209 1.00 78.25 369 VAL A N 1
ATOM 2810 C CA . VAL A 1 369 ? -9.308 -4.568 19.398 1.00 78.25 369 VAL A CA 1
ATOM 2811 C C . VAL A 1 369 ? -9.927 -5.927 19.718 1.00 78.25 369 VAL A C 1
ATOM 2813 O O . VAL A 1 369 ? -10.623 -6.065 20.718 1.00 78.25 369 VAL A O 1
ATOM 2816 N N . ILE A 1 370 ? -9.642 -6.967 18.927 1.00 73.62 370 ILE A N 1
ATOM 2817 C CA . ILE A 1 370 ? -10.245 -8.294 19.128 1.00 73.62 370 ILE A CA 1
ATOM 2818 C C . ILE A 1 370 ? -9.869 -8.868 20.496 1.00 73.62 370 ILE A C 1
ATOM 2820 O O . ILE A 1 370 ? -10.712 -9.461 21.176 1.00 73.62 370 ILE A O 1
ATOM 2824 N N . ARG A 1 371 ? -8.603 -8.742 20.896 1.00 83.12 371 ARG A N 1
ATOM 2825 C CA . ARG A 1 371 ? -8.120 -9.283 22.171 1.00 83.12 371 ARG A CA 1
ATOM 2826 C C . ARG A 1 371 ? -8.520 -8.406 23.344 1.00 83.12 371 ARG A C 1
ATOM 2828 O O . ARG A 1 371 ? -8.908 -8.955 24.373 1.00 83.12 371 ARG A O 1
ATOM 2835 N N . GLY A 1 372 ? -8.499 -7.087 23.172 1.00 81.06 372 GLY A N 1
ATOM 2836 C CA . GLY A 1 372 ? -9.032 -6.122 24.128 1.00 81.06 372 GLY A CA 1
ATOM 2837 C C . GLY A 1 372 ? -10.496 -6.414 24.443 1.00 81.06 372 GLY A C 1
ATOM 2838 O O . GLY A 1 372 ? -10.827 -6.659 25.600 1.00 81.06 372 GLY A O 1
ATOM 2839 N N . ASP A 1 373 ? -11.346 -6.537 23.422 1.00 74.44 373 ASP A N 1
ATOM 2840 C CA . ASP A 1 373 ? -12.768 -6.861 23.576 1.00 74.44 373 ASP A CA 1
ATOM 2841 C C . ASP A 1 373 ? -12.981 -8.207 24.271 1.00 74.44 373 ASP A C 1
ATOM 2843 O O . ASP A 1 373 ? -13.798 -8.324 25.185 1.00 74.44 373 ASP A O 1
ATOM 2847 N N . ARG A 1 374 ? -12.226 -9.243 23.879 1.00 76.19 374 ARG A N 1
ATOM 2848 C CA . ARG A 1 374 ? -12.291 -10.555 24.544 1.00 76.19 374 ARG A CA 1
ATOM 2849 C C . ARG A 1 374 ? -11.899 -10.464 26.017 1.00 76.19 374 ARG A C 1
ATOM 2851 O O . ARG A 1 374 ? -12.548 -11.103 26.843 1.00 76.19 374 ARG A O 1
ATOM 2858 N N . SER A 1 375 ? -10.871 -9.685 26.344 1.00 85.31 375 SER A N 1
ATOM 2859 C CA . SER A 1 375 ? -10.423 -9.490 27.723 1.00 85.31 375 SER A CA 1
ATOM 2860 C C . SER A 1 375 ? -11.435 -8.690 28.533 1.00 85.31 375 SER A C 1
ATOM 2862 O O . SER A 1 375 ? -11.744 -9.077 29.654 1.00 85.31 375 SER A O 1
ATOM 2864 N N . ILE A 1 376 ? -12.024 -7.636 27.960 1.00 79.19 376 ILE A N 1
ATOM 2865 C CA . ILE A 1 376 ? -13.090 -6.848 28.591 1.00 79.19 376 ILE A CA 1
ATOM 2866 C C . ILE A 1 376 ? -14.296 -7.736 28.888 1.00 79.19 376 ILE A C 1
ATOM 2868 O O . ILE A 1 376 ? -14.768 -7.748 30.019 1.00 79.19 376 ILE A O 1
ATOM 2872 N N . VAL A 1 377 ? -14.771 -8.519 27.916 1.00 77.31 377 VAL A N 1
ATOM 2873 C CA . VAL A 1 377 ? -15.912 -9.426 28.118 1.00 77.31 377 VAL A CA 1
ATOM 2874 C C . VAL A 1 377 ? -15.601 -10.454 29.205 1.00 77.31 377 VAL A C 1
ATOM 2876 O O . VAL A 1 377 ? -16.396 -10.621 30.126 1.00 77.31 377 VAL A O 1
ATOM 2879 N N . ARG A 1 378 ? -14.422 -11.083 29.164 1.00 83.38 378 ARG A N 1
ATOM 2880 C CA . ARG A 1 378 ? -13.992 -12.049 30.185 1.00 83.38 378 ARG A CA 1
ATOM 2881 C C . ARG A 1 378 ? -13.884 -11.413 31.575 1.00 83.38 378 ARG A C 1
ATOM 2883 O O . ARG A 1 378 ? -14.308 -12.013 32.560 1.00 83.38 378 ARG A O 1
ATOM 2890 N N . ASN A 1 379 ? -13.354 -10.196 31.662 1.00 87.50 379 ASN A N 1
ATOM 2891 C CA . ASN A 1 379 ? -13.257 -9.435 32.904 1.00 87.50 379 ASN A CA 1
ATOM 2892 C C . ASN A 1 379 ? -14.633 -9.028 33.431 1.00 87.50 379 ASN A C 1
ATOM 2894 O O . ASN A 1 379 ? -14.862 -9.125 34.631 1.00 87.50 379 ASN A O 1
ATOM 2898 N N . LEU A 1 380 ? -15.564 -8.634 32.560 1.00 79.00 380 LEU A N 1
ATOM 2899 C CA . LEU A 1 380 ? -16.947 -8.330 32.932 1.00 79.00 380 LEU A CA 1
ATOM 2900 C C . LEU A 1 380 ? -17.682 -9.576 33.431 1.00 79.00 380 LEU A C 1
ATOM 2902 O O . LEU A 1 380 ? -18.387 -9.498 34.435 1.00 79.00 380 LEU A O 1
ATOM 2906 N N . GLU A 1 381 ? -17.491 -10.730 32.790 1.00 79.00 381 GLU A N 1
ATOM 2907 C CA . GLU A 1 381 ? -18.033 -12.010 33.259 1.00 79.00 381 GLU A CA 1
ATOM 2908 C C . GLU A 1 381 ? -17.467 -12.382 34.636 1.00 79.00 381 GLU A C 1
ATOM 2910 O O . GLU A 1 381 ? -18.221 -12.743 35.544 1.00 79.00 381 GLU A O 1
ATOM 2915 N N . LEU A 1 382 ? -16.150 -12.241 34.829 1.00 87.12 382 LEU A N 1
ATOM 2916 C CA . LEU A 1 382 ? -15.487 -12.518 36.104 1.00 87.12 382 LEU A CA 1
ATOM 2917 C C . LEU A 1 382 ? -15.937 -11.542 37.205 1.00 87.12 382 LEU A C 1
ATOM 2919 O O . LEU A 1 382 ? -16.215 -11.976 38.324 1.00 87.12 382 LEU A O 1
ATOM 2923 N N . ALA A 1 383 ? -16.040 -10.249 36.892 1.00 83.50 383 ALA A N 1
ATOM 2924 C CA . ALA A 1 383 ? -16.533 -9.217 37.799 1.00 83.50 383 ALA A CA 1
ATOM 2925 C C . ALA A 1 383 ? -17.982 -9.498 38.198 1.00 83.50 383 ALA A C 1
ATOM 2927 O O . ALA A 1 383 ? -18.277 -9.585 39.384 1.00 83.50 383 ALA A O 1
ATOM 2928 N N . THR A 1 384 ? -18.861 -9.754 37.228 1.00 77.94 384 THR A N 1
ATOM 2929 C CA . THR A 1 384 ? -20.271 -10.096 37.476 1.00 77.94 384 THR A CA 1
ATOM 2930 C C . THR A 1 384 ? -20.387 -11.346 38.342 1.00 77.94 384 THR A C 1
ATOM 2932 O O . THR A 1 384 ? -21.160 -11.367 39.296 1.00 77.94 384 THR A O 1
ATOM 2935 N N . LYS A 1 385 ? -19.578 -12.378 38.076 1.00 86.88 385 LYS A N 1
ATOM 2936 C CA . LYS A 1 385 ? -19.547 -13.597 38.892 1.00 86.88 385 LYS A CA 1
ATOM 2937 C C . LYS A 1 385 ? -19.123 -13.309 40.335 1.00 86.88 385 LYS A C 1
ATOM 2939 O O . LYS A 1 385 ? -19.781 -13.787 41.255 1.00 86.88 385 LYS A O 1
ATOM 2944 N N . LYS A 1 386 ? -18.063 -12.520 40.547 1.00 89.88 386 LYS A N 1
ATOM 2945 C CA . LYS A 1 386 ? -17.603 -12.129 41.893 1.00 89.88 386 LYS A CA 1
ATOM 2946 C C . LYS A 1 386 ? -18.626 -11.253 42.613 1.00 89.88 386 LYS A C 1
ATOM 2948 O O . LYS A 1 386 ? -18.924 -11.519 43.771 1.00 89.88 386 LYS A O 1
ATOM 2953 N N . THR A 1 387 ? -19.229 -10.284 41.930 1.00 76.62 387 THR A N 1
ATOM 2954 C CA . THR A 1 387 ? -20.292 -9.438 42.487 1.00 76.62 387 THR A CA 1
ATOM 2955 C C . THR A 1 387 ? -21.521 -10.257 42.863 1.00 76.62 387 THR A C 1
ATOM 2957 O O . THR A 1 387 ? -22.039 -10.081 43.959 1.00 76.62 387 THR A O 1
ATOM 2960 N N . ASN A 1 388 ? -21.954 -11.202 42.024 1.00 74.81 388 ASN A N 1
ATOM 2961 C CA . ASN A 1 388 ? -23.074 -12.090 42.343 1.00 74.81 388 ASN A CA 1
ATOM 2962 C C . ASN A 1 388 ? -22.762 -12.985 43.549 1.00 74.81 388 ASN A C 1
ATOM 2964 O O . ASN A 1 388 ? -23.613 -13.146 44.420 1.00 74.81 388 ASN A O 1
ATOM 2968 N N . ASN A 1 389 ? -21.539 -13.518 43.641 1.00 86.25 389 ASN A N 1
ATOM 2969 C CA . ASN A 1 389 ? -21.101 -14.294 44.803 1.00 86.25 389 ASN A CA 1
ATOM 2970 C C . ASN A 1 389 ? -21.080 -13.439 46.080 1.00 86.25 389 ASN A C 1
ATOM 2972 O O . ASN A 1 389 ? -21.578 -13.874 47.116 1.00 86.25 389 ASN A O 1
ATOM 2976 N N . ASN A 1 390 ? -20.548 -12.218 46.001 1.00 85.25 390 ASN A N 1
ATOM 2977 C CA . ASN A 1 390 ? -20.496 -11.275 47.117 1.00 85.25 390 ASN A CA 1
ATOM 2978 C C . ASN A 1 390 ? -21.900 -10.831 47.544 1.00 85.25 390 ASN A C 1
ATOM 2980 O O . ASN A 1 390 ? -22.182 -10.773 48.735 1.00 85.25 390 ASN A O 1
ATOM 2984 N N . MET A 1 391 ? -22.803 -10.581 46.592 1.00 68.81 391 MET A N 1
ATOM 2985 C CA . MET A 1 391 ? -24.201 -10.252 46.868 1.00 68.81 391 MET A CA 1
ATOM 2986 C C . MET A 1 391 ? -24.922 -11.435 47.516 1.00 68.81 391 MET A C 1
ATOM 2988 O O . MET A 1 391 ? -25.649 -11.242 48.482 1.00 68.81 391 MET A O 1
ATOM 2992 N N . ALA A 1 392 ? -24.695 -12.664 47.047 1.00 73.75 392 ALA A N 1
ATOM 2993 C CA . ALA A 1 392 ? -25.253 -13.860 47.674 1.00 73.75 392 ALA A CA 1
ATOM 2994 C C . ALA A 1 392 ? -24.737 -14.044 49.113 1.00 73.75 392 ALA A C 1
ATOM 2996 O O . ALA A 1 392 ? -25.526 -14.342 50.009 1.00 73.75 392 ALA A O 1
ATOM 2997 N N . ALA A 1 393 ? -23.441 -13.816 49.352 1.00 81.75 393 ALA A N 1
ATOM 2998 C CA . ALA A 1 393 ? -22.846 -13.856 50.687 1.00 81.75 393 ALA A CA 1
ATOM 2999 C C . ALA A 1 393 ? -23.411 -12.756 51.603 1.00 81.75 393 ALA A C 1
ATOM 3001 O O . ALA A 1 393 ? -23.764 -13.033 52.749 1.00 81.75 393 ALA A O 1
ATOM 3002 N N . LEU A 1 394 ? -23.570 -11.533 51.085 1.00 71.88 394 LEU A N 1
ATOM 3003 C CA . LEU A 1 394 ? -24.145 -10.404 51.814 1.00 71.88 394 LEU A CA 1
ATOM 3004 C C . LEU A 1 394 ? -25.629 -10.619 52.120 1.00 71.88 394 LEU A C 1
ATOM 3006 O O . LEU A 1 394 ? -26.054 -10.356 53.237 1.00 71.88 394 LEU A O 1
ATOM 3010 N N . MET A 1 395 ? -26.412 -11.124 51.165 1.00 66.88 395 MET A N 1
ATOM 3011 C CA . MET A 1 395 ? -27.827 -11.448 51.363 1.00 66.88 395 MET A CA 1
ATOM 3012 C C . MET A 1 395 ? -27.991 -12.562 52.388 1.00 66.88 395 MET A C 1
ATOM 3014 O O . MET A 1 395 ? -28.825 -12.448 53.279 1.00 66.88 395 MET A O 1
ATOM 3018 N N . LYS A 1 396 ? -27.159 -13.607 52.320 1.00 77.62 396 LYS A N 1
ATOM 3019 C CA . LYS A 1 396 ? -27.143 -14.668 53.330 1.00 77.62 396 LYS A CA 1
ATOM 3020 C C . LYS A 1 396 ? -26.838 -14.102 54.717 1.00 77.62 396 LYS A C 1
ATOM 3022 O O . LYS A 1 396 ? -27.595 -14.353 55.649 1.00 77.62 396 LYS A O 1
ATOM 3027 N N . TRP A 1 397 ? -25.784 -13.295 54.836 1.00 87.62 397 TRP A N 1
ATOM 3028 C CA . TRP A 1 397 ? -25.440 -12.626 56.089 1.00 87.62 397 TRP A CA 1
ATOM 3029 C C . TRP A 1 397 ? -26.557 -11.690 56.566 1.00 87.62 397 TRP A C 1
ATOM 3031 O O . TRP A 1 397 ? -26.880 -11.692 57.746 1.00 87.62 397 TRP A O 1
ATOM 3041 N N . SER A 1 398 ? -27.188 -10.930 55.669 1.00 67.00 398 SER A N 1
ATOM 3042 C CA . SER A 1 398 ? -28.279 -10.008 55.993 1.00 67.00 398 SER A CA 1
ATOM 3043 C C . SER A 1 398 ? -29.521 -10.751 56.469 1.00 67.00 398 SER A C 1
ATOM 3045 O O . SER A 1 398 ? -30.120 -10.319 57.444 1.00 67.00 398 SER A O 1
ATOM 3047 N N . VAL A 1 399 ? -29.879 -11.879 55.851 1.00 71.88 399 VAL A N 1
ATOM 3048 C CA . VAL A 1 399 ? -30.975 -12.742 56.313 1.00 71.88 399 VAL A CA 1
ATOM 3049 C C . VAL A 1 399 ? -30.642 -13.344 57.675 1.00 71.88 399 VAL A C 1
ATOM 3051 O O . VAL A 1 399 ? -31.484 -13.309 58.563 1.00 71.88 399 VAL A O 1
ATOM 3054 N N . GLU A 1 400 ? -29.422 -13.841 57.889 1.00 77.75 400 GLU A N 1
ATOM 3055 C CA . GLU A 1 400 ? -28.994 -14.387 59.186 1.00 77.75 400 GLU A CA 1
ATOM 3056 C C . GLU A 1 400 ? -28.959 -13.306 60.280 1.00 77.75 400 GLU A C 1
ATOM 3058 O O . GLU A 1 400 ? -29.436 -13.527 61.396 1.00 77.75 400 GLU A O 1
ATOM 3063 N N . ALA A 1 401 ? -28.452 -12.114 59.963 1.00 72.69 401 ALA A N 1
ATOM 3064 C CA . ALA A 1 401 ? -28.418 -10.966 60.859 1.00 72.69 401 ALA A CA 1
ATOM 3065 C C . ALA A 1 401 ? -29.831 -10.451 61.153 1.00 72.69 401 ALA A C 1
ATOM 3067 O O . ALA A 1 401 ? -30.160 -10.257 62.317 1.00 72.69 401 ALA A O 1
ATOM 3068 N N . ALA A 1 402 ? -30.690 -10.310 60.142 1.00 64.00 402 ALA A N 1
ATOM 3069 C CA . ALA A 1 402 ? -32.082 -9.903 60.299 1.00 64.00 402 ALA A CA 1
ATOM 3070 C C . ALA A 1 402 ? -32.903 -10.962 61.034 1.00 64.00 402 ALA A C 1
ATOM 3072 O O . ALA A 1 402 ? -33.773 -10.605 61.814 1.00 64.00 402 ALA A O 1
ATOM 3073 N N . HIS A 1 403 ? -32.633 -12.254 60.855 1.00 68.12 403 HIS A N 1
ATOM 3074 C CA . HIS A 1 403 ? -33.271 -13.311 61.638 1.00 68.12 403 HIS A CA 1
ATOM 3075 C C . HIS A 1 403 ? -32.839 -13.240 63.109 1.00 68.12 403 HIS A C 1
ATOM 3077 O O . HIS A 1 403 ? -33.668 -13.300 64.013 1.00 68.12 403 HIS A O 1
ATOM 3083 N N . THR A 1 404 ? -31.549 -13.003 63.354 1.00 76.19 404 THR A N 1
ATOM 3084 C CA . THR A 1 404 ? -31.001 -12.801 64.703 1.00 76.19 404 THR A CA 1
ATOM 3085 C C . THR A 1 404 ? -31.562 -11.532 65.360 1.00 76.19 404 THR A C 1
ATOM 3087 O O . THR A 1 404 ? -31.903 -11.532 66.544 1.00 76.19 404 THR A O 1
ATOM 3090 N N . GLU A 1 405 ? -31.687 -10.442 64.599 1.00 68.19 405 GLU A N 1
ATOM 3091 C CA . GLU A 1 405 ? -32.242 -9.174 65.065 1.00 68.19 405 GLU A CA 1
ATOM 3092 C C . GLU A 1 405 ? -33.753 -9.204 65.208 1.00 68.19 405 GLU A C 1
ATOM 3094 O O . GLU A 1 405 ? -34.237 -8.624 66.163 1.00 68.19 405 GLU A O 1
ATOM 3099 N N . SER A 1 406 ? -34.493 -9.857 64.314 1.00 57.34 406 SER A N 1
ATOM 3100 C CA . SER A 1 406 ? -35.948 -10.016 64.412 1.00 57.34 406 SER A CA 1
ATOM 3101 C C . SER A 1 406 ? -36.324 -10.952 65.547 1.00 57.34 406 SER A C 1
ATOM 3103 O O . SER A 1 406 ? -37.279 -10.652 66.245 1.00 57.34 406 SER A O 1
ATOM 3105 N N . GLY A 1 407 ? -35.541 -12.002 65.815 1.00 68.00 407 GLY A N 1
ATOM 3106 C CA . GLY A 1 407 ? -35.680 -12.800 67.033 1.00 68.00 407 GLY A CA 1
ATOM 3107 C C . GLY A 1 407 ? -35.492 -11.939 68.284 1.00 68.00 407 GLY A C 1
ATOM 3108 O O . GLY A 1 407 ? -36.367 -11.887 69.141 1.00 68.00 407 GLY A O 1
ATOM 3109 N N . TRP A 1 408 ? -34.410 -11.154 68.345 1.00 80.62 408 TRP A N 1
ATOM 3110 C CA . TRP A 1 408 ? -34.192 -10.231 69.464 1.00 80.62 408 TRP A CA 1
ATOM 3111 C C . TRP A 1 408 ? -35.209 -9.083 69.524 1.00 80.62 408 TRP A C 1
ATOM 3113 O O . TRP A 1 408 ? -35.543 -8.630 70.613 1.00 80.62 408 TRP A O 1
ATOM 3123 N N . LEU A 1 409 ? -35.682 -8.573 68.387 1.00 52.41 409 LEU A N 1
ATOM 3124 C CA . LEU A 1 409 ? -36.696 -7.527 68.303 1.00 52.41 409 LEU A CA 1
ATOM 3125 C C . LEU A 1 409 ? -38.060 -8.077 68.660 1.00 52.41 409 LEU A C 1
ATOM 3127 O O . LEU A 1 409 ? -38.795 -7.327 69.263 1.00 52.41 409 LEU A O 1
ATOM 3131 N N . ALA A 1 410 ? -38.394 -9.327 68.354 1.00 55.12 410 ALA A N 1
ATOM 3132 C CA . ALA A 1 410 ? -39.595 -9.985 68.851 1.00 55.12 410 ALA A CA 1
ATOM 3133 C C . ALA A 1 410 ? -39.507 -10.112 70.376 1.00 55.12 410 ALA A C 1
ATOM 3135 O O . ALA A 1 410 ? -40.366 -9.580 71.066 1.00 55.12 410 ALA A O 1
ATOM 3136 N N . ASP A 1 411 ? -38.392 -10.622 70.912 1.00 68.00 411 ASP A N 1
ATOM 3137 C CA . ASP A 1 411 ? -38.156 -10.685 72.364 1.00 68.00 411 ASP A CA 1
ATOM 3138 C C . ASP A 1 411 ? -38.202 -9.291 73.019 1.00 68.00 411 ASP A C 1
ATOM 3140 O O . ASP A 1 411 ? -38.734 -9.094 74.116 1.00 68.00 411 ASP A O 1
ATOM 3144 N N . LYS A 1 412 ? -37.629 -8.285 72.348 1.00 63.25 412 LYS A N 1
ATOM 3145 C CA . LYS A 1 412 ? -37.625 -6.893 72.798 1.00 63.25 412 LYS A CA 1
ATOM 3146 C C . LYS A 1 412 ? -38.976 -6.230 72.591 1.00 63.25 412 LYS A C 1
ATOM 3148 O O . LYS A 1 412 ? -39.290 -5.360 73.383 1.00 63.25 412 LYS A O 1
ATOM 3153 N N . MET A 1 413 ? -39.746 -6.563 71.565 1.00 46.41 413 MET A N 1
ATOM 3154 C CA . MET A 1 413 ? -41.084 -6.041 71.306 1.00 46.41 413 MET A CA 1
ATOM 3155 C C . MET A 1 413 ? -42.062 -6.670 72.265 1.00 46.41 413 MET A C 1
ATOM 3157 O O . MET A 1 413 ? -42.912 -5.944 72.726 1.00 46.41 413 MET A O 1
ATOM 3161 N N . ASP A 1 414 ? -41.900 -7.919 72.674 1.00 59.84 414 ASP A N 1
ATOM 3162 C CA . ASP A 1 414 ? -42.679 -8.504 73.759 1.00 59.84 414 ASP A CA 1
ATOM 3163 C C . ASP A 1 414 ? -42.340 -7.806 75.082 1.00 59.84 414 ASP A C 1
ATOM 3165 O O . ASP A 1 414 ? -43.227 -7.308 75.774 1.00 59.84 414 ASP A O 1
ATOM 3169 N N . TYR A 1 415 ? -41.048 -7.625 75.384 1.00 67.12 415 TYR A N 1
ATOM 3170 C CA . TYR A 1 415 ? -40.591 -6.835 76.537 1.00 67.12 415 TYR A CA 1
ATOM 3171 C C . TYR A 1 415 ? -41.086 -5.377 76.488 1.00 67.12 415 TYR A C 1
ATOM 3173 O O . TYR A 1 415 ? -41.575 -4.821 77.468 1.00 67.12 415 TYR A O 1
ATOM 3181 N N . SER A 1 416 ? -40.981 -4.749 75.322 1.00 48.00 416 SER A N 1
ATOM 3182 C CA . SER A 1 416 ? -41.341 -3.361 75.068 1.00 48.00 416 SER A CA 1
ATOM 3183 C C . SER A 1 416 ? -42.829 -3.196 74.852 1.00 48.00 416 SER A C 1
ATOM 3185 O O . SER A 1 416 ? -43.273 -2.077 74.962 1.00 48.00 416 SER A O 1
ATOM 3187 N N . HIS A 1 417 ? -43.609 -4.219 74.537 1.00 49.31 417 HIS A N 1
ATOM 3188 C CA . HIS A 1 417 ? -45.066 -4.182 74.466 1.00 49.31 417 HIS A CA 1
ATOM 3189 C C . HIS A 1 417 ? -45.608 -4.306 75.881 1.00 49.31 417 HIS A C 1
ATOM 3191 O O . HIS A 1 417 ? -46.487 -3.546 76.247 1.00 49.31 417 HIS A O 1
ATOM 3197 N N . VAL A 1 418 ? -44.987 -5.120 76.737 1.00 57.88 418 VAL A N 1
ATOM 3198 C CA . VAL A 1 418 ? -45.249 -5.089 78.182 1.00 57.88 418 VAL A CA 1
ATOM 3199 C C . VAL A 1 418 ? -44.937 -3.701 78.771 1.00 57.88 418 VAL A C 1
ATOM 3201 O O . VAL A 1 418 ? -45.746 -3.168 79.528 1.00 57.88 418 VAL A O 1
ATOM 3204 N N . ILE A 1 419 ? -43.828 -3.058 78.375 1.00 52.25 419 ILE A N 1
ATOM 3205 C CA . ILE A 1 419 ? -43.489 -1.692 78.825 1.00 52.25 419 ILE A CA 1
ATOM 3206 C C . ILE A 1 419 ? -44.320 -0.613 78.123 1.00 52.25 419 ILE A C 1
ATOM 3208 O O . ILE A 1 419 ? -44.811 0.285 78.786 1.00 52.25 419 ILE A O 1
ATOM 3212 N N . ASN A 1 420 ? -44.507 -0.675 76.807 1.00 44.12 420 ASN A N 1
ATOM 3213 C CA . ASN A 1 420 ? -45.216 0.325 76.004 1.00 44.12 420 ASN A CA 1
ATOM 3214 C C . ASN A 1 420 ? -46.723 0.184 76.113 1.00 44.12 420 ASN A C 1
ATOM 3216 O O . ASN A 1 420 ? -47.390 1.166 75.881 1.00 44.12 420 ASN A O 1
ATOM 3220 N N . VAL A 1 421 ? -47.310 -0.954 76.471 1.00 50.31 421 VAL A N 1
ATOM 3221 C CA . VAL A 1 421 ? -48.714 -0.967 76.909 1.00 50.31 421 VAL A CA 1
ATOM 3222 C C . VAL A 1 421 ? -48.813 -0.185 78.211 1.00 50.31 421 VAL A C 1
ATOM 3224 O O . VAL A 1 421 ? -49.710 0.632 78.343 1.00 50.31 421 VAL A O 1
ATOM 3227 N N . ALA A 1 422 ? -47.833 -0.303 79.111 1.00 46.47 422 ALA A N 1
ATOM 3228 C CA . ALA A 1 422 ? -47.770 0.538 80.304 1.00 46.47 422 ALA A CA 1
ATOM 3229 C C . ALA A 1 422 ? -47.418 2.019 80.001 1.00 46.47 422 ALA A C 1
ATOM 3231 O O . ALA A 1 422 ? -47.883 2.900 80.717 1.00 46.47 422 ALA A O 1
ATOM 3232 N N . TYR A 1 423 ? -46.658 2.304 78.932 1.00 43.31 423 TYR A N 1
ATOM 3233 C CA . TYR A 1 423 ? -46.170 3.641 78.537 1.00 43.31 423 TYR A CA 1
ATOM 3234 C C . TYR A 1 423 ? -47.064 4.358 77.507 1.00 43.31 423 TYR A C 1
ATOM 3236 O O . TYR A 1 423 ? -47.133 5.573 77.504 1.00 43.31 423 TYR A O 1
ATOM 3244 N N . LEU A 1 424 ? -47.776 3.660 76.620 1.00 40.56 424 LEU A N 1
ATOM 3245 C CA . LEU A 1 424 ? -48.788 4.201 75.696 1.00 40.56 424 LEU A CA 1
ATOM 3246 C C . LEU A 1 424 ? -50.101 4.435 76.428 1.00 40.56 424 LEU A C 1
ATOM 3248 O O . LEU A 1 424 ? -50.799 5.375 76.076 1.00 40.56 424 LEU A O 1
ATOM 3252 N N . GLN A 1 425 ? -50.393 3.683 77.493 1.00 45.78 425 GLN A N 1
ATOM 3253 C CA . GLN A 1 425 ? -51.390 4.115 78.471 1.00 45.78 425 GLN A CA 1
ATOM 3254 C C . GLN A 1 425 ? -51.015 5.482 79.078 1.00 45.78 425 GLN A C 1
ATOM 3256 O O . GLN A 1 425 ? -51.911 6.188 79.514 1.00 45.78 425 GLN A O 1
ATOM 3261 N N . ASP A 1 426 ? -49.727 5.863 79.070 1.00 43.06 426 ASP A N 1
ATOM 3262 C CA . ASP A 1 426 ? -49.177 7.125 79.598 1.00 43.06 426 ASP A CA 1
ATOM 3263 C C . ASP A 1 426 ? -49.014 8.217 78.507 1.00 43.06 426 ASP A C 1
ATOM 3265 O O . ASP A 1 426 ? -49.349 9.377 78.718 1.00 43.06 426 ASP A O 1
ATOM 3269 N N . ILE A 1 427 ? -48.598 7.854 77.285 1.00 39.16 427 ILE A N 1
ATOM 3270 C CA . ILE A 1 427 ? -48.488 8.742 76.113 1.00 39.16 427 ILE A CA 1
ATOM 3271 C C . ILE A 1 427 ? -49.852 9.008 75.469 1.00 39.16 427 ILE A C 1
ATOM 3273 O O . ILE A 1 427 ? -50.048 10.094 74.943 1.00 39.16 427 ILE A O 1
ATOM 3277 N N . HIS A 1 428 ? -50.830 8.100 75.503 1.00 41.94 428 HIS A N 1
ATOM 3278 C CA . HIS A 1 428 ? -52.209 8.420 75.101 1.00 41.94 428 HIS A CA 1
ATOM 3279 C C . HIS A 1 428 ? -52.783 9.553 75.976 1.00 41.94 428 HIS A C 1
ATOM 3281 O O . HIS A 1 428 ? -53.514 10.414 75.482 1.00 41.94 428 HIS A O 1
ATOM 3287 N N . ASN A 1 429 ? -52.325 9.645 77.231 1.00 42.03 429 ASN A N 1
ATOM 3288 C CA . ASN A 1 429 ? -52.596 10.783 78.113 1.00 42.03 429 ASN A CA 1
ATOM 3289 C C . ASN A 1 429 ? -51.810 12.061 77.726 1.00 42.03 429 ASN A C 1
ATOM 3291 O O . ASN A 1 429 ? -52.098 13.126 78.261 1.00 42.03 429 ASN A O 1
ATOM 3295 N N . MET A 1 430 ? -50.836 11.979 76.808 1.00 41.09 430 MET A N 1
ATOM 3296 C CA . MET A 1 430 ? -49.917 13.058 76.400 1.00 41.09 430 MET A CA 1
ATOM 3297 C C . MET A 1 430 ? -50.148 13.545 74.946 1.00 41.09 430 MET A C 1
ATOM 3299 O O . MET A 1 430 ? -50.114 14.742 74.674 1.00 41.09 430 MET A O 1
ATOM 3303 N N . LEU A 1 431 ? -50.423 12.633 74.003 1.00 36.28 431 LEU A N 1
ATOM 3304 C CA . LEU A 1 431 ? -50.663 12.876 72.568 1.00 36.28 431 LEU A CA 1
ATOM 3305 C C . LEU A 1 431 ? -52.094 13.308 72.235 1.00 36.28 431 LEU A C 1
ATOM 3307 O O . LEU A 1 431 ? -52.326 13.848 71.157 1.00 36.28 431 LEU A O 1
ATOM 3311 N N . THR A 1 432 ? -53.032 13.204 73.175 1.00 47.66 432 THR A N 1
ATOM 3312 C CA . THR A 1 432 ? -54.248 14.034 73.143 1.00 47.66 432 THR A CA 1
ATOM 3313 C C . THR A 1 432 ? -53.928 15.545 73.160 1.00 47.66 432 THR A C 1
ATOM 3315 O O . THR A 1 432 ? -54.835 16.355 72.993 1.00 47.66 432 THR A O 1
ATOM 3318 N N . GLY A 1 433 ? -52.650 15.941 73.294 1.00 41.97 433 GLY A N 1
ATOM 3319 C CA . GLY A 1 433 ? -52.191 17.327 73.337 1.00 41.97 433 GLY A CA 1
ATOM 3320 C C . GLY A 1 433 ? -51.569 17.965 72.078 1.00 41.97 433 GLY A C 1
ATOM 3321 O O . GLY A 1 433 ? -51.431 19.184 72.105 1.00 41.97 433 GLY A O 1
ATOM 3322 N N . LEU A 1 434 ? -51.157 17.268 70.999 1.00 50.12 434 LEU A N 1
ATOM 3323 C CA . LEU A 1 434 ? -50.335 17.916 69.940 1.00 50.12 434 LEU A CA 1
ATOM 3324 C C . LEU A 1 434 ? -50.535 17.372 68.503 1.00 50.12 434 LEU A C 1
ATOM 3326 O O . LEU A 1 434 ? -49.912 16.395 68.099 1.00 50.12 434 LEU A O 1
ATOM 3330 N N . THR A 1 435 ? -51.312 18.086 67.682 1.00 40.16 435 THR A N 1
ATOM 3331 C CA . THR A 1 435 ? -51.364 17.970 66.207 1.00 40.16 435 THR A CA 1
ATOM 3332 C C . THR A 1 435 ? -50.915 19.294 65.575 1.00 40.16 435 THR A C 1
ATOM 3334 O O . THR A 1 435 ? -51.574 20.310 65.800 1.00 40.16 435 THR A O 1
ATOM 3337 N N . GLY A 1 436 ? -49.832 19.315 64.781 1.00 44.03 436 GLY A N 1
ATOM 3338 C CA . GLY A 1 436 ? -49.370 20.530 64.085 1.00 44.03 436 GLY A CA 1
ATOM 3339 C C . GLY A 1 436 ? -48.379 20.311 62.915 1.00 44.03 436 GLY A C 1
ATOM 3340 O O . GLY A 1 436 ? -47.805 19.229 62.809 1.00 44.03 436 GLY A O 1
ATOM 3341 N N . PRO A 1 437 ? -48.178 21.316 62.024 1.00 49.53 437 PRO A N 1
ATOM 3342 C CA . PRO A 1 437 ? -47.826 21.136 60.604 1.00 49.53 437 PRO A CA 1
ATOM 3343 C C . PRO A 1 437 ? -46.406 21.618 60.206 1.00 49.53 437 PRO A C 1
ATOM 3345 O O . PRO A 1 437 ? -46.253 22.701 59.648 1.00 49.53 437 PRO A O 1
ATOM 3348 N N . GLN A 1 438 ? -45.345 20.835 60.449 1.00 48.19 438 GLN A N 1
ATOM 3349 C CA . GLN A 1 438 ? -43.956 21.240 60.113 1.00 48.19 438 GLN A CA 1
ATOM 3350 C C . GLN A 1 438 ? -43.100 20.143 59.432 1.00 48.19 438 GLN A C 1
ATOM 3352 O O . GLN A 1 438 ? -41.977 19.878 59.849 1.00 48.19 438 GLN A O 1
ATOM 3357 N N . GLY A 1 439 ? -43.608 19.502 58.369 1.00 52.03 439 GLY A N 1
ATOM 3358 C CA . GLY A 1 439 ? -42.946 18.358 57.705 1.00 52.03 439 GLY A CA 1
ATOM 3359 C C . GLY A 1 439 ? -42.515 18.506 56.231 1.00 52.03 439 GLY A C 1
ATOM 3360 O O . GLY A 1 439 ? -42.133 17.502 55.643 1.00 52.03 439 GLY A O 1
ATOM 3361 N N . GLU A 1 440 ? -42.572 19.688 55.601 1.00 46.47 440 GLU A N 1
ATOM 3362 C CA . GLU A 1 440 ? -42.354 19.851 54.138 1.00 46.47 440 GLU A CA 1
ATOM 3363 C C . GLU A 1 440 ? -40.918 20.232 53.704 1.00 46.47 440 GLU A C 1
ATOM 3365 O O . GLU A 1 440 ? -40.567 20.095 52.534 1.00 46.47 440 GLU A O 1
ATOM 3370 N N . GLY A 1 441 ? -40.044 20.672 54.616 1.00 50.09 441 GLY A N 1
ATOM 3371 C CA . GLY A 1 441 ? -38.750 21.281 54.249 1.00 50.09 441 GLY A CA 1
ATOM 3372 C C . GLY A 1 441 ? -37.639 20.328 53.770 1.00 50.09 441 GLY A C 1
ATOM 3373 O O . GLY A 1 441 ? -36.738 20.757 53.058 1.00 50.09 441 GLY A O 1
ATOM 3374 N N . GLN A 1 442 ? -37.679 19.037 54.113 1.00 53.69 442 GLN A N 1
ATOM 3375 C CA . GLN A 1 442 ? -36.538 18.120 53.907 1.00 53.69 442 GLN A CA 1
ATOM 3376 C C . GLN A 1 442 ? -36.437 17.502 52.496 1.00 53.69 442 GLN A C 1
ATOM 3378 O O . GLN A 1 442 ? -35.458 16.820 52.190 1.00 53.69 442 GLN A O 1
ATOM 3383 N N . LEU A 1 443 ? -37.427 17.718 51.622 1.00 50.28 443 LEU A N 1
ATOM 3384 C CA . LEU A 1 443 ? -37.494 17.065 50.307 1.00 50.28 443 LEU A CA 1
ATOM 3385 C C . LEU A 1 443 ? -36.765 17.849 49.195 1.00 50.28 443 LEU A C 1
ATOM 3387 O O . LEU A 1 443 ? -36.195 17.250 48.286 1.00 50.28 443 LEU A O 1
ATOM 3391 N N . ILE A 1 444 ? -36.743 19.182 49.284 1.00 53.53 444 ILE A N 1
ATOM 3392 C CA . ILE A 1 444 ? -36.201 20.088 48.251 1.00 53.53 444 ILE A CA 1
ATOM 3393 C C . ILE A 1 444 ? -34.663 20.101 48.256 1.00 53.53 444 ILE A C 1
ATOM 3395 O O . ILE A 1 444 ? -34.028 20.143 47.202 1.00 53.53 444 ILE A O 1
ATOM 3399 N N . GLU A 1 445 ? -34.053 19.982 49.433 1.00 52.62 445 GLU A N 1
ATOM 3400 C CA . GLU A 1 445 ? -32.596 20.005 49.612 1.00 52.62 445 GLU A CA 1
ATOM 3401 C C . GLU A 1 445 ? -31.900 18.804 48.947 1.00 52.62 445 GLU A C 1
ATOM 3403 O O . GLU A 1 445 ? -30.819 18.932 48.373 1.00 52.62 445 GLU A O 1
ATOM 3408 N N . ARG A 1 446 ? -32.556 17.637 48.924 1.00 55.28 446 ARG A N 1
ATOM 3409 C CA . ARG A 1 446 ? -32.004 16.422 48.302 1.00 55.28 446 ARG A CA 1
ATOM 3410 C C . ARG A 1 446 ? -32.032 16.454 46.769 1.00 55.28 446 ARG A C 1
ATOM 3412 O O . ARG A 1 446 ? -31.184 15.822 46.145 1.00 55.28 446 ARG A O 1
ATOM 3419 N N . ALA A 1 447 ? -32.954 17.200 46.157 1.00 50.44 447 ALA A N 1
ATOM 3420 C CA . ALA A 1 447 ? -33.059 17.317 44.700 1.00 50.44 447 ALA A CA 1
ATOM 3421 C C . ALA A 1 447 ? -31.985 18.246 44.100 1.00 50.44 447 ALA A C 1
ATOM 3423 O O . ALA A 1 447 ? -31.465 17.962 43.023 1.00 50.44 447 ALA A O 1
ATOM 3424 N N . ALA A 1 448 ? -31.604 19.311 44.814 1.00 52.47 448 ALA A N 1
ATOM 3425 C CA . ALA A 1 448 ? -30.580 20.266 44.378 1.00 52.47 448 ALA A CA 1
ATOM 3426 C C . ALA A 1 448 ? -29.163 19.658 44.326 1.00 52.47 448 ALA A C 1
ATOM 3428 O O . ALA A 1 448 ? -28.352 20.001 43.466 1.00 52.47 448 ALA A O 1
ATOM 3429 N N . ILE A 1 449 ? -28.873 18.715 45.225 1.00 54.88 449 ILE A N 1
ATOM 3430 C CA . ILE A 1 449 ? -27.584 18.011 45.270 1.00 54.88 449 ILE A CA 1
ATOM 3431 C C . ILE A 1 449 ? -27.430 17.065 44.063 1.00 54.88 449 ILE A C 1
ATOM 3433 O O . ILE A 1 449 ? -26.336 16.931 43.516 1.00 54.88 449 ILE A O 1
ATOM 3437 N N . ALA A 1 450 ? -28.520 16.443 43.603 1.00 52.34 450 ALA A N 1
ATOM 3438 C CA . ALA A 1 450 ? -28.498 15.510 42.476 1.00 52.34 450 ALA A CA 1
ATOM 3439 C C . ALA A 1 450 ? -28.290 16.207 41.117 1.00 52.34 450 ALA A C 1
ATOM 3441 O O . ALA A 1 450 ? -27.543 15.706 40.275 1.00 52.34 450 ALA A O 1
ATOM 3442 N N . THR A 1 451 ? -28.893 17.380 40.906 1.00 53.84 451 THR A N 1
ATOM 3443 C CA . THR A 1 451 ? -28.763 18.146 39.654 1.00 53.84 451 THR A CA 1
ATOM 3444 C C . THR A 1 451 ? -27.381 18.766 39.473 1.00 53.84 451 THR A C 1
ATOM 3446 O O . THR A 1 451 ? -26.866 18.752 38.357 1.00 53.84 451 THR A O 1
ATOM 3449 N N . SER A 1 452 ? -26.739 19.235 40.550 1.00 54.09 452 SER A N 1
ATOM 3450 C CA . SER A 1 452 ? -25.370 19.780 40.505 1.00 54.09 452 SER A CA 1
ATOM 3451 C C . SER A 1 452 ? -24.364 18.774 39.921 1.00 54.09 452 SER A C 1
ATOM 3453 O O . SER A 1 452 ? -23.595 19.094 39.016 1.00 54.09 452 SER A O 1
ATOM 3455 N N . LYS A 1 453 ? -24.458 17.511 40.351 1.00 57.88 453 LYS A N 1
ATOM 3456 C CA . LYS A 1 453 ? -23.570 16.431 39.902 1.00 57.88 453 LYS A CA 1
ATOM 3457 C C . LYS A 1 453 ? -23.762 16.060 38.424 1.00 57.88 453 LYS A C 1
ATOM 3459 O O . LYS A 1 453 ? -22.803 15.701 37.749 1.00 57.88 453 LYS A O 1
ATOM 3464 N N . MET A 1 454 ? -24.981 16.181 37.891 1.00 55.41 454 MET A N 1
ATOM 3465 C CA . MET A 1 454 ? -25.247 15.932 36.466 1.00 55.41 454 MET A CA 1
ATOM 3466 C C . MET A 1 454 ? -24.666 17.023 35.556 1.00 55.41 454 MET A C 1
ATOM 3468 O O . MET A 1 454 ? -24.242 16.717 34.442 1.00 55.41 454 MET A O 1
ATOM 3472 N N . PHE A 1 455 ? -24.634 18.283 36.002 1.00 62.34 455 PHE A N 1
ATOM 3473 C CA . PHE A 1 455 ? -24.077 19.387 35.211 1.00 62.34 455 PHE A CA 1
ATOM 3474 C C . PHE A 1 455 ? -22.558 19.295 35.050 1.00 62.34 455 PHE A C 1
ATOM 3476 O O . PHE A 1 455 ? -22.052 19.539 33.954 1.00 62.34 455 PHE A O 1
ATOM 3483 N N . GLU A 1 456 ? -21.849 18.872 36.095 1.00 65.00 456 GLU A N 1
ATOM 3484 C CA . GLU A 1 456 ? -20.398 18.658 36.057 1.00 65.00 456 GLU A CA 1
ATOM 3485 C C . GLU A 1 456 ? -20.013 17.544 35.060 1.00 65.00 456 GLU A C 1
ATOM 3487 O O . GLU A 1 456 ? -19.107 17.712 34.243 1.00 65.00 456 GLU A O 1
ATOM 3492 N N . GLU A 1 457 ? -20.773 16.443 35.016 1.00 62.88 457 GLU A N 1
ATOM 3493 C CA . GLU A 1 457 ? -20.572 15.380 34.018 1.00 62.88 457 GLU A CA 1
ATOM 3494 C C . GLU A 1 457 ? -20.863 15.841 32.578 1.00 62.88 457 GLU A C 1
ATOM 3496 O O . GLU A 1 457 ? -20.140 15.483 31.645 1.00 62.88 457 GLU A O 1
ATOM 3501 N N . MET A 1 458 ? -21.915 16.643 32.371 1.00 65.00 458 MET A N 1
ATOM 3502 C CA . MET A 1 458 ? -22.273 17.157 31.042 1.00 65.00 458 MET A CA 1
ATOM 3503 C C . MET A 1 458 ? -21.219 18.109 30.475 1.00 65.00 458 MET A C 1
ATOM 3505 O O . MET A 1 458 ? -20.980 18.086 29.265 1.00 65.00 458 MET A O 1
ATOM 3509 N N . GLN A 1 459 ? -20.562 18.898 31.329 1.00 71.50 459 GLN A N 1
ATOM 3510 C CA . GLN A 1 459 ? -19.447 19.750 30.923 1.00 71.50 459 GLN A CA 1
ATOM 3511 C C . GLN A 1 459 ? -18.286 18.914 30.361 1.00 71.50 459 GLN A C 1
ATOM 3513 O O . GLN A 1 459 ? -17.806 19.199 29.262 1.00 71.50 459 GLN A O 1
ATOM 3518 N N . GLY A 1 460 ? -17.914 17.820 31.034 1.00 67.44 460 GLY A N 1
ATOM 3519 C CA . GLY A 1 460 ? -16.875 16.903 30.550 1.00 67.44 460 GLY A CA 1
ATOM 3520 C C . GLY A 1 460 ? -17.211 16.253 29.199 1.00 67.44 460 GLY A C 1
ATOM 3521 O O . GLY A 1 460 ? -16.344 16.118 28.333 1.00 67.44 460 GLY A O 1
ATOM 3522 N N . TYR A 1 461 ? -18.479 15.898 28.959 1.00 71.69 461 TYR A N 1
ATOM 3523 C CA . TYR A 1 461 ? -18.904 15.365 27.656 1.00 71.69 461 TYR A CA 1
ATOM 3524 C C . TYR A 1 461 ? -18.900 16.420 26.543 1.00 71.69 461 TYR A C 1
ATOM 3526 O O . TYR A 1 461 ? -18.557 16.102 25.402 1.00 71.69 461 TYR A O 1
ATOM 3534 N N . ALA A 1 462 ? -19.260 17.665 26.853 1.00 65.81 462 ALA A N 1
ATOM 3535 C CA . ALA A 1 462 ? -19.238 18.764 25.892 1.00 65.81 462 ALA A CA 1
ATOM 3536 C C . ALA A 1 462 ? -17.802 19.138 25.481 1.00 65.81 462 ALA A C 1
ATOM 3538 O O . ALA A 1 462 ? -17.533 19.326 24.291 1.00 65.81 462 ALA A O 1
ATOM 3539 N N . GLU A 1 463 ? -16.864 19.162 26.432 1.00 69.00 463 GLU A N 1
ATOM 3540 C CA . GLU A 1 463 ? -15.435 19.370 26.165 1.00 69.00 463 GLU A CA 1
ATOM 3541 C C . GLU A 1 463 ? -14.862 18.239 25.296 1.00 69.00 463 GLU A C 1
ATOM 3543 O O . GLU A 1 463 ? -14.218 18.508 24.281 1.00 69.00 463 GLU A O 1
ATOM 3548 N N . ALA A 1 464 ? -15.190 16.977 25.589 1.00 62.03 464 ALA A N 1
ATOM 3549 C CA . ALA A 1 464 ? -14.796 15.839 24.755 1.00 62.03 464 ALA A CA 1
ATOM 3550 C C . ALA A 1 464 ? -15.413 15.882 23.339 1.00 62.03 464 ALA A C 1
ATOM 3552 O O . ALA A 1 464 ? -14.754 15.531 22.362 1.00 62.03 464 ALA A O 1
ATOM 3553 N N . ALA A 1 465 ? -16.650 16.360 23.184 1.00 61.94 465 ALA A N 1
ATOM 3554 C CA . ALA A 1 465 ? -17.311 16.489 21.882 1.00 61.94 465 ALA A CA 1
ATOM 3555 C C . ALA A 1 465 ? -16.753 17.635 21.008 1.00 61.94 465 ALA A C 1
ATOM 3557 O O . ALA A 1 465 ? -16.971 17.634 19.793 1.00 61.94 465 ALA A O 1
ATOM 3558 N N . SER A 1 466 ? -16.021 18.590 21.594 1.00 64.00 466 SER A N 1
ATOM 3559 C CA . SER A 1 466 ? -15.537 19.807 20.919 1.00 64.00 466 SER A CA 1
ATOM 3560 C C . SER A 1 466 ? -14.442 19.574 19.864 1.00 64.00 466 SER A C 1
ATOM 3562 O O . SER A 1 466 ? -14.242 20.415 18.987 1.00 64.00 466 SER A O 1
ATOM 3564 N N . PHE A 1 467 ? -13.782 18.414 19.890 1.00 57.59 467 PHE A N 1
ATOM 3565 C CA . PHE A 1 467 ? -12.645 18.086 19.021 1.00 57.59 467 PHE A CA 1
ATOM 3566 C C . PHE A 1 467 ? -13.028 17.557 17.619 1.00 57.59 467 PHE A C 1
ATOM 3568 O O . PHE A 1 467 ? -12.142 17.313 16.803 1.00 57.59 467 PHE A O 1
ATOM 3575 N N . ASN A 1 468 ? -14.318 17.350 17.310 1.00 64.50 468 ASN A N 1
ATOM 3576 C CA . ASN A 1 468 ? -14.794 16.883 15.995 1.00 64.50 468 ASN A CA 1
ATOM 3577 C C . ASN A 1 468 ? -15.998 17.716 15.535 1.00 64.50 468 ASN A C 1
ATOM 3579 O O . ASN A 1 468 ? -16.961 17.857 16.283 1.00 64.50 468 ASN A O 1
ATOM 3583 N N . ASP A 1 469 ? -15.989 18.204 14.292 1.00 71.06 469 ASP A N 1
ATOM 3584 C CA . ASP A 1 469 ? -17.052 19.043 13.723 1.00 71.06 469 ASP A CA 1
ATOM 3585 C C . ASP A 1 469 ? -18.457 18.439 13.850 1.00 71.06 469 ASP A C 1
ATOM 3587 O O . ASP A 1 469 ? -19.400 19.152 14.186 1.00 71.06 469 ASP A O 1
ATOM 3591 N N . LEU A 1 470 ? -18.609 17.124 13.650 1.00 66.88 470 LEU A N 1
ATOM 3592 C CA . LEU A 1 470 ? -19.920 16.466 13.714 1.00 66.88 470 LEU A CA 1
ATOM 3593 C C . LEU A 1 470 ? -20.422 16.298 15.160 1.00 66.88 470 LEU A C 1
ATOM 3595 O O . LEU A 1 470 ? -21.600 16.528 15.444 1.00 66.88 470 LEU A O 1
ATOM 3599 N N . SER A 1 471 ? -19.529 15.926 16.083 1.00 69.00 471 SER A N 1
ATOM 3600 C CA . SER A 1 471 ? -19.839 15.848 17.518 1.00 69.00 471 SER A CA 1
ATOM 3601 C C . SER A 1 471 ? -20.127 17.233 18.094 1.00 69.00 471 SER A C 1
ATOM 3603 O O . SER A 1 471 ? -21.050 17.375 18.891 1.00 69.00 471 SER A O 1
ATOM 3605 N N . ARG A 1 472 ? -19.418 18.263 17.621 1.00 80.06 472 ARG A N 1
ATOM 3606 C CA . ARG A 1 472 ? -19.631 19.667 17.980 1.00 80.06 472 ARG A CA 1
ATOM 3607 C C . ARG A 1 472 ? -20.992 20.178 17.516 1.00 80.06 472 ARG A C 1
ATOM 3609 O O . ARG A 1 472 ? -21.678 20.824 18.297 1.00 80.06 472 ARG A O 1
ATOM 3616 N N . VAL A 1 473 ? -21.409 19.859 16.288 1.00 81.12 473 VAL A N 1
ATOM 3617 C CA . VAL A 1 473 ? -22.752 20.205 15.783 1.00 81.12 473 VAL A CA 1
ATOM 3618 C C . VAL A 1 473 ? -23.841 19.495 16.591 1.00 81.12 473 VAL A C 1
ATOM 3620 O O . VAL A 1 473 ? -24.792 20.140 17.010 1.00 81.12 473 VAL A O 1
ATOM 3623 N N . THR A 1 474 ? -23.671 18.202 16.883 1.00 78.31 474 THR A N 1
ATOM 3624 C CA . THR A 1 474 ? -24.653 17.420 17.659 1.00 78.31 474 THR A CA 1
ATOM 3625 C C . THR A 1 474 ? -24.768 17.915 19.107 1.00 78.31 474 THR A C 1
ATOM 3627 O O . THR A 1 474 ? -25.868 18.043 19.636 1.00 78.31 474 THR A O 1
ATOM 3630 N N . ALA A 1 475 ? -23.639 18.219 19.756 1.00 79.88 475 ALA A N 1
ATOM 3631 C CA . ALA A 1 475 ? -23.614 18.768 21.111 1.00 79.88 475 ALA A CA 1
ATOM 3632 C C . ALA A 1 475 ? -24.225 20.175 21.168 1.00 79.88 475 ALA A C 1
ATOM 3634 O O . ALA A 1 475 ? -24.966 20.490 22.097 1.00 79.88 475 ALA A O 1
ATOM 3635 N N . ARG A 1 476 ? -23.951 21.003 20.155 1.00 86.69 476 ARG A N 1
ATOM 3636 C CA . ARG A 1 476 ? -24.513 22.348 20.028 1.00 86.69 476 ARG A CA 1
ATOM 3637 C C . ARG A 1 476 ? -26.028 22.322 19.829 1.00 86.69 476 ARG A C 1
ATOM 3639 O O . ARG A 1 476 ? -26.721 23.029 20.545 1.00 86.69 476 ARG A O 1
ATOM 3646 N N . ASP A 1 477 ? -26.530 21.481 18.930 1.00 86.81 477 ASP A N 1
ATOM 3647 C CA . ASP A 1 477 ? -27.967 21.325 18.665 1.00 86.81 477 ASP A CA 1
ATOM 3648 C C . ASP A 1 477 ? -28.731 20.832 19.909 1.00 86.81 477 ASP A C 1
ATOM 3650 O O . ASP A 1 477 ? -29.794 21.350 20.255 1.00 86.81 477 ASP A O 1
ATOM 3654 N N . ALA A 1 478 ? -28.142 19.894 20.661 1.00 83.38 478 ALA A N 1
ATOM 3655 C CA . ALA A 1 478 ? -28.710 19.412 21.920 1.00 83.38 478 ALA A CA 1
ATOM 3656 C C . ALA A 1 478 ? -28.765 20.506 23.004 1.00 83.38 478 ALA A C 1
ATOM 3658 O O . ALA A 1 478 ? -29.765 20.616 23.716 1.00 83.38 478 ALA A O 1
ATOM 3659 N N . LEU A 1 479 ? -27.716 21.330 23.116 1.00 85.94 479 LEU A N 1
ATOM 3660 C CA . LEU A 1 479 ? -27.671 22.467 24.042 1.00 85.94 479 LEU A CA 1
ATOM 3661 C C . LEU A 1 479 ? -28.659 23.569 23.643 1.00 85.94 479 LEU A C 1
ATOM 3663 O O . LEU A 1 479 ? -29.379 24.074 24.500 1.00 85.94 479 LEU A O 1
ATOM 3667 N N . GLU A 1 480 ? -28.738 23.912 22.357 1.00 87.94 480 GLU A N 1
ATOM 3668 C CA . GLU A 1 480 ? -29.696 24.894 21.834 1.00 87.94 480 GLU A CA 1
ATOM 3669 C C . GLU A 1 480 ? -31.145 24.419 22.054 1.00 87.94 480 GLU A C 1
ATOM 3671 O O . GLU A 1 480 ? -31.978 25.197 22.518 1.00 87.94 480 GLU A O 1
ATOM 3676 N N . THR A 1 481 ? -31.430 23.127 21.850 1.00 88.19 481 THR A N 1
ATOM 3677 C CA . THR A 1 481 ? -32.745 22.521 22.132 1.00 88.19 481 THR A CA 1
ATOM 3678 C C . THR A 1 481 ? -33.094 22.565 23.620 1.00 88.19 481 THR A C 1
ATOM 3680 O O . THR A 1 481 ? -34.230 22.874 23.975 1.00 88.19 481 THR A O 1
ATOM 3683 N N . PHE A 1 482 ? -32.132 22.279 24.503 1.00 85.38 482 PHE A N 1
ATOM 3684 C CA . PHE A 1 482 ? -32.346 22.348 25.949 1.00 85.38 482 PHE A CA 1
ATOM 3685 C C . PHE A 1 482 ? -32.620 23.786 26.413 1.00 85.38 482 PHE A C 1
ATOM 3687 O O . PHE A 1 482 ? -33.574 24.016 27.156 1.00 85.38 482 PHE A O 1
ATOM 3694 N N . LEU A 1 483 ? -31.844 24.761 25.929 1.00 84.56 483 LEU A N 1
ATOM 3695 C CA . LEU A 1 483 ? -32.012 26.183 26.255 1.00 84.56 483 LEU A CA 1
ATOM 3696 C C . LEU A 1 483 ? -33.314 26.780 25.700 1.00 84.56 483 LEU A C 1
ATOM 3698 O O . LEU A 1 483 ? -33.854 27.714 26.287 1.00 84.56 483 LEU A O 1
ATOM 3702 N N . ALA A 1 484 ? -33.834 26.238 24.598 1.00 84.00 484 ALA A N 1
ATOM 3703 C CA . ALA A 1 484 ? -35.105 26.653 24.013 1.00 84.00 484 ALA A CA 1
ATOM 3704 C C . ALA A 1 484 ? -36.339 26.124 24.771 1.00 84.00 484 ALA A C 1
ATOM 3706 O O . ALA A 1 484 ? -37.463 26.475 24.409 1.00 84.00 484 ALA A O 1
ATOM 3707 N N . THR A 1 485 ? -36.165 25.288 25.803 1.00 83.06 485 THR A N 1
ATOM 3708 C CA . THR A 1 485 ? -37.287 24.705 26.551 1.00 83.06 485 THR A CA 1
ATOM 3709 C C . THR A 1 485 ? -37.977 25.786 27.406 1.00 83.06 485 THR A C 1
ATOM 3711 O O . THR A 1 485 ? -37.364 26.306 28.340 1.00 83.06 485 THR A O 1
ATOM 3714 N N . PRO A 1 486 ? -39.246 26.142 27.125 1.00 66.25 486 PRO A N 1
ATOM 3715 C CA . PRO A 1 486 ? -39.885 27.359 27.645 1.00 66.25 486 PRO A CA 1
ATOM 3716 C C . PRO A 1 486 ? -40.225 27.344 29.151 1.00 66.25 486 PRO A C 1
ATOM 3718 O O . PRO A 1 486 ? -40.545 28.392 29.708 1.00 66.25 486 PRO A O 1
ATOM 3721 N N . ASP A 1 487 ? -40.114 26.198 29.830 1.00 59.53 487 ASP A N 1
ATOM 3722 C CA . ASP A 1 487 ? -40.598 26.001 31.209 1.00 59.53 487 ASP A CA 1
ATOM 3723 C C . ASP A 1 487 ? -39.591 26.341 32.326 1.00 59.53 487 ASP A C 1
ATOM 3725 O O . ASP A 1 487 ? -39.895 26.192 33.508 1.00 59.53 487 ASP A O 1
ATOM 3729 N N . LEU A 1 488 ? -38.398 26.847 32.001 1.00 57.66 488 LEU A N 1
ATOM 3730 C CA . LEU A 1 488 ? -37.379 27.198 33.005 1.00 57.66 488 LEU A CA 1
ATOM 3731 C C . LEU A 1 488 ? -37.686 28.482 33.805 1.00 57.66 488 LEU A C 1
ATOM 3733 O O . LEU A 1 488 ? -37.056 28.724 34.832 1.00 57.66 488 LEU A O 1
ATOM 3737 N N . ALA A 1 489 ? -38.637 29.308 33.354 1.00 52.50 489 ALA A N 1
ATOM 3738 C CA . ALA A 1 489 ? -38.876 30.654 33.892 1.00 52.50 489 ALA A CA 1
ATOM 3739 C C . ALA A 1 489 ? -40.163 30.809 34.740 1.00 52.50 489 ALA A C 1
ATOM 3741 O O . ALA A 1 489 ? -40.416 31.897 35.259 1.00 52.50 489 ALA A O 1
ATOM 3742 N N . GLY A 1 490 ? -40.983 29.758 34.893 1.00 60.31 490 GLY A N 1
ATOM 3743 C CA . GLY A 1 490 ? -42.280 29.801 35.592 1.00 60.31 490 GLY A CA 1
ATOM 3744 C C . GLY A 1 490 ? -42.312 28.999 36.902 1.00 60.31 490 GLY A C 1
ATOM 3745 O O . GLY A 1 490 ? -41.704 27.941 36.992 1.00 60.31 490 GLY A O 1
ATOM 3746 N N . ALA A 1 491 ? -43.023 29.518 37.912 1.00 52.50 491 ALA A N 1
ATOM 3747 C CA . ALA A 1 491 ? -43.033 29.123 39.332 1.00 52.50 491 ALA A CA 1
ATOM 3748 C C . ALA A 1 491 ? -42.907 27.607 39.675 1.00 52.50 491 ALA A C 1
ATOM 3750 O O . ALA A 1 491 ? -43.466 26.752 38.981 1.00 52.50 491 ALA A O 1
ATOM 3751 N N . PRO A 1 492 ? -42.240 27.268 40.804 1.00 54.88 492 PRO A N 1
ATOM 3752 C CA . PRO A 1 492 ? -41.904 25.898 41.186 1.00 54.88 492 PRO A CA 1
ATOM 3753 C C . PRO A 1 492 ? -43.144 25.125 41.644 1.00 54.88 492 PRO A C 1
ATOM 3755 O O . PRO A 1 492 ? -43.558 25.196 42.799 1.00 54.88 492 PRO A O 1
ATOM 3758 N N . SER A 1 493 ? -43.726 24.346 40.738 1.00 67.31 493 SER A N 1
ATOM 3759 C CA . SER A 1 493 ? -44.542 23.199 41.122 1.00 67.31 493 SER A CA 1
ATOM 3760 C C . SER A 1 493 ? -43.660 21.948 41.110 1.00 67.31 493 SER A C 1
ATOM 3762 O O . SER A 1 493 ? -42.711 21.856 40.327 1.00 67.31 493 SER A O 1
ATOM 3764 N N . ASN A 1 494 ? -43.983 20.946 41.931 1.00 61.31 494 ASN A N 1
ATOM 3765 C CA . ASN A 1 494 ? -43.278 19.656 41.915 1.00 61.31 494 ASN A CA 1
ATOM 3766 C C . ASN A 1 494 ? -43.289 18.994 40.515 1.00 61.31 494 ASN A C 1
ATOM 3768 O O . ASN A 1 494 ? -42.388 18.222 40.194 1.00 61.31 494 ASN A O 1
ATOM 3772 N N . ALA A 1 495 ? -44.262 19.332 39.656 1.00 61.22 495 ALA A N 1
ATOM 3773 C CA . ALA A 1 495 ? -44.329 18.869 38.269 1.00 61.22 495 ALA A CA 1
ATOM 3774 C C . ALA A 1 495 ? -43.282 19.543 37.358 1.00 61.22 495 ALA A C 1
ATOM 3776 O O . ALA A 1 495 ? -42.695 18.873 36.508 1.00 61.22 495 ALA A O 1
ATOM 3777 N N . THR A 1 496 ? -42.986 20.831 37.568 1.00 65.06 496 THR A N 1
ATOM 3778 C CA . THR A 1 496 ? -41.972 21.577 36.801 1.00 65.06 496 THR A CA 1
ATOM 3779 C C . THR A 1 496 ? -40.560 21.042 37.077 1.00 65.06 496 THR A C 1
ATOM 3781 O O . THR A 1 496 ? -39.746 20.917 36.164 1.00 65.06 496 THR A O 1
ATOM 3784 N N . ALA A 1 497 ? -40.281 20.639 38.323 1.00 59.59 497 ALA A N 1
ATOM 3785 C CA . ALA A 1 497 ? -39.004 20.033 38.713 1.00 59.59 497 ALA A CA 1
ATOM 3786 C C . ALA A 1 497 ? -38.771 18.652 38.065 1.00 59.59 497 ALA A C 1
ATOM 3788 O O . ALA A 1 497 ? -37.662 18.352 37.622 1.00 59.59 497 ALA A O 1
ATOM 3789 N N . LEU A 1 498 ? -39.820 17.827 37.958 1.00 59.88 498 LEU A N 1
ATOM 3790 C CA . LEU A 1 498 ? -39.756 16.523 37.287 1.00 59.88 498 LEU A CA 1
ATOM 3791 C C . LEU A 1 498 ? -39.589 16.655 35.763 1.00 59.88 498 LEU A C 1
ATOM 3793 O O . LEU A 1 498 ? -38.822 15.899 35.167 1.00 59.88 498 LEU A O 1
ATOM 3797 N N . ALA A 1 499 ? -40.251 17.629 35.130 1.00 66.69 499 ALA A N 1
ATOM 3798 C CA . ALA A 1 499 ? -40.087 17.904 33.699 1.00 66.69 499 ALA A CA 1
ATOM 3799 C C . ALA A 1 499 ? -38.662 18.379 33.364 1.00 66.69 499 ALA A C 1
ATOM 3801 O O . ALA A 1 499 ? -38.057 17.912 32.395 1.00 66.69 499 ALA A O 1
ATOM 3802 N N . LEU A 1 500 ? -38.092 19.244 34.211 1.00 67.38 500 LEU A N 1
ATOM 3803 C CA . LEU A 1 500 ? -36.716 19.712 34.068 1.00 67.38 500 LEU A CA 1
ATOM 3804 C C . LEU A 1 500 ? -35.706 18.561 34.168 1.00 67.38 500 LEU A C 1
ATOM 3806 O O . LEU A 1 500 ? -34.808 18.476 33.332 1.00 67.38 500 LEU A O 1
ATOM 3810 N N . LEU A 1 501 ? -35.882 17.649 35.132 1.00 63.69 501 LEU A N 1
ATOM 3811 C CA . LEU A 1 501 ? -35.052 16.445 35.268 1.00 63.69 501 LEU A CA 1
ATOM 3812 C C . LEU A 1 501 ? -35.106 15.568 34.007 1.00 63.69 501 LEU A C 1
ATOM 3814 O O . LEU A 1 501 ? -34.062 15.146 33.515 1.00 63.69 501 LEU A O 1
ATOM 3818 N N . GLY A 1 502 ? -36.291 15.381 33.417 1.00 71.75 502 GLY A N 1
ATOM 3819 C CA . GLY A 1 502 ? -36.442 14.629 32.166 1.00 71.75 502 GLY A CA 1
ATOM 3820 C C . GLY A 1 502 ? -35.743 15.274 30.958 1.00 71.75 502 GLY A C 1
ATOM 3821 O O . GLY A 1 502 ? -35.226 14.570 30.086 1.00 71.75 502 GLY A O 1
ATOM 3822 N N . HIS A 1 503 ? -35.681 16.607 30.890 1.00 77.56 503 HIS A N 1
ATOM 3823 C CA . HIS A 1 503 ? -34.919 17.318 29.854 1.00 77.56 503 HIS A CA 1
ATOM 3824 C C . HIS A 1 503 ? -33.404 17.242 30.082 1.00 77.56 503 HIS A C 1
ATOM 3826 O O . HIS A 1 503 ? -32.646 17.094 29.121 1.00 77.56 503 HIS A O 1
ATOM 3832 N N . LEU A 1 504 ? -32.977 17.268 31.344 1.00 71.19 504 LEU A N 1
ATOM 3833 C CA . LEU A 1 504 ? -31.581 17.134 31.762 1.00 71.19 504 LEU A CA 1
ATOM 3834 C C . LEU A 1 504 ? -31.022 15.738 31.447 1.00 71.19 504 LEU A C 1
ATOM 3836 O O . LEU A 1 504 ? -29.926 15.623 30.903 1.00 71.19 504 LEU A O 1
ATOM 3840 N N . GLU A 1 505 ? -31.797 14.679 31.695 1.00 69.94 505 GLU A N 1
ATOM 3841 C CA . GLU A 1 505 ? -31.436 13.302 31.322 1.00 69.94 505 GLU A CA 1
ATOM 3842 C C . GLU A 1 505 ? -31.281 13.137 29.803 1.00 69.94 505 GLU A C 1
ATOM 3844 O O . GLU A 1 505 ? -30.359 12.468 29.328 1.00 69.94 505 GLU A O 1
ATOM 3849 N N . ARG A 1 506 ? -32.151 13.785 29.015 1.00 75.44 506 ARG A N 1
ATOM 3850 C CA . ARG A 1 506 ? -32.099 13.728 27.546 1.00 75.44 506 ARG A CA 1
ATOM 3851 C C . ARG A 1 506 ? -30.877 14.467 26.988 1.00 75.44 506 ARG A C 1
ATOM 3853 O O . ARG A 1 506 ? -30.222 13.954 26.076 1.00 75.44 506 ARG A O 1
ATOM 3860 N N . LEU A 1 507 ? -30.533 15.627 27.552 1.00 80.75 507 LEU A N 1
ATOM 3861 C CA . LEU A 1 507 ? -29.307 16.359 27.216 1.00 80.75 507 LEU A CA 1
ATOM 3862 C C . LEU A 1 507 ? -28.057 15.538 27.572 1.00 80.75 507 LEU A C 1
ATOM 3864 O O . LEU A 1 507 ? -27.186 15.350 26.718 1.00 80.75 507 LEU A O 1
ATOM 3868 N N . HIS A 1 508 ? -28.005 14.981 28.786 1.00 77.00 508 HIS A N 1
ATOM 3869 C CA . HIS A 1 508 ? -26.903 14.133 29.261 1.00 77.00 508 HIS A CA 1
ATOM 3870 C C . HIS A 1 508 ? -26.678 12.922 28.350 1.00 77.00 508 HIS A C 1
ATOM 3872 O O . HIS A 1 508 ? -25.555 12.688 27.895 1.00 77.00 508 HIS A O 1
ATOM 3878 N N . GLY A 1 509 ? -27.748 12.209 27.982 1.00 72.94 509 GLY A N 1
ATOM 3879 C CA . GLY A 1 509 ? -27.675 11.074 27.060 1.00 72.94 509 GLY A CA 1
ATOM 3880 C C . GLY A 1 509 ? -27.130 11.447 25.676 1.00 72.94 509 GLY A C 1
ATOM 3881 O O . GLY A 1 509 ? -26.325 10.705 25.106 1.00 72.94 509 GLY A O 1
ATOM 3882 N N . THR A 1 510 ? -27.508 12.616 25.153 1.00 78.56 510 THR A N 1
ATOM 3883 C CA . THR A 1 510 ? -27.085 13.083 23.821 1.00 78.56 510 THR A CA 1
ATOM 3884 C C . THR A 1 510 ? -25.616 13.524 23.815 1.00 78.56 510 THR A C 1
ATOM 3886 O O . THR A 1 510 ? -24.857 13.124 22.927 1.00 78.56 510 THR A O 1
ATOM 3889 N N . LEU A 1 511 ? -25.173 14.260 24.842 1.00 73.06 511 LEU A N 1
ATOM 3890 C CA . LEU A 1 511 ? -23.771 14.667 25.006 1.00 73.06 511 LEU A CA 1
ATOM 3891 C C . LEU A 1 511 ? -22.846 13.461 25.232 1.00 73.06 511 LEU A C 1
ATOM 3893 O O . LEU A 1 511 ? -21.784 13.364 24.613 1.00 73.06 511 LEU A O 1
ATOM 3897 N N . ARG A 1 512 ? -23.280 12.475 26.025 1.00 75.81 512 ARG A N 1
ATOM 3898 C CA . ARG A 1 512 ? -22.537 11.226 26.255 1.00 75.81 512 ARG A CA 1
ATOM 3899 C C . ARG A 1 512 ? -22.328 10.414 24.970 1.00 75.81 512 ARG A C 1
ATOM 3901 O O . ARG A 1 512 ? -21.268 9.813 24.782 1.00 75.81 512 ARG A O 1
ATOM 3908 N N . LEU A 1 513 ? -23.319 10.382 24.077 1.00 69.12 513 LEU A N 1
ATOM 3909 C CA . LEU A 1 513 ? -23.212 9.713 22.774 1.00 69.12 513 LEU A CA 1
ATOM 3910 C C . LEU A 1 513 ? -22.300 10.475 21.800 1.00 69.12 513 LEU A C 1
ATOM 3912 O O . LEU A 1 513 ? -21.559 9.842 21.043 1.00 69.12 513 LEU A O 1
ATOM 3916 N N . ALA A 1 514 ? -22.311 11.810 21.840 1.00 67.75 514 ALA A N 1
ATOM 3917 C CA . ALA A 1 514 ? -21.433 12.653 21.026 1.00 67.75 514 ALA A CA 1
ATOM 3918 C C . ALA A 1 514 ? -19.949 12.530 21.430 1.00 67.75 514 ALA A C 1
ATOM 3920 O O . ALA A 1 514 ? -19.077 12.550 20.556 1.00 67.75 514 ALA A O 1
ATOM 3921 N N . ALA A 1 515 ? -19.671 12.330 22.724 1.00 60.72 515 ALA A N 1
ATOM 3922 C CA . ALA A 1 515 ? -18.325 12.175 23.281 1.00 60.72 515 ALA A CA 1
ATOM 3923 C C . ALA A 1 515 ? -17.663 10.810 22.983 1.00 60.72 515 ALA A C 1
ATOM 3925 O O . ALA A 1 515 ? -16.441 10.707 22.945 1.00 60.72 515 ALA A O 1
ATOM 3926 N N . ARG A 1 516 ? -18.433 9.739 22.730 1.00 61.91 516 ARG A N 1
ATOM 3927 C CA . ARG A 1 516 ? -17.886 8.372 22.554 1.00 61.91 516 ARG A CA 1
ATOM 3928 C C . ARG A 1 516 ? -17.330 8.048 21.157 1.00 61.91 516 ARG A C 1
ATOM 3930 O O . ARG A 1 516 ? -16.647 7.043 21.007 1.00 61.91 516 ARG A O 1
ATOM 3937 N N . LYS A 1 517 ? -17.570 8.870 20.128 1.00 56.81 517 LYS A N 1
ATOM 3938 C CA . LYS A 1 517 ? -17.235 8.547 18.716 1.00 56.81 517 LYS A CA 1
ATOM 3939 C C . LYS A 1 517 ? -15.787 8.862 18.279 1.00 56.81 517 LYS A C 1
ATOM 3941 O O . LYS A 1 517 ? -15.507 8.957 17.087 1.00 56.81 517 LYS A O 1
ATOM 3946 N N . GLN A 1 518 ? -14.865 9.062 19.217 1.00 54.97 518 GLN A N 1
ATOM 3947 C CA . GLN A 1 518 ? -13.723 9.960 19.008 1.00 54.97 518 GLN A CA 1
ATOM 3948 C C . GLN A 1 518 ? -12.409 9.316 18.514 1.00 54.97 518 GLN A C 1
ATOM 3950 O O . GLN A 1 518 ? -11.654 9.986 17.817 1.00 54.97 518 GLN A O 1
ATOM 3955 N N . LYS A 1 519 ? -12.107 8.048 18.833 1.00 45.91 519 LYS A N 1
ATOM 3956 C CA . LYS A 1 519 ? -10.777 7.458 18.533 1.00 45.91 519 LYS A CA 1
ATOM 3957 C C . LYS A 1 519 ? -10.747 6.531 17.317 1.00 45.91 519 LYS A C 1
ATOM 3959 O O . LYS A 1 519 ? -9.827 6.615 16.511 1.00 45.91 519 LYS A O 1
ATOM 3964 N N . GLU A 1 520 ? -11.773 5.709 17.135 1.00 45.75 520 GLU A N 1
ATOM 3965 C CA . GLU A 1 520 ? -11.826 4.726 16.041 1.00 45.75 520 GLU A CA 1
ATOM 3966 C C . GLU A 1 520 ? -11.949 5.399 14.664 1.00 45.75 520 GLU A C 1
ATOM 3968 O O . GLU A 1 520 ? -11.272 5.016 13.713 1.00 45.75 520 GLU A O 1
ATOM 3973 N N . GLN A 1 521 ? -12.730 6.482 14.575 1.00 50.31 521 GLN A N 1
ATOM 3974 C CA . GLN A 1 521 ? -12.950 7.208 13.318 1.00 50.31 521 GLN A CA 1
ATOM 3975 C C . GLN A 1 521 ? -11.721 8.000 12.844 1.00 50.31 521 GLN A C 1
ATOM 3977 O O . GLN A 1 521 ? -11.591 8.268 11.650 1.00 50.31 521 GLN A O 1
ATOM 3982 N N . LEU A 1 522 ? -10.826 8.398 13.756 1.00 47.38 522 LEU A N 1
ATOM 3983 C CA . LEU A 1 522 ? -9.612 9.140 13.405 1.00 47.38 522 LEU A CA 1
ATOM 3984 C C . LEU A 1 522 ? -8.591 8.216 12.726 1.00 47.38 522 LEU A C 1
ATOM 3986 O O . LEU A 1 522 ? -8.083 8.540 11.652 1.00 47.38 522 LEU A O 1
ATOM 3990 N N . VAL A 1 523 ? -8.367 7.037 13.315 1.00 48.56 523 VAL A N 1
ATOM 3991 C CA . VAL A 1 523 ? -7.480 6.000 12.765 1.00 48.56 523 VAL A CA 1
ATOM 3992 C C . VAL A 1 523 ? -8.021 5.491 11.431 1.00 48.56 523 VAL A C 1
ATOM 3994 O O . VAL A 1 523 ? -7.268 5.374 10.467 1.00 48.56 523 VAL A O 1
ATOM 3997 N N . GLU A 1 524 ? -9.336 5.277 11.328 1.00 52.12 524 GLU A N 1
ATOM 3998 C CA . GLU A 1 524 ? -9.965 4.869 10.070 1.00 52.12 524 GLU A CA 1
ATOM 3999 C C . GLU A 1 524 ? -9.760 5.910 8.957 1.00 52.12 524 GLU A C 1
ATOM 4001 O O . GLU A 1 524 ? -9.413 5.546 7.833 1.00 52.12 524 GLU A O 1
ATOM 4006 N N . ARG A 1 525 ? -9.920 7.209 9.250 1.00 57.69 525 ARG A N 1
ATOM 4007 C CA . ARG A 1 525 ? -9.711 8.279 8.258 1.00 57.69 525 ARG A CA 1
ATOM 4008 C C . ARG A 1 525 ? -8.265 8.369 7.792 1.00 57.69 525 ARG A C 1
ATOM 4010 O O . ARG A 1 525 ? -8.043 8.487 6.588 1.00 57.69 525 ARG A O 1
ATOM 4017 N N . GLN A 1 526 ? -7.307 8.317 8.716 1.00 53.72 526 GLN A N 1
ATOM 4018 C CA . GLN A 1 526 ? -5.885 8.377 8.377 1.00 53.72 526 GLN A CA 1
ATOM 4019 C C . GLN A 1 526 ? -5.488 7.178 7.512 1.00 53.72 526 GLN A C 1
ATOM 4021 O O . GLN A 1 526 ? -4.883 7.340 6.455 1.00 53.72 526 GLN A O 1
ATOM 4026 N N . LEU A 1 527 ? -5.940 5.986 7.892 1.00 54.38 527 LEU A N 1
ATOM 4027 C CA . LEU A 1 527 ? -5.678 4.773 7.138 1.00 54.38 527 LEU A CA 1
ATOM 4028 C C . LEU A 1 527 ? -6.324 4.817 5.746 1.00 54.38 527 LEU A C 1
ATOM 4030 O O . LEU A 1 527 ? -5.655 4.555 4.751 1.00 54.38 527 LEU A O 1
ATOM 4034 N N . GLN A 1 528 ? -7.593 5.230 5.640 1.00 64.94 528 GLN A N 1
ATOM 4035 C CA . GLN A 1 528 ? -8.266 5.412 4.349 1.00 64.94 528 GLN A CA 1
ATOM 4036 C C . GLN A 1 528 ? -7.549 6.432 3.452 1.00 64.94 528 GLN A C 1
ATOM 4038 O O . GLN A 1 528 ? -7.526 6.256 2.232 1.00 64.94 528 GLN A O 1
ATOM 4043 N N . GLN A 1 529 ? -6.969 7.494 4.019 1.00 68.94 529 GLN A N 1
ATOM 4044 C CA . GLN A 1 529 ? -6.156 8.447 3.262 1.00 68.94 529 GLN A CA 1
ATOM 4045 C C . GLN A 1 529 ? -4.891 7.783 2.704 1.00 68.94 529 GLN A C 1
ATOM 4047 O O . GLN A 1 529 ? -4.646 7.912 1.503 1.00 68.94 529 GLN A O 1
ATOM 4052 N N . SER A 1 530 ? -4.162 7.007 3.512 1.00 57.16 530 SER A N 1
ATOM 4053 C CA . SER A 1 530 ? -2.980 6.256 3.060 1.00 57.16 530 SER A CA 1
ATOM 4054 C C . SER A 1 530 ? -3.324 5.229 1.973 1.00 57.16 530 SER A C 1
ATOM 4056 O O . SER A 1 530 ? -2.653 5.178 0.942 1.00 57.16 530 SER A O 1
ATOM 4058 N N . VAL A 1 531 ? -4.426 4.477 2.118 1.00 64.81 531 VAL A N 1
ATOM 4059 C CA . VAL A 1 531 ? -4.904 3.543 1.074 1.00 64.81 531 VAL A CA 1
ATOM 4060 C C . VAL A 1 531 ? -5.188 4.280 -0.239 1.00 64.81 531 VAL A C 1
ATOM 4062 O O . VAL A 1 531 ? -4.782 3.825 -1.309 1.00 64.81 531 VAL A O 1
ATOM 4065 N N . ARG A 1 532 ? -5.860 5.438 -0.182 1.00 69.81 532 ARG A N 1
ATOM 4066 C CA . ARG A 1 532 ? -6.168 6.245 -1.376 1.00 69.81 532 ARG A CA 1
ATOM 4067 C C . ARG A 1 532 ? -4.911 6.797 -2.043 1.00 69.81 532 ARG A C 1
ATOM 4069 O O . ARG A 1 532 ? -4.874 6.871 -3.270 1.00 69.81 532 ARG A O 1
ATOM 4076 N N . GLN A 1 533 ? -3.904 7.197 -1.269 1.00 67.62 533 GLN A N 1
ATOM 4077 C CA . GLN A 1 533 ? -2.618 7.650 -1.807 1.00 67.62 533 GLN A CA 1
ATOM 4078 C C . GLN A 1 533 ? -1.911 6.517 -2.561 1.00 67.62 533 GLN A C 1
ATOM 4080 O O . GLN A 1 533 ? -1.558 6.702 -3.726 1.00 67.62 533 GLN A O 1
ATOM 4085 N N . LEU A 1 534 ? -1.827 5.322 -1.967 1.00 61.28 534 LEU A N 1
ATOM 4086 C CA . LEU A 1 534 ? -1.248 4.140 -2.616 1.00 61.28 534 LEU A CA 1
ATOM 4087 C C . LEU A 1 534 ? -2.017 3.741 -3.887 1.00 61.28 534 LEU A C 1
ATOM 4089 O O . LEU A 1 534 ? -1.414 3.429 -4.913 1.00 61.28 534 LEU A O 1
ATOM 4093 N N . GLN A 1 535 ? -3.352 3.823 -3.869 1.00 70.75 535 GLN A N 1
ATOM 4094 C CA . GLN A 1 535 ? -4.171 3.596 -5.066 1.00 70.75 535 GLN A CA 1
ATOM 4095 C C . GLN A 1 535 ? -3.873 4.608 -6.179 1.00 70.75 535 GLN A C 1
ATOM 4097 O O . GLN A 1 535 ? -3.777 4.219 -7.345 1.00 70.75 535 GLN A O 1
ATOM 4102 N N . ARG A 1 536 ? -3.708 5.896 -5.849 1.00 71.19 536 ARG A N 1
ATOM 4103 C CA . ARG A 1 536 ? -3.334 6.927 -6.832 1.00 71.19 536 ARG A CA 1
ATOM 4104 C C . ARG A 1 536 ? -1.953 6.658 -7.419 1.00 71.19 536 ARG A C 1
ATOM 4106 O O . ARG A 1 536 ? -1.801 6.754 -8.632 1.00 71.19 536 ARG A O 1
ATOM 4113 N N . GLN A 1 537 ? -0.980 6.272 -6.596 1.00 68.81 537 GLN A N 1
ATOM 4114 C CA . GLN A 1 537 ? 0.366 5.936 -7.062 1.00 68.81 537 GLN A CA 1
ATOM 4115 C C . GLN A 1 537 ? 0.345 4.735 -8.019 1.00 68.81 537 GLN A C 1
ATOM 4117 O O . GLN A 1 537 ? 0.907 4.810 -9.112 1.00 68.81 537 GLN A O 1
ATOM 4122 N N . ALA A 1 538 ? -0.396 3.674 -7.684 1.00 66.00 538 ALA A N 1
ATOM 4123 C CA . ALA A 1 538 ? -0.589 2.529 -8.576 1.00 66.00 538 ALA A CA 1
ATOM 4124 C C . ALA A 1 538 ? -1.257 2.933 -9.907 1.00 66.00 538 ALA A C 1
ATOM 4126 O O . ALA A 1 538 ? -0.859 2.476 -10.978 1.00 66.00 538 ALA A O 1
ATOM 4127 N N . GLN A 1 539 ? -2.244 3.835 -9.876 1.00 72.19 539 GLN A N 1
ATOM 4128 C CA . GLN A 1 539 ? -2.873 4.360 -11.095 1.00 72.19 539 GLN A CA 1
ATOM 4129 C C . GLN A 1 539 ? -1.912 5.194 -11.950 1.00 72.19 539 GLN A C 1
ATOM 4131 O O . GLN A 1 539 ? -1.959 5.096 -13.176 1.00 72.19 539 GLN A O 1
ATOM 4136 N N . LEU A 1 540 ? -1.044 6.002 -11.336 1.00 69.75 540 LEU A N 1
ATOM 4137 C CA . LEU A 1 540 ? -0.023 6.770 -12.054 1.00 69.75 540 LEU A CA 1
ATOM 4138 C C . LEU A 1 540 ? 0.989 5.844 -12.741 1.00 69.75 540 LEU A C 1
ATOM 4140 O O . LEU A 1 540 ? 1.294 6.059 -13.912 1.00 69.75 540 LEU A O 1
ATOM 4144 N N . GLN A 1 541 ? 1.419 4.772 -12.069 1.00 68.94 541 GLN A N 1
ATOM 4145 C CA . GLN A 1 541 ? 2.294 3.748 -12.654 1.00 68.94 541 GLN A CA 1
ATOM 4146 C C . GLN A 1 541 ? 1.627 3.018 -13.834 1.00 68.94 541 GLN A C 1
ATOM 4148 O O . GLN A 1 541 ? 2.259 2.793 -14.862 1.00 68.94 541 GLN A O 1
ATOM 4153 N N . LEU A 1 542 ? 0.329 2.702 -13.757 1.00 69.94 542 LEU A N 1
ATOM 4154 C CA . LEU A 1 542 ? -0.390 2.142 -14.912 1.00 69.94 542 LEU A CA 1
ATOM 4155 C C . LEU A 1 542 ? -0.490 3.126 -16.077 1.00 69.94 542 LEU A C 1
ATOM 4157 O O . LEU A 1 542 ? -0.391 2.716 -17.232 1.00 69.94 542 LEU A O 1
ATOM 4161 N N . ARG A 1 543 ? -0.696 4.418 -15.797 1.00 68.56 543 ARG A N 1
ATOM 4162 C CA . ARG A 1 543 ? -0.750 5.447 -16.843 1.00 68.56 543 ARG A CA 1
ATOM 4163 C C . ARG A 1 543 ? 0.595 5.608 -17.534 1.00 68.56 543 ARG A C 1
ATOM 4165 O O . ARG A 1 543 ? 0.606 5.671 -18.759 1.00 68.56 543 ARG A O 1
ATOM 4172 N N . SER A 1 544 ? 1.701 5.631 -16.787 1.00 66.69 544 SER A N 1
ATOM 4173 C CA . SER A 1 544 ? 3.035 5.716 -17.387 1.00 66.69 544 SER A CA 1
ATOM 4174 C C . SER A 1 544 ? 3.312 4.497 -18.269 1.00 66.69 544 SER A C 1
ATOM 4176 O O . SER A 1 544 ? 3.630 4.671 -19.442 1.00 66.69 544 SER A O 1
ATOM 4178 N N . LEU A 1 545 ? 3.060 3.275 -17.781 1.00 68.75 545 LEU A N 1
ATOM 4179 C CA . LEU A 1 545 ? 3.150 2.048 -18.590 1.00 68.75 545 LEU A CA 1
ATOM 4180 C C . LEU A 1 545 ? 2.240 2.096 -19.831 1.00 68.75 545 LEU A C 1
ATOM 4182 O O . LEU A 1 545 ? 2.635 1.647 -20.907 1.00 68.75 545 LEU A O 1
ATOM 4186 N N . GLY A 1 546 ? 1.046 2.680 -19.706 1.00 68.44 546 GLY A N 1
ATOM 4187 C CA . GLY A 1 546 ? 0.114 2.897 -20.811 1.00 68.44 546 GLY A CA 1
ATOM 4188 C C . GLY A 1 546 ? 0.653 3.838 -21.893 1.00 68.44 546 GLY A C 1
ATOM 4189 O O . GLY A 1 546 ? 0.484 3.543 -23.073 1.00 68.44 546 GLY A O 1
ATOM 4190 N N . VAL A 1 547 ? 1.344 4.922 -21.519 1.00 69.31 547 VAL A N 1
ATOM 4191 C CA . VAL A 1 547 ? 2.012 5.831 -22.471 1.00 69.31 547 VAL A CA 1
ATOM 4192 C C . VAL A 1 547 ? 3.090 5.086 -23.252 1.00 69.31 547 VAL A C 1
ATOM 4194 O O . VAL A 1 547 ? 3.095 5.146 -24.479 1.00 69.31 547 VAL A O 1
ATOM 4197 N N . TYR A 1 548 ? 3.939 4.309 -22.572 1.00 67.38 548 TYR A N 1
ATOM 4198 C CA . TYR A 1 548 ? 4.956 3.499 -23.251 1.00 67.38 548 TYR A CA 1
ATOM 4199 C C . TYR A 1 548 ? 4.340 2.477 -24.199 1.00 67.38 548 TYR A C 1
ATOM 4201 O O . TYR A 1 548 ? 4.861 2.263 -25.289 1.00 67.38 548 TYR A O 1
ATOM 4209 N N . ARG A 1 549 ? 3.215 1.865 -23.823 1.00 73.44 549 ARG A N 1
ATOM 4210 C CA . ARG A 1 549 ? 2.508 0.920 -24.689 1.00 73.44 549 ARG A CA 1
ATOM 4211 C C . ARG A 1 549 ? 1.907 1.599 -25.915 1.00 73.44 549 ARG A C 1
ATOM 4213 O O . ARG A 1 549 ? 2.040 1.068 -27.009 1.00 73.44 549 ARG A O 1
ATOM 4220 N N . LEU A 1 550 ? 1.305 2.777 -25.752 1.00 68.75 550 LEU A N 1
ATOM 4221 C CA . LEU A 1 550 ? 0.762 3.558 -26.865 1.00 68.75 550 LEU A CA 1
ATOM 4222 C C . LEU A 1 550 ? 1.860 4.012 -27.832 1.00 68.75 550 LEU A C 1
ATOM 4224 O O . LEU A 1 550 ? 1.705 3.837 -29.038 1.00 68.75 550 LEU A O 1
ATOM 4228 N N . GLU A 1 551 ? 2.974 4.540 -27.322 1.00 69.06 551 GLU A N 1
ATOM 4229 C CA . GLU A 1 551 ? 4.129 4.926 -28.146 1.00 69.06 551 GLU A CA 1
ATOM 4230 C C . GLU A 1 551 ? 4.798 3.713 -28.799 1.00 69.06 551 GLU A C 1
ATOM 4232 O O . GLU A 1 551 ? 5.169 3.738 -29.978 1.00 69.06 551 GLU A O 1
ATOM 4237 N N . SER A 1 552 ? 4.886 2.600 -28.067 1.00 70.62 552 SER A N 1
ATOM 4238 C CA . SER A 1 552 ? 5.314 1.321 -28.620 1.00 70.62 552 SER A CA 1
ATOM 4239 C C . SER A 1 552 ? 4.391 0.952 -29.783 1.00 70.62 552 SER A C 1
ATOM 4241 O O . SER A 1 552 ? 4.849 0.818 -30.918 1.00 70.62 552 SER A O 1
ATOM 4243 N N . ASP A 1 553 ? 3.085 0.818 -29.587 1.00 73.06 553 ASP A N 1
ATOM 4244 C CA . ASP A 1 553 ? 2.143 0.408 -30.636 1.00 73.06 553 ASP A CA 1
ATOM 4245 C C . ASP A 1 553 ? 2.154 1.368 -31.839 1.00 73.06 553 ASP A C 1
ATOM 4247 O O . ASP A 1 553 ? 2.223 0.923 -32.992 1.00 73.06 553 ASP A O 1
ATOM 4251 N N . ALA A 1 554 ? 2.185 2.679 -31.590 1.00 73.69 554 ALA A N 1
ATOM 4252 C CA . ALA A 1 554 ? 2.283 3.704 -32.625 1.00 73.69 554 ALA A CA 1
ATOM 4253 C C . ALA A 1 554 ? 3.570 3.570 -33.452 1.00 73.69 554 ALA A C 1
ATOM 4255 O O . ALA A 1 554 ? 3.511 3.628 -34.687 1.00 73.69 554 ALA A O 1
ATOM 4256 N N . SER A 1 555 ? 4.717 3.340 -32.804 1.00 69.00 555 SER A N 1
ATOM 4257 C CA . SER A 1 555 ? 5.985 3.117 -33.504 1.00 69.00 555 SER A CA 1
ATOM 4258 C C . SER A 1 555 ? 5.940 1.842 -34.350 1.00 69.00 555 SER A C 1
ATOM 4260 O O . SER A 1 555 ? 6.282 1.906 -35.526 1.00 69.00 555 SER A O 1
ATOM 4262 N N . SER A 1 556 ? 5.382 0.732 -33.848 1.00 73.44 556 SER A N 1
ATOM 4263 C CA . SER A 1 556 ? 5.214 -0.516 -34.623 1.00 73.44 556 SER A CA 1
ATOM 4264 C C . SER A 1 556 ? 4.367 -0.311 -35.872 1.00 73.44 556 SER A C 1
ATOM 4266 O O . SER A 1 556 ? 4.726 -0.774 -36.959 1.00 73.44 556 SER A O 1
ATOM 4268 N N . HIS A 1 557 ? 3.257 0.417 -35.749 1.00 77.25 557 HIS A N 1
ATOM 4269 C CA . HIS A 1 557 ? 2.403 0.715 -36.892 1.00 77.25 557 HIS A CA 1
ATOM 4270 C C . HIS A 1 557 ? 3.110 1.575 -37.943 1.00 77.25 557 HIS A C 1
ATOM 4272 O O . HIS A 1 557 ? 2.933 1.317 -39.139 1.00 77.25 557 HIS A O 1
ATOM 4278 N N . ARG A 1 558 ? 3.928 2.554 -37.528 1.00 74.62 558 ARG A N 1
ATOM 4279 C CA . ARG A 1 558 ? 4.758 3.345 -38.452 1.00 74.62 558 ARG A CA 1
ATOM 4280 C C . ARG A 1 558 ? 5.804 2.465 -39.135 1.00 74.62 558 ARG A C 1
ATOM 4282 O O . ARG A 1 558 ? 5.823 2.416 -40.363 1.00 74.62 558 ARG A O 1
ATOM 4289 N N . THR A 1 559 ? 6.571 1.683 -38.373 1.00 71.38 559 THR A N 1
ATOM 4290 C CA . THR A 1 559 ? 7.625 0.814 -38.922 1.00 71.38 559 THR A CA 1
ATOM 4291 C C . THR A 1 559 ? 7.059 -0.226 -39.891 1.00 71.38 559 THR A C 1
ATOM 4293 O O . THR A 1 559 ? 7.646 -0.459 -40.941 1.00 71.38 559 THR A O 1
ATOM 4296 N N . ARG A 1 560 ? 5.884 -0.816 -39.616 1.00 78.38 560 ARG A N 1
ATOM 4297 C CA . ARG A 1 560 ? 5.230 -1.770 -40.536 1.00 78.38 560 ARG A CA 1
ATOM 4298 C C . ARG A 1 560 ? 4.796 -1.133 -41.856 1.00 78.38 560 ARG A C 1
ATOM 4300 O O . ARG A 1 560 ? 4.953 -1.759 -42.902 1.00 78.38 560 ARG A O 1
ATOM 4307 N N . LYS A 1 561 ? 4.247 0.087 -41.819 1.00 79.75 561 LYS A N 1
ATOM 4308 C CA . LYS A 1 561 ? 3.857 0.813 -43.040 1.00 79.75 561 LYS A CA 1
ATOM 4309 C C . LYS A 1 561 ? 5.079 1.173 -43.878 1.00 79.75 561 LYS A C 1
ATOM 4311 O O . LYS A 1 561 ? 5.085 0.928 -45.082 1.00 79.75 561 LYS A O 1
ATOM 4316 N N . GLU A 1 562 ? 6.119 1.695 -43.236 1.00 73.81 562 GLU A N 1
ATOM 4317 C CA . GLU A 1 562 ? 7.362 2.079 -43.906 1.00 73.81 562 GLU A CA 1
ATOM 4318 C C . GLU A 1 562 ? 8.109 0.856 -44.459 1.00 73.81 562 GLU A C 1
ATOM 4320 O O . GLU A 1 562 ? 8.627 0.912 -45.571 1.00 73.81 562 GLU A O 1
ATOM 4325 N N . ARG A 1 563 ? 8.082 -0.288 -43.758 1.00 72.88 563 ARG A N 1
ATOM 4326 C CA . ARG A 1 563 ? 8.723 -1.543 -44.188 1.00 72.88 563 ARG A CA 1
ATOM 4327 C C . ARG A 1 563 ? 8.271 -2.006 -45.572 1.00 72.88 563 ARG A C 1
ATOM 4329 O O . ARG A 1 563 ? 9.109 -2.425 -46.365 1.00 72.88 563 ARG A O 1
ATOM 4336 N N . HIS A 1 564 ? 6.973 -1.949 -45.873 1.00 76.00 564 HIS A N 1
ATOM 4337 C CA . HIS A 1 564 ? 6.463 -2.397 -47.174 1.00 76.00 564 HIS A CA 1
ATOM 4338 C C . HIS A 1 564 ? 6.958 -1.521 -48.325 1.00 76.00 564 HIS A C 1
ATOM 4340 O O . HIS A 1 564 ? 7.363 -2.045 -49.361 1.00 76.00 564 HIS A O 1
ATOM 4346 N N . HIS A 1 565 ? 6.968 -0.203 -48.127 1.00 75.25 565 HIS A N 1
ATOM 4347 C CA . HIS A 1 565 ? 7.518 0.725 -49.109 1.00 75.25 565 HIS A CA 1
ATOM 4348 C C . HIS A 1 565 ? 9.026 0.505 -49.271 1.00 75.25 565 HIS A C 1
ATOM 4350 O O . HIS A 1 565 ? 9.559 0.499 -50.379 1.00 75.25 565 HIS A O 1
ATOM 4356 N N . PHE A 1 566 ? 9.711 0.279 -48.159 1.00 66.69 566 PHE A N 1
ATOM 4357 C CA . PHE A 1 566 ? 11.156 0.225 -48.102 1.00 66.69 566 PHE A CA 1
ATOM 4358 C C . PHE A 1 566 ? 11.753 -1.080 -48.671 1.00 66.69 566 PHE A C 1
ATOM 4360 O O . PHE A 1 566 ? 12.707 -1.045 -49.450 1.00 66.69 566 PHE A O 1
ATOM 4367 N N . MET A 1 567 ? 11.156 -2.245 -48.385 1.00 68.75 567 MET A N 1
ATOM 4368 C CA . MET A 1 567 ? 11.617 -3.517 -48.971 1.00 68.75 567 MET A CA 1
ATOM 4369 C C . MET A 1 567 ? 11.485 -3.547 -50.502 1.00 68.75 567 MET A C 1
ATOM 4371 O O . MET A 1 567 ? 12.179 -4.326 -51.154 1.00 68.75 567 MET A O 1
ATOM 4375 N N . SER A 1 568 ? 10.628 -2.697 -51.080 1.00 71.62 568 SER A N 1
ATOM 4376 C CA . SER A 1 568 ? 10.461 -2.594 -52.532 1.00 71.62 568 SER A CA 1
ATOM 4377 C C . SER A 1 568 ? 11.539 -1.748 -53.227 1.00 71.62 568 SER A C 1
ATOM 4379 O O . SER A 1 568 ? 11.814 -1.981 -54.401 1.00 71.62 568 SER A O 1
ATOM 4381 N N . THR A 1 569 ? 12.190 -0.816 -52.517 1.00 66.81 569 THR A N 1
ATOM 4382 C CA . THR A 1 569 ? 13.161 0.139 -53.087 1.00 66.81 569 THR A CA 1
ATOM 4383 C C . THR A 1 569 ? 14.628 -0.262 -52.912 1.00 66.81 569 THR A C 1
ATOM 4385 O O . THR A 1 569 ? 15.488 0.276 -53.606 1.00 66.81 569 THR A O 1
ATOM 4388 N N . ALA A 1 570 ? 14.951 -1.221 -52.038 1.00 61.97 570 ALA A N 1
ATOM 4389 C CA . ALA A 1 570 ? 16.322 -1.716 -51.890 1.00 61.97 570 ALA A CA 1
ATOM 4390 C C . ALA A 1 570 ? 16.763 -2.508 -53.141 1.00 61.97 570 ALA A C 1
ATOM 4392 O O . ALA A 1 570 ? 16.224 -3.587 -53.418 1.00 61.97 570 ALA A O 1
ATOM 4393 N N . ALA A 1 571 ? 17.734 -1.977 -53.894 1.00 62.25 571 ALA A N 1
ATOM 4394 C CA . ALA A 1 571 ? 18.129 -2.505 -55.204 1.00 62.25 571 ALA A CA 1
ATOM 4395 C C . ALA A 1 571 ? 19.174 -3.641 -55.151 1.00 62.25 571 ALA A C 1
ATOM 4397 O O . ALA A 1 571 ? 19.164 -4.485 -56.045 1.00 62.25 571 ALA A O 1
ATOM 4398 N N . SER A 1 572 ? 20.028 -3.724 -54.116 1.00 77.25 572 SER A N 1
ATOM 4399 C CA . SER A 1 572 ? 21.020 -4.808 -53.969 1.00 77.25 572 SER A CA 1
ATOM 4400 C C . SER A 1 572 ? 20.597 -5.883 -52.958 1.00 77.25 572 SER A C 1
ATOM 4402 O O . SER A 1 572 ? 19.921 -5.609 -51.963 1.00 77.25 572 SER A O 1
ATOM 4404 N N . LEU A 1 573 ? 20.990 -7.134 -53.231 1.00 79.94 573 LEU A N 1
ATOM 4405 C CA . LEU A 1 573 ? 20.694 -8.306 -52.396 1.00 79.94 573 LEU A CA 1
ATOM 4406 C C . LEU A 1 573 ? 21.319 -8.180 -50.994 1.00 79.94 573 LEU A C 1
ATOM 4408 O O . LEU A 1 573 ? 20.654 -8.464 -50.000 1.00 79.94 573 LEU A O 1
ATOM 4412 N N . GLU A 1 574 ? 22.560 -7.695 -50.917 1.00 76.94 574 GLU A N 1
ATOM 4413 C CA . GLU A 1 574 ? 23.310 -7.524 -49.664 1.00 76.94 574 GLU A CA 1
ATOM 4414 C C . GLU A 1 574 ? 22.636 -6.508 -48.729 1.00 76.94 574 GLU A C 1
ATOM 4416 O O . GLU A 1 574 ? 22.441 -6.785 -47.548 1.00 76.94 574 GLU A O 1
ATOM 4421 N N . ARG A 1 575 ? 22.134 -5.382 -49.255 1.00 78.00 575 ARG A N 1
ATOM 4422 C CA . ARG A 1 575 ? 21.387 -4.393 -48.452 1.00 78.00 575 ARG A CA 1
ATOM 4423 C C . ARG A 1 575 ? 20.075 -4.939 -47.920 1.00 78.00 575 ARG A C 1
ATOM 4425 O O . ARG A 1 575 ? 19.702 -4.659 -46.782 1.00 78.00 575 ARG A O 1
ATOM 4432 N N . ARG A 1 576 ? 19.362 -5.726 -48.732 1.00 81.75 576 ARG A N 1
ATOM 4433 C CA . ARG A 1 576 ? 18.148 -6.405 -48.260 1.00 81.75 576 ARG A CA 1
ATOM 4434 C C . ARG A 1 576 ? 18.477 -7.329 -47.096 1.00 81.75 576 ARG A C 1
ATOM 4436 O O . ARG A 1 576 ? 17.690 -7.393 -46.161 1.00 81.75 576 ARG A O 1
ATOM 4443 N N . GLN A 1 577 ? 19.625 -8.001 -47.129 1.00 87.44 577 GLN A N 1
ATOM 4444 C CA . GLN A 1 577 ? 20.066 -8.867 -46.042 1.00 87.44 577 GLN A CA 1
ATOM 4445 C C . GLN A 1 577 ? 20.395 -8.077 -44.767 1.00 87.44 577 GLN A C 1
ATOM 4447 O O . GLN A 1 577 ? 19.873 -8.434 -43.712 1.00 87.44 577 GLN A O 1
ATOM 4452 N N . VAL A 1 578 ? 21.154 -6.977 -44.859 1.00 88.12 578 VAL A N 1
ATOM 4453 C CA . VAL A 1 578 ? 21.453 -6.095 -43.708 1.00 88.12 578 VAL A CA 1
ATOM 4454 C C . VAL A 1 578 ? 20.166 -5.556 -43.088 1.00 88.12 578 VAL A C 1
ATOM 4456 O O . VAL A 1 578 ? 19.941 -5.709 -41.890 1.00 88.12 578 VAL A O 1
ATOM 4459 N N . MET A 1 579 ? 19.261 -5.015 -43.905 1.00 84.38 579 MET A N 1
ATOM 4460 C CA . MET A 1 579 ? 17.996 -4.456 -43.422 1.00 84.38 579 MET A CA 1
ATOM 4461 C C . MET A 1 579 ? 17.058 -5.516 -42.843 1.00 84.38 579 MET A C 1
ATOM 4463 O O . MET A 1 579 ? 16.380 -5.252 -41.854 1.00 84.38 579 MET A O 1
ATOM 4467 N N . MET A 1 580 ? 17.014 -6.722 -43.421 1.00 86.19 580 MET A N 1
ATOM 4468 C CA . MET A 1 580 ? 16.257 -7.835 -42.840 1.00 86.19 580 MET A CA 1
ATOM 4469 C C . MET A 1 580 ? 16.846 -8.275 -41.499 1.00 86.19 580 MET A C 1
ATOM 4471 O O . MET A 1 580 ? 16.080 -8.572 -40.586 1.00 86.19 580 MET A O 1
ATOM 4475 N N . SER A 1 581 ? 18.175 -8.288 -41.366 1.00 91.75 581 SER A N 1
ATOM 4476 C CA . SER A 1 581 ? 18.851 -8.602 -40.106 1.00 91.75 581 SER A CA 1
ATOM 4477 C C . SER A 1 581 ? 18.556 -7.546 -39.042 1.00 91.75 581 SER A C 1
ATOM 4479 O O . SER A 1 581 ? 18.153 -7.887 -37.934 1.00 91.75 581 SER A O 1
ATOM 4481 N N . MET A 1 582 ? 18.665 -6.262 -39.388 1.00 90.06 582 MET A N 1
ATOM 4482 C CA . MET A 1 582 ? 18.330 -5.161 -38.484 1.00 90.06 582 MET A CA 1
ATOM 4483 C C . MET A 1 582 ? 16.866 -5.191 -38.047 1.00 90.06 582 MET A C 1
ATOM 4485 O O . MET A 1 582 ? 16.589 -5.112 -36.853 1.00 90.06 582 MET A O 1
ATOM 4489 N N . ASP A 1 583 ? 15.933 -5.363 -38.988 1.00 87.94 583 ASP A N 1
ATOM 4490 C CA . ASP A 1 583 ? 14.505 -5.493 -38.681 1.00 87.94 583 ASP A CA 1
ATOM 4491 C C . ASP A 1 583 ? 14.262 -6.697 -37.763 1.00 87.94 583 ASP A C 1
ATOM 4493 O O . ASP A 1 583 ? 13.545 -6.587 -36.771 1.00 87.94 583 ASP A O 1
ATOM 4497 N N . HIS A 1 584 ? 14.909 -7.833 -38.032 1.00 92.69 584 HIS A N 1
ATOM 4498 C CA . HIS A 1 584 ? 14.801 -9.016 -37.188 1.00 92.69 584 HIS A CA 1
ATOM 4499 C C . HIS A 1 584 ? 15.258 -8.745 -35.748 1.00 92.69 584 HIS A C 1
ATOM 4501 O O . HIS A 1 584 ? 14.500 -9.020 -34.814 1.00 92.69 584 HIS A O 1
ATOM 4507 N N . ILE A 1 585 ? 16.445 -8.161 -35.566 1.00 94.38 585 ILE A N 1
ATOM 4508 C CA . ILE A 1 585 ? 16.999 -7.820 -34.247 1.00 94.38 585 ILE A CA 1
ATOM 4509 C C . ILE A 1 585 ? 16.109 -6.788 -33.541 1.00 94.38 585 ILE A C 1
ATOM 4511 O O . ILE A 1 585 ? 15.787 -6.949 -32.363 1.00 94.38 585 ILE A O 1
ATOM 4515 N N . TRP A 1 586 ? 15.629 -5.773 -34.264 1.00 89.62 586 TRP A N 1
ATOM 4516 C CA . TRP A 1 586 ? 14.703 -4.765 -33.748 1.00 89.62 586 TRP A CA 1
ATOM 4517 C C . TRP A 1 586 ? 13.415 -5.392 -33.200 1.00 89.62 586 TRP A C 1
ATOM 4519 O O . TRP A 1 586 ? 13.024 -5.129 -32.060 1.00 89.62 586 TRP A O 1
ATOM 4529 N N . TRP A 1 587 ? 12.770 -6.274 -33.969 1.00 90.25 587 TRP A N 1
ATOM 4530 C CA . TRP A 1 587 ? 11.556 -6.956 -33.516 1.00 90.25 587 TRP A CA 1
ATOM 4531 C C . TRP A 1 587 ? 11.817 -7.895 -32.337 1.00 90.25 587 TRP A C 1
ATOM 4533 O O . TRP A 1 587 ? 10.945 -8.031 -31.476 1.00 90.25 587 TRP A O 1
ATOM 4543 N N . GLN A 1 588 ? 12.994 -8.523 -32.257 1.00 95.19 588 GLN A N 1
ATOM 4544 C CA . GLN A 1 588 ? 13.372 -9.318 -31.088 1.00 95.19 588 GLN A CA 1
ATOM 4545 C C . GLN A 1 588 ? 13.547 -8.453 -29.835 1.00 95.19 588 GLN A C 1
ATOM 4547 O O . GLN A 1 588 ? 13.000 -8.798 -28.784 1.00 95.19 588 GLN A O 1
ATOM 4552 N N . LEU A 1 589 ? 14.250 -7.322 -29.947 1.00 91.00 589 LEU A N 1
ATOM 4553 C CA . LEU A 1 589 ? 14.455 -6.382 -28.844 1.00 91.00 589 LEU A CA 1
ATOM 4554 C C . LEU A 1 589 ? 13.109 -5.886 -28.328 1.00 91.00 589 LEU A C 1
ATOM 4556 O O . LEU A 1 589 ? 12.801 -5.968 -27.138 1.00 91.00 589 LEU A O 1
ATOM 4560 N N . ARG A 1 590 ? 12.260 -5.449 -29.254 1.00 87.94 590 ARG A N 1
ATOM 4561 C CA . ARG A 1 590 ? 10.920 -4.982 -28.943 1.00 87.94 590 ARG A CA 1
ATOM 4562 C C . ARG A 1 590 ? 10.073 -6.049 -28.263 1.00 87.94 590 ARG A C 1
ATOM 4564 O O . ARG A 1 590 ? 9.430 -5.763 -27.259 1.00 87.94 590 ARG A O 1
ATOM 4571 N N . LYS A 1 591 ? 10.101 -7.288 -28.758 1.00 93.38 591 LYS A N 1
ATOM 4572 C CA . LYS A 1 591 ? 9.387 -8.402 -28.124 1.00 93.38 591 LYS A CA 1
ATOM 4573 C C . LYS A 1 591 ? 9.791 -8.555 -26.655 1.00 93.38 591 LYS A C 1
ATOM 4575 O O . LYS A 1 591 ? 8.931 -8.815 -25.821 1.00 93.38 591 LYS A O 1
ATOM 4580 N N . LYS A 1 592 ? 11.071 -8.362 -26.319 1.00 96.19 592 LYS A N 1
ATOM 4581 C CA . LYS A 1 592 ? 11.556 -8.428 -24.931 1.00 96.19 592 LYS A CA 1
ATOM 4582 C C . LYS A 1 592 ? 11.055 -7.267 -24.071 1.00 96.19 592 LYS A C 1
ATOM 4584 O O . LYS A 1 592 ? 10.708 -7.494 -22.911 1.00 96.19 592 LYS A O 1
ATOM 4589 N N . LEU A 1 593 ? 10.958 -6.066 -24.641 1.00 87.75 593 LEU A N 1
ATOM 4590 C CA . LEU A 1 593 ? 10.348 -4.905 -23.986 1.00 87.75 593 LEU A CA 1
ATOM 4591 C C . LEU A 1 593 ? 8.851 -5.128 -23.727 1.00 87.75 593 LEU A C 1
ATOM 4593 O O . LEU A 1 593 ? 8.397 -4.952 -22.599 1.00 87.75 593 LEU A O 1
ATOM 4597 N N . ASP A 1 594 ? 8.105 -5.587 -24.733 1.00 90.31 594 ASP A N 1
ATOM 4598 C CA . ASP A 1 594 ? 6.665 -5.851 -24.627 1.00 90.31 594 ASP A CA 1
ATOM 4599 C C . ASP A 1 594 ? 6.371 -6.992 -23.627 1.00 90.31 594 ASP A C 1
ATOM 4601 O O . ASP A 1 594 ? 5.455 -6.889 -22.806 1.00 90.31 594 ASP A O 1
ATOM 4605 N N . GLU A 1 595 ? 7.188 -8.057 -23.625 1.00 94.50 595 GLU A N 1
ATOM 4606 C CA . GLU A 1 595 ? 7.134 -9.127 -22.617 1.00 94.50 595 GLU A CA 1
ATOM 4607 C C . GLU A 1 595 ? 7.310 -8.557 -21.200 1.00 94.50 595 GLU A C 1
ATOM 4609 O O . GLU A 1 595 ? 6.547 -8.909 -20.300 1.00 94.50 595 GLU A O 1
ATOM 4614 N N . TYR A 1 596 ? 8.266 -7.648 -20.984 1.00 94.62 596 TYR A N 1
ATOM 4615 C CA . TYR A 1 596 ? 8.440 -6.990 -19.688 1.00 94.62 596 TYR A CA 1
ATOM 4616 C C . TYR A 1 596 ? 7.250 -6.098 -19.310 1.00 94.62 596 TYR A C 1
ATOM 4618 O O . TYR A 1 596 ? 6.727 -6.235 -18.202 1.00 94.62 596 TYR A O 1
ATOM 4626 N N . LEU A 1 597 ? 6.788 -5.233 -20.218 1.00 88.12 597 LEU A N 1
ATOM 4627 C CA . LEU A 1 597 ? 5.653 -4.336 -19.976 1.00 88.12 597 LEU A CA 1
ATOM 4628 C C . LEU A 1 597 ? 4.395 -5.109 -19.562 1.00 88.12 597 LEU A C 1
ATOM 4630 O O . LEU A 1 597 ? 3.683 -4.678 -18.657 1.00 88.12 597 LEU A O 1
ATOM 4634 N N . SER A 1 598 ? 4.152 -6.280 -20.161 1.00 93.00 598 SER A N 1
ATOM 4635 C CA . SER A 1 598 ? 3.022 -7.138 -19.787 1.00 93.00 598 SER A CA 1
ATOM 4636 C C . SER A 1 598 ? 3.109 -7.657 -18.344 1.00 93.00 598 SER A C 1
ATOM 4638 O O . SER A 1 598 ? 2.111 -7.645 -17.622 1.00 93.00 598 SER A O 1
ATOM 4640 N N . VAL A 1 599 ? 4.305 -8.051 -17.892 1.00 93.94 599 VAL A N 1
ATOM 4641 C CA . VAL A 1 599 ? 4.535 -8.525 -16.518 1.00 93.94 599 VAL A CA 1
ATOM 4642 C C . VAL A 1 599 ? 4.487 -7.363 -15.522 1.00 93.94 599 VAL A C 1
ATOM 4644 O O . VAL A 1 599 ? 3.974 -7.531 -14.418 1.00 93.94 599 VAL A O 1
ATOM 4647 N N . ALA A 1 600 ? 4.965 -6.177 -15.905 1.00 85.94 600 ALA A N 1
ATOM 4648 C CA . ALA A 1 600 ? 4.860 -4.971 -15.085 1.00 85.94 600 ALA A CA 1
ATOM 4649 C C . ALA A 1 600 ? 3.396 -4.514 -14.908 1.00 85.94 600 ALA A C 1
ATOM 4651 O O . ALA A 1 600 ? 3.011 -4.070 -13.830 1.00 85.94 600 ALA A O 1
ATOM 4652 N N . GLU A 1 601 ? 2.544 -4.663 -15.926 1.00 87.75 601 GLU A N 1
ATOM 4653 C CA . GLU A 1 601 ? 1.105 -4.395 -15.792 1.00 87.75 601 GLU A CA 1
ATOM 4654 C C . GLU A 1 601 ? 0.428 -5.396 -14.835 1.00 87.75 601 GLU A C 1
ATOM 4656 O O . GLU A 1 601 ? -0.386 -5.001 -13.997 1.00 87.75 601 GLU A O 1
ATOM 4661 N N . GLU A 1 602 ? 0.779 -6.686 -14.927 1.00 91.25 602 GLU A N 1
ATOM 4662 C CA . GLU A 1 602 ? 0.299 -7.732 -14.010 1.00 91.25 602 GLU A CA 1
ATOM 4663 C C . GLU A 1 602 ? 0.714 -7.441 -12.559 1.00 91.25 602 GLU A C 1
ATOM 4665 O O . GLU A 1 602 ? -0.111 -7.548 -11.649 1.00 91.25 602 GLU A O 1
ATOM 4670 N N . GLU A 1 603 ? 1.956 -6.993 -12.346 1.00 88.94 603 GLU A N 1
ATOM 4671 C CA . GLU A 1 603 ? 2.454 -6.529 -11.050 1.00 88.94 603 GLU A CA 1
ATOM 4672 C C . GLU A 1 603 ? 1.567 -5.414 -10.481 1.00 88.94 603 GLU A C 1
ATOM 4674 O O . GLU A 1 603 ? 1.022 -5.569 -9.385 1.00 88.94 603 GLU A O 1
ATOM 4679 N N . VAL A 1 604 ? 1.349 -4.319 -11.215 1.00 82.06 604 VAL A N 1
ATOM 4680 C CA . VAL A 1 604 ? 0.553 -3.199 -10.687 1.00 82.06 604 VAL A CA 1
ATOM 4681 C C . VAL A 1 604 ? -0.908 -3.603 -10.456 1.00 82.06 604 VAL A C 1
ATOM 4683 O O . VAL A 1 604 ? -1.506 -3.210 -9.450 1.00 82.06 604 VAL A O 1
ATOM 4686 N N . ARG A 1 605 ? -1.483 -4.448 -11.323 1.00 86.50 605 ARG A N 1
ATOM 4687 C CA . ARG A 1 605 ? -2.835 -4.997 -11.128 1.00 86.50 605 ARG A CA 1
ATOM 4688 C C . ARG A 1 605 ? -2.919 -5.853 -9.858 1.00 86.50 605 ARG A C 1
ATOM 4690 O O . ARG A 1 605 ? -3.910 -5.760 -9.139 1.00 86.50 605 ARG A O 1
ATOM 4697 N N . SER A 1 606 ? -1.891 -6.641 -9.541 1.00 85.62 606 SER A N 1
ATOM 4698 C CA . SER A 1 606 ? -1.862 -7.441 -8.308 1.00 85.62 606 SER A CA 1
ATOM 4699 C C . SER A 1 606 ? -1.879 -6.565 -7.046 1.00 85.62 606 SER A C 1
ATOM 4701 O O . SER A 1 606 ? -2.660 -6.830 -6.129 1.00 85.62 606 SER A O 1
ATOM 4703 N N . PHE A 1 607 ? -1.141 -5.447 -7.047 1.00 82.12 607 PHE A N 1
ATOM 4704 C CA . PHE A 1 607 ? -1.180 -4.464 -5.962 1.00 82.12 607 PHE A CA 1
ATOM 4705 C C . PHE A 1 607 ? -2.553 -3.803 -5.815 1.00 82.12 607 PHE A C 1
ATOM 4707 O O . PHE A 1 607 ? -3.024 -3.631 -4.691 1.00 82.12 607 PHE A O 1
ATOM 4714 N N . GLN A 1 608 ? -3.226 -3.471 -6.922 1.00 83.38 608 GLN A N 1
ATOM 4715 C CA . GLN A 1 608 ? -4.594 -2.940 -6.878 1.00 83.38 608 GLN A CA 1
ATOM 4716 C C . GLN A 1 608 ? -5.562 -3.918 -6.213 1.00 83.38 608 GLN A C 1
ATOM 4718 O O . GLN A 1 608 ? -6.301 -3.517 -5.315 1.00 83.38 608 GLN A O 1
ATOM 4723 N N . VAL A 1 609 ? -5.499 -5.201 -6.582 1.00 87.81 609 VAL A N 1
ATOM 4724 C CA . VAL A 1 609 ? -6.301 -6.247 -5.933 1.00 87.81 609 VAL A CA 1
ATOM 4725 C C . VAL A 1 609 ? -5.984 -6.301 -4.440 1.00 87.81 609 VAL A C 1
ATOM 4727 O O . VAL A 1 609 ? -6.897 -6.270 -3.623 1.00 87.81 609 VAL A O 1
ATOM 4730 N N . SER A 1 610 ? -4.709 -6.288 -4.042 1.00 82.94 610 SER A N 1
ATOM 4731 C CA . SER A 1 610 ? -4.357 -6.309 -2.617 1.00 82.94 610 SER A CA 1
ATOM 4732 C C . SER A 1 610 ? -4.821 -5.061 -1.848 1.00 82.94 610 SER A C 1
ATOM 4734 O O . SER A 1 610 ? -5.135 -5.167 -0.662 1.00 82.94 610 SER A O 1
ATOM 4736 N N . LEU A 1 611 ? -4.908 -3.891 -2.492 1.00 80.38 611 LEU A N 1
ATOM 4737 C CA . LEU A 1 611 ? -5.488 -2.674 -1.903 1.00 80.38 611 LEU A CA 1
ATOM 4738 C C . LEU A 1 611 ? -7.008 -2.799 -1.712 1.00 80.38 611 LEU A C 1
ATOM 4740 O O . LEU A 1 611 ? -7.544 -2.364 -0.692 1.00 80.38 611 LEU A O 1
ATOM 4744 N N . GLU A 1 612 ? -7.712 -3.413 -2.663 1.00 85.75 612 GLU A N 1
ATOM 4745 C CA . GLU A 1 612 ? -9.150 -3.699 -2.557 1.00 85.75 612 GLU A CA 1
ATOM 4746 C C . GLU A 1 612 ? -9.454 -4.747 -1.474 1.00 85.75 612 GLU A C 1
ATOM 4748 O O . GLU A 1 612 ? -10.426 -4.614 -0.720 1.00 85.75 612 GLU A O 1
ATOM 4753 N N . GLU A 1 613 ? -8.601 -5.766 -1.350 1.00 85.19 613 GLU A N 1
ATOM 4754 C CA . GLU A 1 613 ? -8.661 -6.773 -0.286 1.00 85.19 613 GLU A CA 1
ATOM 4755 C C . GLU A 1 613 ? -8.419 -6.146 1.089 1.00 85.19 613 GLU A C 1
ATOM 4757 O O . GLU A 1 613 ? -9.160 -6.441 2.028 1.00 85.19 613 GLU A O 1
ATOM 4762 N N . MET A 1 614 ? -7.463 -5.216 1.204 1.00 77.31 614 MET A N 1
ATOM 4763 C CA . MET A 1 614 ? -7.246 -4.429 2.423 1.00 77.31 614 MET A CA 1
ATOM 4764 C C . MET A 1 614 ? -8.482 -3.604 2.780 1.00 77.31 614 MET A C 1
ATOM 4766 O O . MET A 1 614 ? -8.949 -3.661 3.917 1.00 77.31 614 MET A O 1
ATOM 4770 N N . GLY A 1 615 ? -9.085 -2.918 1.805 1.00 76.88 615 GLY A N 1
ATOM 4771 C CA . GLY A 1 615 ? -10.359 -2.230 2.008 1.00 76.88 615 GLY A CA 1
ATOM 4772 C C . GLY A 1 615 ? -11.460 -3.185 2.484 1.00 76.88 615 GLY A C 1
ATOM 4773 O O . GLY A 1 615 ? -12.179 -2.886 3.435 1.00 76.88 615 GLY A O 1
ATOM 4774 N N . SER A 1 616 ? -11.572 -4.371 1.887 1.00 85.50 616 SER A N 1
ATOM 4775 C CA . SER A 1 616 ? -12.556 -5.389 2.284 1.00 85.50 616 SER A CA 1
ATOM 4776 C C . SER A 1 616 ? -12.308 -5.941 3.690 1.00 85.50 616 SER A C 1
ATOM 4778 O O . SER A 1 616 ? -13.260 -6.177 4.437 1.00 85.50 616 SER A O 1
ATOM 4780 N N . TYR A 1 617 ? -11.044 -6.123 4.067 1.00 79.38 617 TYR A N 1
ATOM 4781 C CA . TYR A 1 617 ? -10.627 -6.542 5.400 1.00 79.38 617 TYR A CA 1
ATOM 4782 C C . TYR A 1 617 ? -10.972 -5.492 6.460 1.00 79.38 617 TYR A C 1
ATOM 4784 O O . TYR A 1 617 ? -11.536 -5.849 7.495 1.00 79.38 617 TYR A O 1
ATOM 4792 N N . MET A 1 618 ? -10.705 -4.210 6.182 1.00 68.75 618 MET A N 1
ATOM 4793 C CA . MET A 1 618 ? -11.055 -3.093 7.070 1.00 68.75 618 MET A CA 1
ATOM 4794 C C . MET A 1 618 ? -12.563 -3.021 7.344 1.00 68.75 618 MET A C 1
ATOM 4796 O O . MET A 1 618 ? -12.973 -2.753 8.465 1.00 68.75 618 MET A O 1
ATOM 4800 N N . HIS A 1 619 ? -13.397 -3.334 6.348 1.00 78.50 619 HIS A N 1
ATOM 4801 C CA . HIS A 1 619 ? -14.857 -3.386 6.498 1.00 78.50 619 HIS A CA 1
ATOM 4802 C C . HIS A 1 619 ? -15.373 -4.741 7.022 1.00 78.50 619 HIS A C 1
ATOM 4804 O O . HIS A 1 619 ? -16.554 -5.052 6.859 1.00 78.50 619 HIS A O 1
ATOM 4810 N N . CYS A 1 620 ? -14.502 -5.585 7.586 1.00 77.06 620 CYS A N 1
ATOM 4811 C CA . CYS A 1 620 ? -14.829 -6.917 8.108 1.00 77.06 620 CYS A CA 1
ATOM 4812 C C . CYS A 1 620 ? -15.498 -7.869 7.095 1.00 77.06 620 CYS A C 1
ATOM 4814 O O . CYS A 1 620 ? -16.096 -8.869 7.490 1.00 77.06 620 CYS A O 1
ATOM 4816 N N . LYS A 1 621 ? -15.387 -7.603 5.786 1.00 83.19 621 LYS A N 1
ATOM 4817 C CA . LYS A 1 621 ? -15.953 -8.463 4.730 1.00 83.19 621 LYS A CA 1
ATOM 4818 C C . LYS A 1 621 ? -15.082 -9.687 4.454 1.00 83.19 621 LYS A C 1
ATOM 4820 O O . LYS A 1 621 ? -15.586 -10.687 3.951 1.00 83.19 621 LYS A O 1
ATOM 4825 N N . LYS A 1 622 ? -13.783 -9.606 4.760 1.00 84.75 622 LYS A N 1
ATOM 4826 C CA . LYS A 1 622 ? -12.801 -10.676 4.539 1.00 84.75 622 LYS A CA 1
ATOM 4827 C C . LYS A 1 622 ? -11.889 -10.895 5.748 1.00 84.75 622 LYS A C 1
ATOM 4829 O O . LYS A 1 622 ? -11.691 -10.005 6.576 1.00 84.75 622 LYS A O 1
ATOM 4834 N N . GLY A 1 623 ? -11.374 -12.120 5.865 1.00 76.56 623 GLY A N 1
ATOM 4835 C CA . GLY A 1 623 ? -10.450 -12.534 6.924 1.00 76.56 623 GLY A CA 1
ATOM 4836 C C . GLY A 1 623 ? -8.993 -12.176 6.620 1.00 76.56 623 GLY A C 1
ATOM 4837 O O . GLY A 1 623 ? -8.652 -11.849 5.485 1.00 76.56 623 GLY A O 1
ATOM 4838 N N . PHE A 1 624 ? -8.124 -12.268 7.634 1.00 76.75 624 PHE A N 1
ATOM 4839 C CA . PHE A 1 624 ? -6.692 -11.958 7.497 1.00 76.75 624 PHE A CA 1
ATOM 4840 C C . PHE A 1 624 ? -5.990 -12.884 6.501 1.00 76.75 624 PHE A C 1
ATOM 4842 O O . PHE A 1 624 ? -5.138 -12.437 5.749 1.00 76.75 624 PHE A O 1
ATOM 4849 N N . SER A 1 625 ? -6.414 -14.147 6.407 1.00 77.56 625 SER A N 1
ATOM 4850 C CA . SER A 1 625 ? -5.870 -15.100 5.435 1.00 77.56 625 SER A CA 1
ATOM 4851 C C . SER A 1 625 ? -6.044 -14.644 3.983 1.00 77.56 625 SER A C 1
ATOM 4853 O O . SER A 1 625 ? -5.131 -14.821 3.184 1.00 77.56 625 SER A O 1
ATOM 4855 N N . SER A 1 626 ? -7.176 -14.021 3.634 1.00 81.56 626 SER A N 1
ATOM 4856 C CA . SER A 1 626 ? -7.393 -13.457 2.294 1.00 81.56 626 SER A CA 1
ATOM 4857 C C . SER A 1 626 ? -6.468 -12.271 2.025 1.00 81.56 626 SER A C 1
ATOM 4859 O O . SER A 1 626 ? -5.910 -12.172 0.936 1.00 81.56 626 SER A O 1
ATOM 4861 N N . LEU A 1 627 ? -6.276 -11.418 3.036 1.00 76.19 627 LEU A N 1
ATOM 4862 C CA . LEU A 1 627 ? -5.398 -10.253 2.964 1.00 76.19 627 LEU A CA 1
ATOM 4863 C C . LEU A 1 627 ? -3.922 -10.656 2.806 1.00 76.19 627 LEU A C 1
ATOM 4865 O O . LEU A 1 627 ? -3.208 -10.114 1.967 1.00 76.19 627 LEU A O 1
ATOM 4869 N N . VAL A 1 628 ? -3.471 -11.639 3.587 1.00 73.81 628 VAL A N 1
ATOM 4870 C CA . VAL A 1 628 ? -2.120 -12.200 3.473 1.00 73.81 628 VAL A CA 1
ATOM 4871 C C . VAL A 1 628 ? -1.943 -12.855 2.107 1.00 73.81 628 VAL A C 1
ATOM 4873 O O . VAL A 1 628 ? -0.966 -12.567 1.429 1.00 73.81 628 VAL A O 1
ATOM 4876 N N . ALA A 1 629 ? -2.911 -13.652 1.644 1.00 81.62 629 ALA A N 1
ATOM 4877 C CA . ALA A 1 629 ? -2.836 -14.289 0.330 1.00 81.62 629 ALA A CA 1
ATOM 4878 C C . ALA A 1 629 ? -2.714 -13.268 -0.817 1.00 81.62 629 ALA A C 1
ATOM 4880 O O . ALA A 1 629 ? -1.906 -13.466 -1.729 1.00 81.62 629 ALA A O 1
ATOM 4881 N N . SER A 1 630 ? -3.462 -12.158 -0.773 1.00 83.25 630 SER A N 1
ATOM 4882 C CA . SER A 1 630 ? -3.360 -11.102 -1.790 1.00 83.25 630 SER A CA 1
ATOM 4883 C C . SER A 1 630 ? -2.028 -10.355 -1.727 1.00 83.25 630 SER A C 1
ATOM 4885 O O . SER A 1 630 ? -1.439 -10.057 -2.770 1.00 83.25 630 SER A O 1
ATOM 4887 N N . TYR A 1 631 ? -1.513 -10.105 -0.520 1.00 77.69 631 TYR A N 1
ATOM 4888 C CA . TYR A 1 631 ? -0.194 -9.509 -0.324 1.00 77.69 631 TYR A CA 1
ATOM 4889 C C . TYR A 1 631 ? 0.916 -10.422 -0.861 1.00 77.69 631 TYR A C 1
ATOM 4891 O O . TYR A 1 631 ? 1.728 -9.990 -1.680 1.00 77.69 631 TYR A O 1
ATOM 4899 N N . THR A 1 632 ? 0.908 -11.708 -0.498 1.00 75.12 632 THR A N 1
ATOM 4900 C CA . THR A 1 632 ? 1.865 -12.707 -0.996 1.00 75.12 632 THR A CA 1
ATOM 4901 C C . THR A 1 632 ? 1.811 -12.819 -2.520 1.00 75.12 632 THR A C 1
ATOM 4903 O O . THR A 1 632 ? 2.857 -12.859 -3.167 1.00 75.12 632 THR A O 1
ATOM 4906 N N . SER A 1 633 ? 0.612 -12.801 -3.115 1.00 87.56 633 SER A N 1
ATOM 4907 C CA . SER A 1 633 ? 0.437 -12.784 -4.574 1.00 87.56 633 SER A CA 1
ATOM 4908 C C . SER A 1 633 ? 1.034 -11.528 -5.221 1.00 87.56 633 SER A C 1
ATOM 4910 O O . SER A 1 633 ? 1.649 -11.613 -6.288 1.00 87.56 633 SER A O 1
ATOM 4912 N N . SER A 1 634 ? 0.898 -10.367 -4.575 1.00 81.06 634 SER A N 1
ATOM 4913 C CA . SER A 1 634 ? 1.479 -9.107 -5.059 1.00 81.06 634 SER A CA 1
ATOM 4914 C C . SER A 1 634 ? 3.005 -9.137 -4.993 1.00 81.06 634 SER A C 1
ATOM 4916 O O . SER A 1 634 ? 3.685 -8.821 -5.968 1.00 81.06 634 SER A O 1
ATOM 4918 N N . MET A 1 635 ? 3.566 -9.636 -3.887 1.00 80.62 635 MET A N 1
ATOM 4919 C CA . MET A 1 635 ? 5.013 -9.817 -3.728 1.00 80.62 635 MET A CA 1
ATOM 4920 C C . MET A 1 635 ? 5.590 -10.839 -4.718 1.00 80.62 635 MET A C 1
ATOM 4922 O O . MET A 1 635 ? 6.692 -10.655 -5.241 1.00 80.62 635 MET A O 1
ATOM 4926 N N . ALA A 1 636 ? 4.855 -11.912 -5.021 1.00 80.56 636 ALA A N 1
ATOM 4927 C CA . ALA A 1 636 ? 5.250 -12.879 -6.043 1.00 80.56 636 ALA A CA 1
ATOM 4928 C C . ALA A 1 636 ? 5.283 -12.248 -7.447 1.00 80.56 636 ALA A C 1
ATOM 4930 O O . ALA A 1 636 ? 6.223 -12.494 -8.211 1.00 80.56 636 ALA A O 1
ATOM 4931 N N . SER A 1 637 ? 4.301 -11.398 -7.761 1.00 86.19 637 SER A N 1
ATOM 4932 C CA . SER A 1 637 ? 4.218 -10.668 -9.033 1.00 86.19 637 SER A CA 1
ATOM 4933 C C . SER A 1 637 ? 5.349 -9.644 -9.173 1.00 86.19 637 SER A C 1
ATOM 4935 O O . SER A 1 637 ? 6.022 -9.625 -10.203 1.00 86.19 637 SER A O 1
ATOM 4937 N N . LEU A 1 638 ? 5.666 -8.905 -8.105 1.00 80.56 638 LEU A N 1
ATOM 4938 C CA . LEU A 1 638 ? 6.829 -8.009 -8.028 1.00 80.56 638 LEU A CA 1
ATOM 4939 C C . LEU A 1 638 ? 8.139 -8.756 -8.323 1.00 80.56 638 LEU A C 1
ATOM 4941 O O . LEU A 1 638 ? 8.910 -8.381 -9.207 1.00 80.56 638 LEU A O 1
ATOM 4945 N N . LYS A 1 639 ? 8.374 -9.893 -7.657 1.00 78.19 639 LYS A N 1
ATOM 4946 C CA . LYS A 1 639 ? 9.561 -10.729 -7.914 1.00 78.19 639 LYS A CA 1
ATOM 4947 C C . LYS A 1 639 ? 9.620 -11.246 -9.350 1.00 78.19 639 LYS A C 1
ATOM 4949 O O . LYS A 1 639 ? 10.708 -11.365 -9.921 1.00 78.19 639 LYS A O 1
ATOM 4954 N N . ARG A 1 640 ? 8.475 -11.608 -9.935 1.00 91.62 640 ARG A N 1
ATOM 4955 C CA . ARG A 1 640 ? 8.384 -12.036 -11.338 1.00 91.62 640 ARG A CA 1
ATOM 4956 C C . ARG A 1 640 ? 8.759 -10.891 -12.278 1.00 91.62 640 ARG A C 1
ATOM 4958 O O . ARG A 1 640 ? 9.610 -11.104 -13.139 1.00 91.62 640 ARG A O 1
ATOM 4965 N N . SER A 1 641 ? 8.210 -9.701 -12.058 1.00 91.38 641 SER A N 1
ATOM 4966 C CA . SER A 1 641 ? 8.544 -8.479 -12.795 1.00 91.38 641 SER A CA 1
ATOM 4967 C C . SER A 1 641 ? 10.033 -8.152 -12.711 1.00 91.38 641 SER A C 1
ATOM 4969 O O . SER A 1 641 ? 10.680 -7.987 -13.741 1.00 91.38 641 SER A O 1
ATOM 4971 N N . HIS A 1 642 ? 10.641 -8.223 -11.522 1.00 87.81 642 HIS A N 1
ATOM 4972 C CA . HIS A 1 642 ? 12.082 -8.000 -11.347 1.00 87.81 642 HIS A CA 1
ATOM 4973 C C . HIS A 1 642 ? 12.952 -9.015 -12.104 1.00 87.81 642 HIS A C 1
ATOM 4975 O O . HIS A 1 642 ? 14.028 -8.677 -12.600 1.00 87.81 642 HIS A O 1
ATOM 4981 N N . ARG A 1 643 ? 12.535 -10.285 -12.180 1.00 92.12 643 ARG A N 1
ATOM 4982 C CA . ARG A 1 643 ? 13.243 -11.294 -12.989 1.00 92.12 643 ARG A CA 1
ATOM 4983 C C . ARG A 1 643 ? 13.101 -11.003 -14.480 1.00 92.12 643 ARG A C 1
ATOM 4985 O O . ARG A 1 643 ? 14.097 -11.077 -15.197 1.00 92.12 643 ARG A O 1
ATOM 4992 N N . GLN A 1 644 ? 11.900 -10.636 -14.922 1.00 96.75 644 GLN A N 1
ATOM 4993 C CA . GLN A 1 644 ? 11.638 -10.302 -16.319 1.00 96.75 644 GLN A CA 1
ATOM 4994 C C . GLN A 1 644 ? 12.391 -9.041 -16.751 1.00 96.75 644 GLN A C 1
ATOM 4996 O O . GLN A 1 644 ? 12.956 -9.025 -17.837 1.00 96.75 644 GLN A O 1
ATOM 5001 N N . LEU A 1 645 ? 12.477 -8.033 -15.884 1.00 94.19 645 LEU A N 1
ATOM 5002 C CA . LEU A 1 645 ? 13.247 -6.811 -16.099 1.00 94.19 645 LEU A CA 1
ATOM 5003 C C . LEU A 1 645 ? 14.736 -7.112 -16.320 1.00 94.19 645 LEU A C 1
ATOM 5005 O O . LEU A 1 645 ? 15.319 -6.673 -17.309 1.00 94.19 645 LEU A O 1
ATOM 5009 N N . ARG A 1 646 ? 15.340 -7.943 -15.455 1.00 95.06 646 ARG A N 1
ATOM 5010 C CA . ARG A 1 646 ? 16.735 -8.388 -15.624 1.00 95.06 646 ARG A CA 1
ATOM 5011 C C . ARG A 1 646 ? 16.956 -9.177 -16.906 1.00 95.06 646 ARG A C 1
ATOM 5013 O O . ARG A 1 646 ? 17.976 -9.001 -17.569 1.00 95.06 646 ARG A O 1
ATOM 5020 N N . HIS A 1 647 ? 16.010 -10.043 -17.254 1.00 96.69 647 HIS A N 1
ATOM 5021 C CA . HIS A 1 647 ? 16.069 -10.800 -18.496 1.00 96.69 647 HIS A CA 1
ATOM 5022 C C . HIS A 1 647 ? 15.978 -9.886 -19.725 1.00 96.69 647 HIS A C 1
ATOM 5024 O O . HIS A 1 647 ? 16.808 -10.011 -20.623 1.00 96.69 647 HIS A O 1
ATOM 5030 N N . ALA A 1 648 ? 15.017 -8.959 -19.741 1.00 96.88 648 ALA A N 1
ATOM 5031 C CA . ALA A 1 648 ? 14.814 -8.010 -20.828 1.00 96.88 648 ALA A CA 1
ATOM 5032 C C . ALA A 1 648 ? 16.030 -7.100 -21.016 1.00 96.88 648 ALA A C 1
ATOM 5034 O O . ALA A 1 648 ? 16.441 -6.897 -22.152 1.00 96.88 648 ALA A O 1
ATOM 5035 N N . TRP A 1 649 ? 16.656 -6.632 -19.929 1.00 96.88 649 TRP A N 1
ATOM 5036 C CA . TRP A 1 649 ? 17.889 -5.850 -20.022 1.00 96.88 649 TRP A CA 1
ATOM 5037 C C . TRP A 1 649 ? 19.019 -6.637 -20.664 1.00 96.88 649 TRP A C 1
ATOM 5039 O O . TRP A 1 649 ? 19.583 -6.187 -21.651 1.00 96.88 649 TRP A O 1
ATOM 5049 N N . ARG A 1 650 ? 19.337 -7.821 -20.126 1.00 97.12 650 ARG A N 1
ATOM 5050 C CA . ARG A 1 650 ? 20.462 -8.625 -20.614 1.00 97.12 650 ARG A CA 1
ATOM 5051 C C . ARG A 1 650 ? 20.309 -8.951 -22.099 1.00 97.12 650 ARG A C 1
ATOM 5053 O O . ARG A 1 650 ? 21.209 -8.670 -22.884 1.00 97.12 650 ARG A O 1
ATOM 5060 N N . VAL A 1 651 ? 19.147 -9.483 -22.483 1.00 97.19 651 VAL A N 1
ATOM 5061 C CA . VAL A 1 651 ? 18.871 -9.820 -23.886 1.00 97.19 651 VAL A CA 1
ATOM 5062 C C . VAL A 1 651 ? 18.821 -8.556 -24.744 1.00 97.19 651 VAL A C 1
ATOM 5064 O O . VAL A 1 651 ? 19.337 -8.552 -25.852 1.00 97.19 651 VAL A O 1
ATOM 5067 N N . GLY A 1 652 ? 18.252 -7.462 -24.238 1.00 95.50 652 GLY A N 1
ATOM 5068 C CA . GLY A 1 652 ? 18.193 -6.203 -24.971 1.00 95.50 652 GLY A CA 1
ATOM 5069 C C . GLY A 1 652 ? 19.568 -5.588 -25.234 1.00 95.50 652 GLY A C 1
ATOM 5070 O O . GLY A 1 652 ? 19.825 -5.126 -26.342 1.00 95.50 652 GLY A O 1
ATOM 5071 N N . SER A 1 653 ? 20.484 -5.650 -24.262 1.00 94.50 653 SER A N 1
ATOM 5072 C CA . SER A 1 653 ? 21.865 -5.193 -24.437 1.00 94.50 653 SER A CA 1
ATOM 5073 C C . SER A 1 653 ? 22.654 -6.071 -25.410 1.00 94.50 653 SER A C 1
ATOM 5075 O O . SER A 1 653 ? 23.416 -5.538 -26.212 1.00 94.50 653 SER A O 1
ATOM 5077 N N . GLU A 1 654 ? 22.440 -7.393 -25.381 1.00 96.50 654 GLU A N 1
ATOM 5078 C CA . GLU A 1 654 ? 23.030 -8.333 -26.346 1.00 96.50 654 GLU A CA 1
ATOM 5079 C C . GLU A 1 654 ? 22.542 -8.011 -27.772 1.00 96.50 654 GLU A C 1
ATOM 5081 O O . GLU A 1 654 ? 23.356 -7.835 -28.678 1.00 96.50 654 GLU A O 1
ATOM 5086 N N . LEU A 1 655 ? 21.229 -7.829 -27.953 1.00 97.06 655 LEU A N 1
ATOM 5087 C CA . LEU A 1 655 ? 20.620 -7.505 -29.247 1.00 97.06 655 LEU A CA 1
ATOM 5088 C C . LEU A 1 655 ? 21.048 -6.135 -29.781 1.00 97.06 655 LEU A C 1
ATOM 5090 O O . LEU A 1 655 ? 21.267 -5.995 -30.981 1.00 97.06 655 LEU A O 1
ATOM 5094 N N . LEU A 1 656 ? 21.201 -5.116 -28.929 1.00 92.88 656 LEU A N 1
ATOM 5095 C CA . LEU A 1 656 ? 21.703 -3.821 -29.395 1.00 92.88 656 LEU A CA 1
ATOM 5096 C C . LEU A 1 656 ? 23.175 -3.908 -29.828 1.00 92.88 656 LEU A C 1
ATOM 5098 O O . LEU A 1 656 ? 23.556 -3.291 -30.820 1.00 92.88 656 LEU A O 1
ATOM 5102 N N . GLY A 1 657 ? 23.988 -4.708 -29.133 1.00 94.75 657 GLY A N 1
ATOM 5103 C CA . GLY A 1 657 ? 25.359 -5.007 -29.554 1.00 94.75 657 GLY A CA 1
ATOM 5104 C C . GLY A 1 657 ? 25.421 -5.752 -30.892 1.00 94.75 657 GLY A C 1
ATOM 5105 O O . GLY A 1 657 ? 26.262 -5.436 -31.739 1.00 94.75 657 GLY A O 1
ATOM 5106 N N . GLU A 1 658 ? 24.505 -6.696 -31.121 1.00 97.19 658 GLU A N 1
ATOM 5107 C CA . GLU A 1 658 ? 24.351 -7.382 -32.409 1.00 97.19 658 GLU A CA 1
ATOM 5108 C C . GLU A 1 658 ? 23.935 -6.400 -33.511 1.00 97.19 658 GLU A C 1
ATOM 5110 O O . GLU A 1 658 ? 24.544 -6.381 -34.578 1.00 97.19 658 GLU A O 1
ATOM 5115 N N . MET A 1 659 ? 22.972 -5.514 -33.235 1.00 95.31 659 MET A N 1
ATOM 5116 C CA . MET A 1 659 ? 22.539 -4.478 -34.175 1.00 95.31 659 MET A CA 1
ATOM 5117 C C . MET A 1 659 ? 23.686 -3.534 -34.548 1.00 95.31 659 MET A C 1
ATOM 5119 O O . MET A 1 659 ? 23.891 -3.261 -35.728 1.00 95.31 659 MET A O 1
ATOM 5123 N N . ALA A 1 660 ? 24.465 -3.080 -33.563 1.00 95.50 660 ALA A N 1
ATOM 5124 C CA . ALA A 1 660 ? 25.652 -2.265 -33.800 1.00 95.50 660 ALA A CA 1
ATOM 5125 C C . ALA A 1 660 ? 26.670 -2.994 -34.685 1.00 95.50 660 ALA A C 1
ATOM 5127 O O . ALA A 1 660 ? 27.223 -2.397 -35.603 1.00 95.50 660 ALA A O 1
ATOM 5128 N N . SER A 1 661 ? 26.880 -4.291 -34.450 1.00 96.81 661 SER A N 1
ATOM 5129 C CA . SER A 1 661 ? 27.806 -5.099 -35.250 1.00 96.81 661 SER A CA 1
ATOM 5130 C C . SER A 1 661 ? 27.307 -5.270 -36.687 1.00 96.81 661 SER A C 1
ATOM 5132 O O . SER A 1 661 ? 28.072 -5.046 -37.613 1.00 96.81 661 SER A O 1
ATOM 5134 N N . VAL A 1 662 ? 26.012 -5.530 -36.904 1.00 96.00 662 VAL A N 1
ATOM 5135 C CA . VAL A 1 662 ? 25.418 -5.585 -38.256 1.00 96.00 662 VAL A CA 1
ATOM 5136 C C . VAL A 1 662 ? 25.599 -4.266 -39.012 1.00 96.00 662 VAL A C 1
ATOM 5138 O O . VAL A 1 662 ? 25.887 -4.283 -40.203 1.00 96.00 662 VAL A O 1
ATOM 5141 N N . ILE A 1 663 ? 25.442 -3.124 -38.339 1.00 94.25 663 ILE A N 1
ATOM 5142 C CA . ILE A 1 663 ? 25.591 -1.801 -38.961 1.00 94.25 663 ILE A CA 1
ATOM 5143 C C . ILE A 1 663 ? 27.049 -1.516 -39.326 1.00 94.25 663 ILE A C 1
ATOM 5145 O O . ILE A 1 663 ? 27.324 -1.043 -40.429 1.00 94.25 663 ILE A O 1
ATOM 5149 N N . VAL A 1 664 ? 27.966 -1.775 -38.393 1.00 96.19 664 VAL A N 1
ATOM 5150 C CA . VAL A 1 664 ? 29.391 -1.451 -38.529 1.00 96.19 664 VAL A CA 1
ATOM 5151 C C . VAL A 1 664 ? 30.069 -2.411 -39.501 1.00 96.19 664 VAL A C 1
ATOM 5153 O O . VAL A 1 664 ? 30.720 -1.965 -40.439 1.00 96.19 664 VAL A O 1
ATOM 5156 N N . ASP A 1 665 ? 29.881 -3.717 -39.313 1.00 95.88 665 ASP A N 1
ATOM 5157 C CA . ASP A 1 665 ? 30.615 -4.754 -40.044 1.00 95.88 665 ASP A CA 1
ATOM 5158 C C . ASP A 1 665 ? 30.121 -4.893 -41.492 1.00 95.88 665 ASP A C 1
ATOM 5160 O O . ASP A 1 665 ? 30.877 -5.309 -42.365 1.00 95.88 665 ASP A O 1
ATOM 5164 N N . ALA A 1 666 ? 28.862 -4.527 -41.764 1.00 94.62 666 ALA A N 1
ATOM 5165 C CA . ALA A 1 666 ? 28.320 -4.479 -43.121 1.00 94.62 666 ALA A CA 1
ATOM 5166 C C . ALA A 1 666 ? 28.463 -3.101 -43.788 1.00 94.62 666 ALA A C 1
ATOM 5168 O O . ALA A 1 666 ? 27.881 -2.889 -44.852 1.00 94.62 666 ALA A O 1
ATOM 5169 N N . GLU A 1 667 ? 29.162 -2.154 -43.146 1.00 95.62 667 GLU A N 1
ATOM 5170 C CA . GLU A 1 667 ? 29.335 -0.773 -43.621 1.00 95.62 667 GLU A CA 1
ATOM 5171 C C . GLU A 1 667 ? 27.997 -0.126 -44.036 1.00 95.62 667 GLU A C 1
ATOM 5173 O O . GLU A 1 667 ? 27.901 0.621 -45.015 1.00 95.62 667 GLU A O 1
ATOM 5178 N N . ALA A 1 668 ? 26.930 -0.423 -43.283 1.00 93.31 668 ALA A N 1
ATOM 5179 C CA . ALA A 1 668 ? 25.555 -0.163 -43.696 1.00 93.31 668 ALA A CA 1
ATOM 5180 C C . ALA A 1 668 ? 25.335 1.322 -44.012 1.00 93.31 668 ALA A C 1
ATOM 5182 O O . ALA A 1 668 ? 24.849 1.657 -45.092 1.00 93.31 668 ALA A O 1
ATOM 5183 N N . PHE A 1 669 ? 25.779 2.220 -43.126 1.00 95.12 669 PHE A N 1
ATOM 5184 C CA . PHE A 1 669 ? 25.657 3.662 -43.343 1.00 95.12 669 PHE A CA 1
ATOM 5185 C C . PHE A 1 669 ? 26.440 4.154 -44.564 1.00 95.12 669 PHE A C 1
ATOM 5187 O O . PHE A 1 669 ? 25.892 4.931 -45.341 1.00 95.12 669 PHE A O 1
ATOM 5194 N N . GLN A 1 670 ? 27.673 3.682 -44.783 1.00 95.88 670 GLN A N 1
ATOM 5195 C CA . GLN A 1 670 ? 28.459 4.069 -45.962 1.00 95.88 670 GLN A CA 1
ATOM 5196 C C . GLN A 1 670 ? 27.759 3.628 -47.246 1.00 95.88 670 GLN A C 1
ATOM 5198 O O . GLN A 1 670 ? 27.617 4.426 -48.172 1.00 95.88 670 GLN A O 1
ATOM 5203 N N . SER A 1 671 ? 27.240 2.397 -47.271 1.00 92.62 671 SER A N 1
ATOM 5204 C CA . SER A 1 671 ? 26.488 1.880 -48.416 1.00 92.62 671 SER A CA 1
ATOM 5205 C C . SER A 1 671 ? 25.226 2.707 -48.699 1.00 92.62 671 SER A C 1
ATOM 5207 O O . SER A 1 671 ? 24.915 3.000 -49.852 1.00 92.62 671 SER A O 1
ATOM 5209 N N . PHE A 1 672 ? 24.518 3.150 -47.655 1.00 92.81 672 PHE A N 1
ATOM 5210 C CA . PHE A 1 672 ? 23.296 3.939 -47.795 1.00 92.81 672 PHE A CA 1
ATOM 5211 C C . PHE A 1 672 ? 23.566 5.369 -48.268 1.00 92.81 672 PHE A C 1
ATOM 5213 O O . PHE A 1 672 ? 22.773 5.902 -49.051 1.00 92.81 672 PHE A O 1
ATOM 5220 N N . VAL A 1 673 ? 24.659 5.985 -47.806 1.00 94.50 673 VAL A N 1
ATOM 5221 C CA . VAL A 1 673 ? 25.094 7.324 -48.238 1.00 94.50 673 VAL A CA 1
ATOM 5222 C C . VAL A 1 673 ? 25.629 7.289 -49.668 1.00 94.50 673 VAL A C 1
ATOM 5224 O O . VAL A 1 673 ? 25.269 8.144 -50.472 1.00 94.50 673 VAL A O 1
ATOM 5227 N N . ALA A 1 674 ? 26.429 6.282 -50.027 1.00 93.31 674 ALA A N 1
ATOM 5228 C CA . ALA A 1 674 ? 26.987 6.149 -51.373 1.00 93.31 674 ALA A CA 1
ATOM 5229 C C . ALA A 1 674 ? 25.905 6.067 -52.465 1.00 93.31 674 ALA A C 1
ATOM 5231 O O . ALA A 1 674 ? 26.136 6.465 -53.604 1.00 93.31 674 ALA A O 1
ATOM 5232 N N . GLU A 1 675 ? 24.718 5.565 -52.125 1.00 89.06 675 GLU A N 1
ATOM 5233 C CA . GLU A 1 675 ? 23.641 5.331 -53.085 1.00 89.06 675 GLU A CA 1
ATOM 5234 C C . GLU A 1 675 ? 22.568 6.413 -53.122 1.00 89.06 675 GLU A C 1
ATOM 5236 O O . GLU A 1 675 ? 22.081 6.749 -54.200 1.00 89.06 675 GLU A O 1
ATOM 5241 N N . GLN A 1 676 ? 22.146 6.911 -51.958 1.00 91.44 676 GLN A N 1
ATOM 5242 C CA . GLN A 1 676 ? 21.084 7.918 -51.865 1.00 91.44 676 GLN A CA 1
ATOM 5243 C C . GLN A 1 676 ? 21.636 9.333 -51.658 1.00 91.44 676 GLN A C 1
ATOM 5245 O O . GLN A 1 676 ? 20.862 10.285 -51.578 1.00 91.44 676 GLN A O 1
ATOM 5250 N N . GLY A 1 677 ? 22.959 9.473 -51.574 1.00 94.00 677 GLY A N 1
ATOM 5251 C CA . GLY A 1 677 ? 23.610 10.700 -51.146 1.00 94.00 677 GLY A CA 1
ATOM 5252 C C . GLY A 1 677 ? 23.454 10.936 -49.644 1.00 94.00 677 GLY A C 1
ATOM 5253 O O . GLY A 1 677 ? 22.990 10.086 -48.886 1.00 94.00 677 GLY A O 1
ATOM 5254 N N . CYS A 1 678 ? 23.841 12.128 -49.209 1.00 93.25 678 CYS A N 1
ATOM 5255 C CA . CYS A 1 678 ? 23.842 12.523 -47.801 1.00 93.25 678 CYS A CA 1
ATOM 5256 C C . CYS A 1 678 ? 22.438 12.621 -47.191 1.00 93.25 678 CYS A C 1
ATOM 5258 O O . CYS A 1 678 ? 22.244 12.323 -46.018 1.00 93.25 678 CYS A O 1
ATOM 5260 N N . GLU A 1 679 ? 21.429 12.903 -48.017 1.00 91.94 679 GLU A N 1
ATOM 5261 C CA . GLU A 1 679 ? 20.011 12.935 -47.636 1.00 91.94 679 GLU A CA 1
ATOM 5262 C C . GLU A 1 679 ? 19.350 11.545 -47.661 1.00 91.94 679 GLU A C 1
ATOM 5264 O O . GLU A 1 679 ? 18.155 11.390 -47.931 1.00 91.94 679 GLU A O 1
ATOM 5269 N N . SER A 1 680 ? 20.135 10.505 -47.381 1.00 91.00 680 SER A N 1
ATOM 5270 C CA . SER A 1 680 ? 19.694 9.119 -47.435 1.00 91.00 680 SER A CA 1
ATOM 5271 C C . SER A 1 680 ? 18.527 8.860 -46.476 1.00 91.00 680 SER A C 1
ATOM 5273 O O . SER A 1 680 ? 18.678 8.811 -45.251 1.00 91.00 680 SER A O 1
ATOM 5275 N N . SER A 1 681 ? 17.338 8.638 -47.042 1.00 87.00 681 SER A N 1
ATOM 5276 C CA . SER A 1 681 ? 16.135 8.219 -46.305 1.00 87.00 681 SER A CA 1
ATOM 5277 C C . SER A 1 681 ? 16.369 6.939 -45.493 1.00 87.00 681 SER A C 1
ATOM 5279 O O . SER A 1 681 ? 15.817 6.765 -44.407 1.00 87.00 681 SER A O 1
ATOM 5281 N N . LEU A 1 682 ? 17.246 6.080 -46.011 1.00 85.38 682 LEU A N 1
ATOM 5282 C CA . LEU A 1 682 ? 17.716 4.844 -45.407 1.00 85.38 682 LEU A CA 1
ATOM 5283 C C . LEU A 1 682 ? 18.465 5.074 -44.098 1.00 85.38 682 LEU A C 1
ATOM 5285 O O . LEU A 1 682 ? 18.166 4.440 -43.085 1.00 85.38 682 LEU A O 1
ATOM 5289 N N . VAL A 1 683 ? 19.415 6.008 -44.114 1.00 90.31 683 VAL A N 1
ATOM 5290 C CA . VAL A 1 683 ? 20.185 6.390 -42.928 1.00 90.31 683 VAL A CA 1
ATOM 5291 C C . VAL A 1 683 ? 19.254 6.976 -41.872 1.00 90.31 683 VAL A C 1
ATOM 5293 O O . VAL A 1 683 ? 19.254 6.498 -40.739 1.00 90.31 683 VAL A O 1
ATOM 5296 N N . LYS A 1 684 ? 18.377 7.916 -42.256 1.00 86.81 684 LYS A N 1
ATOM 5297 C CA . LYS A 1 684 ? 17.389 8.525 -41.346 1.00 86.81 684 LYS A CA 1
ATOM 5298 C C . LYS A 1 684 ? 16.483 7.479 -40.689 1.00 86.81 684 LYS A C 1
ATOM 5300 O O . LYS A 1 684 ? 16.239 7.532 -39.487 1.00 86.81 684 LYS A O 1
ATOM 5305 N N . GLN A 1 685 ? 15.996 6.502 -41.453 1.00 83.56 685 GLN A N 1
ATOM 5306 C CA . GLN A 1 685 ? 15.148 5.440 -40.911 1.00 83.56 685 GLN A CA 1
ATOM 5307 C C . GLN A 1 685 ? 15.913 4.511 -39.959 1.00 83.56 685 GLN A C 1
ATOM 5309 O O . GLN A 1 685 ? 15.388 4.143 -38.908 1.00 83.56 685 GLN A O 1
ATOM 5314 N N . THR A 1 686 ? 17.141 4.145 -40.321 1.00 87.25 686 THR A N 1
ATOM 5315 C CA . THR A 1 686 ? 18.022 3.297 -39.507 1.00 87.25 686 THR A CA 1
ATOM 5316 C C . THR A 1 686 ? 18.327 3.972 -38.168 1.00 87.25 686 THR A C 1
ATOM 5318 O O . THR A 1 686 ? 18.181 3.346 -37.119 1.00 87.25 686 THR A O 1
ATOM 5321 N N . LEU A 1 687 ? 18.652 5.269 -38.185 1.00 85.81 687 LEU A N 1
ATOM 5322 C CA . LEU A 1 687 ? 18.856 6.069 -36.976 1.00 85.81 687 LEU A CA 1
ATOM 5323 C C . LEU A 1 687 ? 17.596 6.129 -36.109 1.00 85.81 687 LEU A C 1
ATOM 5325 O O . LEU A 1 687 ? 17.668 5.865 -34.917 1.00 85.81 687 LEU A O 1
ATOM 5329 N N . LYS A 1 688 ? 16.421 6.334 -36.705 1.00 82.19 688 LYS A N 1
ATOM 5330 C CA . LYS A 1 688 ? 15.150 6.344 -35.966 1.00 82.19 688 LYS A CA 1
ATOM 5331 C C . LYS A 1 688 ? 14.825 5.001 -35.296 1.00 82.19 688 LYS A C 1
ATOM 5333 O O . LYS A 1 688 ? 14.251 4.967 -34.207 1.00 82.19 688 LYS A O 1
ATOM 5338 N N . GLN A 1 689 ? 15.163 3.877 -35.935 1.00 82.88 689 GLN A N 1
ATOM 5339 C CA . GLN A 1 689 ? 15.027 2.549 -35.317 1.00 82.88 689 GLN A CA 1
ATOM 5340 C C . GLN A 1 689 ? 15.993 2.385 -34.138 1.00 82.88 689 GLN A C 1
ATOM 5342 O O . GLN A 1 689 ? 15.596 1.884 -33.085 1.00 82.88 689 GLN A O 1
ATOM 5347 N N . LEU A 1 690 ? 17.233 2.851 -34.294 1.00 84.62 690 LEU A N 1
ATOM 5348 C CA . LEU A 1 690 ? 18.246 2.843 -33.243 1.00 84.62 690 LEU A CA 1
ATOM 5349 C C . LEU A 1 690 ? 17.875 3.732 -32.056 1.00 84.62 690 LEU A C 1
ATOM 5351 O O . LEU A 1 690 ? 17.985 3.290 -30.918 1.00 84.62 690 LEU A O 1
ATOM 5355 N N . GLU A 1 691 ? 17.380 4.942 -32.296 1.00 80.31 691 GLU A N 1
ATOM 5356 C CA . GLU A 1 691 ? 16.863 5.839 -31.258 1.00 80.31 691 GLU A CA 1
ATOM 5357 C C . GLU A 1 691 ? 15.741 5.170 -30.466 1.00 80.31 691 GLU A C 1
ATOM 5359 O O . GLU A 1 691 ? 15.756 5.169 -29.237 1.00 80.31 691 GLU A O 1
ATOM 5364 N N . SER A 1 692 ? 14.801 4.517 -31.157 1.00 78.50 692 SER A N 1
ATOM 5365 C CA . SER A 1 692 ? 13.716 3.785 -30.501 1.00 78.50 692 SER A CA 1
ATOM 5366 C C . SER A 1 692 ? 14.233 2.605 -29.662 1.00 78.50 692 SER A C 1
ATOM 5368 O O . SER A 1 692 ? 13.717 2.349 -28.571 1.00 78.50 692 SER A O 1
ATOM 5370 N N . ALA A 1 693 ? 15.286 1.921 -30.118 1.00 82.69 693 ALA A N 1
ATOM 5371 C CA . ALA A 1 693 ? 15.970 0.862 -29.376 1.00 82.69 693 ALA A CA 1
ATOM 5372 C C . ALA A 1 693 ? 16.691 1.374 -28.131 1.00 82.69 693 ALA A C 1
ATOM 5374 O O . ALA A 1 693 ? 16.516 0.818 -27.044 1.00 82.69 693 ALA A O 1
ATOM 5375 N N . ILE A 1 694 ? 17.449 2.458 -28.272 1.00 82.38 694 ILE A N 1
ATOM 5376 C CA . ILE A 1 694 ? 18.161 3.113 -27.175 1.00 82.38 694 ILE A CA 1
ATOM 5377 C C . ILE A 1 694 ? 17.159 3.630 -26.140 1.00 82.38 694 ILE A C 1
ATOM 5379 O O . ILE A 1 694 ? 17.344 3.388 -24.948 1.00 82.38 694 ILE A O 1
ATOM 5383 N N . PHE A 1 695 ? 16.059 4.247 -26.576 1.00 79.06 695 PHE A N 1
ATOM 5384 C CA . PHE A 1 695 ? 14.983 4.694 -25.694 1.00 79.06 695 PHE A CA 1
ATOM 5385 C C . PHE A 1 695 ? 14.340 3.531 -24.928 1.00 79.06 695 PHE A C 1
ATOM 5387 O O . PHE A 1 695 ? 14.139 3.618 -23.717 1.00 79.06 695 PHE A O 1
ATOM 5394 N N . GLY A 1 696 ? 14.069 2.407 -25.598 1.00 80.25 696 GLY A N 1
ATOM 5395 C CA . GLY A 1 696 ? 13.566 1.198 -24.945 1.00 80.25 696 GLY A CA 1
ATOM 5396 C C . GLY A 1 696 ? 14.511 0.675 -23.857 1.00 80.25 696 GLY A C 1
ATOM 5397 O O . GLY A 1 696 ? 14.065 0.305 -22.769 1.00 80.25 696 GLY A O 1
ATOM 5398 N N . MET A 1 697 ? 15.822 0.708 -24.107 1.00 90.31 697 MET A N 1
ATOM 5399 C CA . MET A 1 697 ? 16.834 0.353 -23.107 1.00 90.31 697 MET A CA 1
ATOM 5400 C C . MET A 1 697 ? 16.899 1.373 -21.965 1.00 90.31 697 MET A C 1
ATOM 5402 O O . MET A 1 697 ? 16.941 0.974 -20.802 1.00 90.31 697 MET A O 1
ATOM 5406 N N . ALA A 1 698 ? 16.836 2.674 -22.256 1.00 79.50 698 ALA A N 1
ATOM 5407 C CA . ALA A 1 698 ? 16.779 3.726 -21.241 1.00 79.50 698 ALA A CA 1
ATOM 5408 C C . ALA A 1 698 ? 15.553 3.568 -20.325 1.00 79.50 698 ALA A C 1
ATOM 5410 O O . ALA A 1 698 ? 15.670 3.675 -19.104 1.00 79.50 698 ALA A O 1
ATOM 5411 N N . PHE A 1 699 ? 14.400 3.198 -20.886 1.00 80.62 699 PHE A N 1
ATOM 5412 C CA . PHE A 1 699 ? 13.211 2.860 -20.108 1.00 80.62 699 PHE A CA 1
ATOM 5413 C C . PHE A 1 699 ? 13.452 1.676 -19.159 1.00 80.62 699 PHE A C 1
ATOM 5415 O O . PHE A 1 699 ? 13.097 1.754 -17.981 1.00 80.62 699 PHE A O 1
ATOM 5422 N N . LEU A 1 700 ? 14.078 0.586 -19.623 1.00 84.56 700 LEU A N 1
ATOM 5423 C CA . LEU A 1 700 ? 14.418 -0.532 -18.736 1.00 84.56 700 LEU A CA 1
ATOM 5424 C C . LEU A 1 700 ? 15.360 -0.087 -17.611 1.00 84.56 700 LEU A C 1
ATOM 5426 O O . LEU A 1 700 ? 15.144 -0.472 -16.463 1.00 84.56 700 LEU A O 1
ATOM 5430 N N . LEU A 1 701 ? 16.356 0.754 -17.905 1.00 83.00 701 LEU A N 1
ATOM 5431 C CA . LEU A 1 701 ? 17.266 1.304 -16.896 1.00 83.00 701 LEU A CA 1
ATOM 5432 C C . LEU A 1 701 ? 16.510 2.114 -15.835 1.00 83.00 701 LEU A C 1
ATOM 5434 O O . LEU A 1 701 ? 16.697 1.895 -14.638 1.00 83.00 701 LEU A O 1
ATOM 5438 N N . HIS A 1 702 ? 15.598 2.986 -16.268 1.00 78.44 702 HIS A N 1
ATOM 5439 C CA . HIS A 1 702 ? 14.709 3.723 -15.374 1.00 78.44 702 HIS A CA 1
ATOM 5440 C C . HIS A 1 702 ? 13.892 2.768 -14.486 1.00 78.44 702 HIS A C 1
ATOM 5442 O O . HIS A 1 702 ? 13.768 2.973 -13.280 1.00 78.44 702 HIS A O 1
ATOM 5448 N N . ARG A 1 703 ? 13.388 1.657 -15.037 1.00 81.25 703 ARG A N 1
ATOM 5449 C CA . ARG A 1 703 ? 12.656 0.651 -14.251 1.00 81.25 703 ARG A CA 1
ATOM 5450 C C . ARG A 1 703 ? 13.535 -0.104 -13.257 1.00 81.25 703 ARG A C 1
ATOM 5452 O O . ARG A 1 703 ? 13.042 -0.432 -12.183 1.00 81.25 703 ARG A O 1
ATOM 5459 N N . PHE A 1 704 ? 14.809 -0.357 -13.561 1.00 83.62 704 PHE A N 1
ATOM 5460 C CA . PHE A 1 704 ? 15.757 -0.915 -12.585 1.00 83.62 704 PHE A CA 1
ATOM 5461 C C . PHE A 1 704 ? 15.918 0.010 -11.379 1.00 83.62 704 PHE A C 1
ATOM 5463 O O . PHE A 1 704 ? 15.885 -0.463 -10.241 1.00 83.62 704 PHE A O 1
ATOM 5470 N N . ARG A 1 705 ? 16.027 1.316 -11.640 1.00 75.94 705 ARG A N 1
ATOM 5471 C CA . ARG A 1 705 ? 16.161 2.364 -10.621 1.00 75.94 705 ARG A CA 1
ATOM 5472 C C . ARG A 1 705 ? 14.904 2.475 -9.768 1.00 75.94 705 ARG A C 1
ATOM 5474 O O . ARG A 1 705 ? 14.990 2.334 -8.552 1.00 75.94 705 ARG A O 1
ATOM 5481 N N . ALA A 1 706 ? 13.736 2.590 -10.399 1.00 69.00 706 ALA A N 1
ATOM 5482 C CA . ALA A 1 706 ? 12.447 2.631 -9.704 1.00 69.00 706 ALA A CA 1
ATOM 5483 C C . ALA A 1 706 ? 12.197 1.374 -8.846 1.00 69.00 706 ALA A C 1
ATOM 5485 O O . ALA A 1 706 ? 11.629 1.450 -7.760 1.00 69.00 706 ALA A O 1
ATOM 5486 N N . ALA A 1 707 ? 12.659 0.207 -9.306 1.00 74.12 707 ALA A N 1
ATOM 5487 C CA . ALA A 1 707 ? 12.554 -1.061 -8.585 1.00 74.12 707 ALA A CA 1
ATOM 5488 C C . ALA A 1 707 ? 13.648 -1.276 -7.518 1.00 74.12 707 ALA A C 1
ATOM 5490 O O . ALA A 1 707 ? 13.653 -2.320 -6.858 1.00 74.12 707 ALA A O 1
ATOM 5491 N N . LYS A 1 708 ? 14.591 -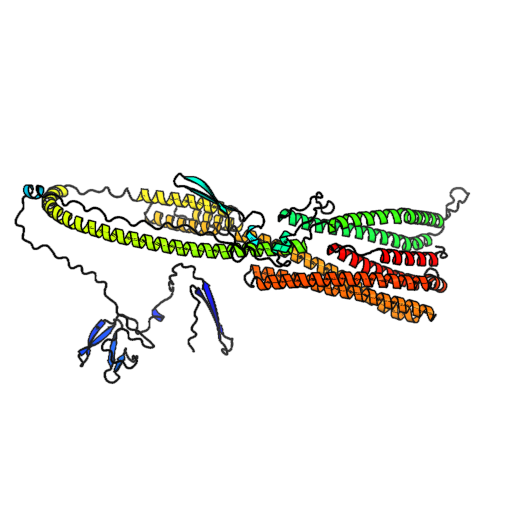0.335 -7.369 1.00 72.62 708 LYS A N 1
ATOM 5492 C CA . LYS A 1 708 ? 15.775 -0.436 -6.493 1.00 72.62 708 LYS A CA 1
ATOM 5493 C C . LYS A 1 708 ? 16.566 -1.724 -6.696 1.00 72.62 708 LYS A C 1
ATOM 5495 O O . LYS A 1 708 ? 17.075 -2.336 -5.758 1.00 72.62 708 LYS A O 1
ATOM 5500 N N . LEU A 1 709 ? 16.641 -2.171 -7.942 1.00 77.44 709 LEU A N 1
ATOM 5501 C CA . LEU A 1 709 ? 17.506 -3.275 -8.316 1.00 77.44 709 LEU A CA 1
ATOM 5502 C C . LEU A 1 709 ? 18.935 -2.750 -8.492 1.00 77.44 709 LEU A C 1
ATOM 5504 O O . LEU A 1 709 ? 19.100 -1.602 -8.905 1.00 77.44 709 LEU A O 1
ATOM 5508 N N . PRO A 1 710 ? 19.969 -3.574 -8.228 1.00 81.62 710 PRO A N 1
ATOM 5509 C CA . PRO A 1 710 ? 21.335 -3.221 -8.589 1.00 81.62 710 PRO A CA 1
ATOM 5510 C C . PRO A 1 710 ? 21.374 -2.808 -10.054 1.00 81.62 710 PRO A C 1
ATOM 5512 O O . PRO A 1 710 ? 20.828 -3.527 -10.903 1.00 81.62 710 PRO A O 1
ATOM 5515 N N . GLU A 1 711 ? 21.970 -1.650 -10.331 1.00 85.12 711 GLU A N 1
ATOM 5516 C CA . GLU A 1 711 ? 22.061 -1.172 -11.701 1.00 85.12 711 GLU A CA 1
ATOM 5517 C C . GLU A 1 711 ? 22.734 -2.227 -12.583 1.00 85.12 711 GLU A C 1
ATOM 5519 O O . GLU A 1 711 ? 23.744 -2.823 -12.190 1.00 85.12 711 GLU A O 1
ATOM 5524 N N . PRO A 1 712 ? 22.178 -2.481 -13.771 1.00 90.62 712 PRO A N 1
ATOM 5525 C CA . PRO A 1 712 ? 22.739 -3.474 -14.656 1.00 90.62 712 PRO A CA 1
ATOM 5526 C C . PRO A 1 712 ? 23.963 -2.909 -15.394 1.00 90.62 712 PRO A C 1
ATOM 5528 O O . PRO A 1 712 ? 24.150 -1.695 -15.485 1.00 90.62 712 PRO A O 1
ATOM 5531 N N . ASP A 1 713 ? 24.808 -3.789 -15.939 1.00 91.19 713 ASP A N 1
ATOM 5532 C CA . ASP A 1 713 ? 25.994 -3.360 -16.684 1.00 91.19 713 ASP A CA 1
ATOM 5533 C C . ASP A 1 713 ? 25.600 -2.532 -17.919 1.00 91.19 713 ASP A C 1
ATOM 5535 O O . ASP A 1 713 ? 24.846 -2.981 -18.787 1.00 91.19 713 ASP A O 1
ATOM 5539 N N . ARG A 1 714 ? 26.116 -1.300 -17.970 1.00 91.94 714 ARG A N 1
ATOM 5540 C CA . ARG A 1 714 ? 25.876 -0.315 -19.033 1.00 91.94 714 ARG A CA 1
ATOM 5541 C C . ARG A 1 714 ? 26.989 -0.296 -20.076 1.00 91.94 714 ARG A C 1
ATOM 5543 O O . ARG A 1 714 ? 26.830 0.369 -21.097 1.00 91.94 714 ARG A O 1
ATOM 5550 N N . TYR A 1 715 ? 28.106 -0.982 -19.837 1.00 91.88 715 TYR A N 1
ATOM 5551 C CA . TYR A 1 715 ? 29.247 -0.982 -20.748 1.00 91.88 715 TYR A CA 1
ATOM 5552 C C . TYR A 1 715 ? 28.888 -1.497 -22.155 1.00 91.88 715 TYR A C 1
ATOM 5554 O O . TYR A 1 715 ? 29.165 -0.769 -23.110 1.00 91.88 715 TYR A O 1
ATOM 5562 N N . PRO A 1 716 ? 28.174 -2.633 -22.325 1.00 90.62 716 PRO A N 1
ATOM 5563 C CA . PRO A 1 716 ? 27.793 -3.118 -23.655 1.00 90.62 716 PRO A CA 1
ATOM 5564 C C . PRO A 1 716 ? 26.915 -2.127 -24.426 1.00 90.62 716 PRO A C 1
ATOM 5566 O O . PRO A 1 716 ? 27.082 -1.953 -25.629 1.00 90.62 716 PRO A O 1
ATOM 5569 N N . LEU A 1 717 ? 26.009 -1.440 -23.721 1.00 87.88 717 LEU A N 1
ATOM 5570 C CA . LEU A 1 717 ? 25.128 -0.432 -24.306 1.00 87.88 717 LEU A CA 1
ATOM 5571 C C . LEU A 1 717 ? 25.926 0.787 -24.788 1.00 87.88 717 LEU A C 1
ATOM 5573 O O . LEU A 1 717 ? 25.754 1.226 -25.921 1.00 87.88 717 LEU A O 1
ATOM 5577 N N . LYS A 1 718 ? 26.819 1.314 -23.939 1.00 85.88 718 LYS A N 1
ATOM 5578 C CA . LYS A 1 718 ? 27.676 2.460 -24.278 1.00 85.88 718 LYS A CA 1
ATOM 5579 C C . LYS A 1 718 ? 28.575 2.152 -25.470 1.00 85.88 718 LYS A C 1
ATOM 5581 O O . LYS A 1 718 ? 28.695 2.985 -26.362 1.00 85.88 718 LYS A O 1
ATOM 5586 N N . GLU A 1 719 ? 29.169 0.963 -25.491 1.00 92.25 719 GLU A N 1
ATOM 5587 C CA . GLU A 1 719 ? 30.045 0.536 -26.579 1.00 92.25 719 GLU A CA 1
ATOM 5588 C C . GLU A 1 719 ? 29.272 0.363 -27.894 1.00 92.25 719 GLU A C 1
ATOM 5590 O O . GLU A 1 719 ? 29.710 0.855 -28.930 1.00 92.25 719 GLU A O 1
ATOM 5595 N N . ALA A 1 720 ? 28.086 -0.257 -27.859 1.00 91.00 720 ALA A N 1
ATOM 5596 C CA . ALA A 1 720 ? 27.227 -0.395 -29.035 1.00 91.00 720 ALA A CA 1
ATOM 5597 C C . ALA A 1 720 ? 26.840 0.973 -29.623 1.00 91.00 720 ALA A C 1
ATOM 5599 O O . ALA A 1 720 ? 27.042 1.210 -30.815 1.00 91.00 720 ALA A O 1
ATOM 5600 N N . THR A 1 721 ? 26.350 1.896 -28.788 1.00 87.56 721 THR A N 1
ATOM 5601 C CA . THR A 1 721 ? 25.969 3.249 -29.220 1.00 87.56 721 THR A CA 1
ATOM 5602 C C . THR A 1 721 ? 27.160 4.020 -29.782 1.00 87.56 721 THR A C 1
ATOM 5604 O O . THR A 1 721 ? 27.037 4.656 -30.826 1.00 87.56 721 THR A O 1
ATOM 5607 N N . LYS A 1 722 ? 28.328 3.924 -29.136 1.00 90.88 722 LYS A N 1
ATOM 5608 C CA . LYS A 1 722 ? 29.558 4.564 -29.607 1.00 90.88 722 LYS A CA 1
ATOM 5609 C C . LYS A 1 722 ? 29.964 4.053 -30.993 1.00 90.88 722 LYS A C 1
ATOM 5611 O O . LYS A 1 722 ? 30.178 4.863 -31.890 1.00 90.88 722 LYS A O 1
ATOM 5616 N N . ARG A 1 723 ? 29.993 2.730 -31.199 1.00 93.44 723 ARG A N 1
ATOM 5617 C CA . ARG A 1 723 ? 30.318 2.116 -32.501 1.00 93.44 723 ARG A CA 1
ATOM 5618 C C . ARG A 1 723 ? 29.365 2.574 -33.609 1.00 93.44 723 ARG A C 1
ATOM 5620 O O . ARG A 1 723 ? 29.800 2.858 -34.720 1.00 93.44 723 ARG A O 1
ATOM 5627 N N . ILE A 1 724 ? 28.070 2.672 -33.306 1.00 90.94 724 ILE A N 1
ATOM 5628 C CA . ILE A 1 724 ? 27.052 3.170 -34.243 1.00 90.94 724 ILE A CA 1
ATOM 5629 C C . ILE A 1 724 ? 27.313 4.635 -34.615 1.00 90.94 724 ILE A C 1
ATOM 5631 O O . ILE A 1 724 ? 27.268 4.979 -35.795 1.00 90.94 724 ILE A O 1
ATOM 5635 N N . GLN A 1 725 ? 27.595 5.489 -33.627 1.00 90.25 725 GLN A N 1
ATOM 5636 C CA . GLN A 1 725 ? 27.888 6.909 -33.846 1.00 90.25 725 GLN A CA 1
ATOM 5637 C C . GLN A 1 725 ? 29.152 7.105 -34.688 1.00 90.25 725 GLN A C 1
ATOM 5639 O O . GLN A 1 725 ? 29.146 7.910 -35.617 1.00 90.25 725 GLN A O 1
ATOM 5644 N N . GLU A 1 726 ? 30.212 6.346 -34.408 1.00 94.19 726 GLU A N 1
ATOM 5645 C CA . GLU A 1 726 ? 31.454 6.369 -35.186 1.00 94.19 726 GLU A CA 1
ATOM 5646 C C . GLU A 1 726 ? 31.222 5.914 -36.633 1.00 94.19 726 GLU A C 1
ATOM 5648 O O . GLU A 1 726 ? 31.694 6.567 -37.563 1.00 94.19 726 GLU A O 1
ATOM 5653 N N . ALA A 1 727 ? 30.444 4.846 -36.845 1.00 94.75 727 ALA A N 1
ATOM 5654 C CA . ALA A 1 727 ? 30.096 4.371 -38.184 1.00 94.75 727 ALA A CA 1
ATOM 5655 C C . ALA A 1 727 ? 29.259 5.391 -38.971 1.00 94.75 727 ALA A C 1
ATOM 5657 O O . ALA A 1 727 ? 29.492 5.585 -40.166 1.00 94.75 727 ALA A O 1
ATOM 5658 N N . TYR A 1 728 ? 28.310 6.060 -38.311 1.00 94.88 728 TYR A N 1
ATOM 5659 C CA . TYR A 1 728 ? 27.524 7.133 -38.917 1.00 94.88 728 TYR A CA 1
ATOM 5660 C C . TYR A 1 728 ? 28.414 8.320 -39.302 1.00 94.88 728 TYR A C 1
ATOM 5662 O O . TYR A 1 728 ? 28.423 8.716 -40.465 1.00 94.88 728 TYR A O 1
ATOM 5670 N N . ALA A 1 729 ? 29.228 8.819 -38.367 1.00 94.06 729 ALA A N 1
ATOM 5671 C CA . ALA A 1 729 ? 30.131 9.944 -38.603 1.00 94.06 729 ALA A CA 1
ATOM 5672 C C . ALA A 1 729 ? 31.140 9.658 -39.728 1.00 94.06 729 ALA A C 1
ATOM 5674 O O . ALA A 1 729 ? 31.409 10.526 -40.559 1.00 94.06 729 ALA A O 1
ATOM 5675 N N . ALA A 1 730 ? 31.672 8.433 -39.797 1.00 95.75 730 ALA A N 1
ATOM 5676 C CA . ALA A 1 730 ? 32.548 8.013 -40.885 1.00 95.75 730 ALA A CA 1
ATOM 5677 C C . ALA A 1 730 ? 31.823 8.043 -42.240 1.00 95.75 730 ALA A C 1
ATOM 5679 O O . ALA A 1 730 ? 32.369 8.566 -43.213 1.00 95.75 730 ALA A O 1
ATOM 5680 N N . ALA A 1 731 ? 30.585 7.540 -42.300 1.00 95.69 731 ALA A N 1
ATOM 5681 C CA . ALA A 1 731 ? 29.782 7.524 -43.520 1.00 95.69 731 ALA A CA 1
ATOM 5682 C C . ALA A 1 731 ? 29.392 8.923 -44.013 1.00 95.69 731 ALA A C 1
ATOM 5684 O O . ALA A 1 731 ? 29.338 9.149 -45.220 1.00 95.69 731 ALA A O 1
ATOM 5685 N N . THR A 1 732 ? 29.153 9.864 -43.101 1.00 94.62 732 THR A N 1
ATOM 5686 C CA . THR A 1 732 ? 28.762 11.239 -43.437 1.00 94.62 732 THR A CA 1
ATOM 5687 C C . THR A 1 732 ? 29.937 12.211 -43.507 1.00 94.62 732 THR A C 1
ATOM 5689 O O . THR A 1 732 ? 29.731 13.382 -43.796 1.00 94.62 732 THR A O 1
ATOM 5692 N N . SER A 1 733 ? 31.176 11.768 -43.282 1.00 95.38 733 SER A N 1
ATOM 5693 C CA . SER A 1 733 ? 32.356 12.651 -43.285 1.00 95.38 733 SER A CA 1
ATOM 5694 C C . SER A 1 733 ? 32.578 13.404 -44.607 1.00 95.38 733 SER A C 1
ATOM 5696 O O . SER A 1 733 ? 33.103 14.513 -44.601 1.00 95.38 733 SER A O 1
ATOM 5698 N N . ASN A 1 734 ? 32.136 12.830 -45.732 1.00 92.69 734 ASN A N 1
ATOM 5699 C CA . ASN A 1 734 ? 32.220 13.438 -47.067 1.00 92.69 734 ASN A CA 1
ATOM 5700 C C . ASN A 1 734 ? 30.952 14.202 -47.475 1.00 92.69 734 ASN A C 1
ATOM 5702 O O . ASN A 1 734 ? 30.873 14.720 -48.589 1.00 92.69 734 ASN A O 1
ATOM 5706 N N . CYS A 1 735 ? 29.954 14.257 -46.596 1.00 92.25 735 CYS A N 1
ATOM 5707 C CA . CYS A 1 735 ? 28.774 15.075 -46.785 1.00 92.25 735 CYS A CA 1
ATOM 5708 C C . CYS A 1 735 ? 29.121 16.506 -46.402 1.00 92.25 735 CYS A C 1
ATOM 5710 O O . CYS A 1 735 ? 29.003 16.891 -45.243 1.00 92.25 735 CYS A O 1
ATOM 5712 N N . THR A 1 736 ? 29.615 17.277 -47.370 1.00 78.38 736 THR A N 1
ATOM 5713 C CA . THR A 1 736 ? 29.726 18.728 -47.217 1.00 78.38 736 THR A CA 1
ATOM 5714 C C . THR A 1 736 ? 28.325 19.278 -46.978 1.00 78.38 736 THR A C 1
ATOM 5716 O O . THR A 1 736 ? 27.450 19.052 -47.818 1.00 78.38 736 THR A O 1
ATOM 5719 N N . SER A 1 737 ? 28.140 19.910 -45.817 1.00 56.59 737 SER A N 1
ATOM 5720 C CA . SER A 1 737 ? 26.914 20.605 -45.413 1.00 56.59 737 SER A CA 1
ATOM 5721 C C . SER A 1 737 ? 26.464 21.616 -46.450 1.00 56.59 737 SER A C 1
ATOM 5723 O O . SER A 1 737 ? 27.369 22.323 -46.955 1.00 56.59 737 SER A O 1
#

Organism: NCBI:txid2562237

Sequence (737 aa):
MRMLTVTCGHNSVLGGFHFEFSEGGRWGRVRYQCCKAGGAPVTFDPRGQLSQLVSPFDGTYCPTARDASGRPQYGSSNEQTLTFDRDAWKWCIGSHCSADTDVASPLGLVTKTWEVVNVSDFNGEFEGQMPKEGTKGMSLQDALKMKPPKRPKAPPMQELQEFKAEQPKYAAECLNYQNLWKKVTETFKDEEDNQVEKTEKLLAEPTTEGAELDDYHPCEVAKGAGGIFGPWGGGDGSTAPENMMYADWNDCMQGDIERDLASARLDYHGALTEFIMDMVEAGGGMICDAIPDVMIAPFGTGVGMNPGKICEGAMELVGAIKTFAGPASGFHFAKQGWEIEQEGYAACNPMQIGFARAFCDIHCVRDAVIRGDRSIVRNLELATKKTNNNMAALMKWSVEAAHTESGWLADKMDYSHVINVAYLQDIHNMLTGLTGPQGEGQLIERAAIATSKMFEEMQGYAEAASFNDLSRVTARDALETFLATPDLAGAPSNATALALLGHLERLHGTLRLAARKQKEQLVERQLQQSVRQLQRQAQLQLRSLGVYRLESDASSHRTRKERHHFMSTAASLERRQVMMSMDHIWWQLRKKLDEYLSVAEEEVRSFQVSLEEMGSYMHCKKGFSSLVASYTSSMASLKRSHRQLRHAWRVGSELLGEMASVIVDAEAFQSFVAEQGCESSLVKQTLKQLESAIFGMAFLLHRFRAAKLPEPDRYPLKEATKRIQEAYAAATSNCTS

Radius of gyration: 48.19 Å; chains: 1; bounding box: 103×98×144 Å

pLDDT: mean 73.58, std 16.6, range [29.42, 97.19]

Secondary structure (DSSP, 8-state):
-------PPTTEEEEEEEEEE-TTSS-EEEEEEEEE--SPPPP----S-GGGTS-TT-S-EEEEEE-TTSPEEEEETTS-EEEEETTTTEEEETTEEPSS---SS-TT-B-SS-B--------------PPPS------HHHHTTSPPPPPPPPPPPPPPPPP-PPPPEE-HHHHSSTTTTS-EEEEEE-TTS-EEEEEEPPEEPTTTTTPPPPTT-HHHHHHT---B--GGGT--SPBPPTT--HHHHHHHHHHHHHHHHHHHHHHHHHHHHHHHHHHHHHHHHHHHTTS------SSS------HHHHHHHHHHHHHHHHHHHHHHHHHHHHHHHHHHHHHHHHS--HHHHHHHHHHHHHHHHHHHHHHHHHHHHHHHHHHHHHHHHHHHHHHHHHHHHHHHHHHHHHHHHHHHHHHHHHHHHHHHHHHTT------STTTHHHHHHHHHHHHHHHHHHHHHHTTSHHHHHHHHHHHHHHHT-GGGGS---HHHHHHHHHHHHHHHHHHHHHHTSSSHHHHHHHHHHHHHHHHHHHHHHHHHHHHHHHHHHHHHHHHHHHHHHHHHH--SHHHHHHHHHHHHHHHHHHHHHHHHHHHHHHHHHHHHHHHHHHHHHHTTSS-HHHHHHHHHHHHHHHHHHHHHHHHHHHHHHHHHHHHHHHHHHTTHHHHHHHHH-TT-HHHHHHHHHHHHHHHHHHHHHHHHHHTTPPPPP-HHHHHHHHHHHHHHHHHHTT---

Foldseek 3Di:
DPDDDDDDDPQWDWPDWDWDADPVRPDIDIDTDIHRNLPDDDDDDDPDDCPVVQALPDFDWDFDDADPVRQTWTAGPSRWIFDQDPVQCWTDTVVFTAHRDPDSDQDQTDHPRDHHHDDDPPPDDDPDDDPPPDDDDDDLVRLVPDDADDADDADDFDDADDADADDFAFAPLLCPAPVPQQWDWDFDQDPVRDTDTDIDGHHHDPVRVPDDDDCLQLSNLLQCFKFFLDVQLVGPRDIADSNHDVVSLVSLVSRVVSLVVVLVVLVVVVVVVVVVLVCCVVVLVVVLVPDDFDWDDPDPDTDRDSVSVVSVVVVVVVVVCCVVVVVVVVVVSVVVSVVSLVRLLRGTQSQSNVVSVLLSVVVSVVRCVVRVVVSVSVSVVVVVVSVVVSVVSVVVSVVSRVVSVVVSVVSNCVSVVSNVVVCVVVCVVVVVPDDDDDDDPPPPVVLVVVVVVLVVLLVVLQVLLCPDPVLVVQLVVLVVVLVPPPLPPDDDDVVSSVVNVVSSVVSSVSSNVSNPPPDPVVVVVVSVVSLVVSVVVLVVLVVVLVVVVVVLVVVVVVCVVVVVVVCVPDDDPLLNVLVVLLVVLLVVLSVLLVQLSVLSNVLSVLVVVLSVVVVCVVVVNDDVVSNSVSSVVSVVSLVVSVVSLVVSLVSLLVSLLVNLCSCQVSLNLLVQCVPPNLPRPSVVVSVVSNVVSLVSNVVSQVVCSSSSHDRDDCVSVVVSVVSNVVSNCVSCVPVDD